Protein AF-0000000066431568 (afdb_homodimer)

pLDDT: mean 95.96, std 5.35, range [52.97, 99.0]

Nearest PDB structures (foldseek):
  4as5-assembly2_D  TM=9.338E-01  e=1.567E-29  Mus musculus
  5zhh-assembly1_A  TM=9.364E-01  e=1.611E-24  Nostoc sp. PCC 7120 = FACHB-418
  8wip-assembly1_B  TM=8.429E-01  e=1.516E-24  Pseudomonas aeruginosa PAO1
  2pcr-assembly1_D  TM=8.673E-01  e=3.814E-22  Aquifex aeolicus VF5
  5eq9-assembly2_D  TM=8.567E-01  e=7.949E-21  Medicago truncatula

InterPro domains:
  IPR000760 Inositol monophosphatase-like [PF00459] (10-273)
  IPR000760 Inositol monophosphatase-like [PR00377] (47-67)
  IPR000760 Inositol monophosphatase-like [PR00377] (69-85)
  IPR000760 Inositol monophosphatase-like [PR00377] (94-110)
  IPR000760 Inositol monophosphatase-like [PR00377] (143-166)
  IPR000760 Inositol monophosphatase-like [PR00377] (191-212)
  IPR000760 Inositol monophosphatase-like [PR00377] (222-246)
  IPR020550 Inositol monophosphatase, conserved site [PS00630] (225-239)
  IPR020552 Inositol monophosphatase, lithium-sensitive [PR00378] (117-127)
  IPR020552 Inositol monophosphatase, lithium-sensitive [PR00378] (145-163)
  IPR020552 Inositol monophosphatase, lithium-sensitive [PR00378] (250-272)
  IPR020583 Inositol monophosphatase, metal-binding site [PS00629] (94-107)
  IPR033942 Inositol monophosphatase [cd01639] (13-260)

Radius of gyration: 23.52 Å; Cα contacts (8 Å, |Δi|>4): 1370; chains: 2; bounding box: 43×78×58 Å

Foldseek 3Di:
DADDDDPVNLVVVFVQLLVLQVVLLVLLVVQQVDPAFDWDAQPDPVRIDGPSQVVSVVSSVVSNCVVPVQEAEAEPVVCSPPPDDDDDAQTWYKQWRQKFQVVCRRVNNQQIWTWIWIDHHQHTFWIWTARSSVGWIWIDGHPPAIDTVNHGAAAAPDQFQQAFEEEEALVCLVPVVCVFLRVLLCVLSCVRHVHYDHRRQQLVVLVCRLRHNGFKYWDFDDALSSHRRSVRNNVRNQKDWDALQRHRDRSRGPGIMIGNDPNVSVVSSVSSVVSVPDDPDGDD/DADDDDPVNLVVLFVQLLVLQVVLLVLLVVQQVDPAFDWDAQPDPVRIDGPSQVVSVCSSVVSNCVVPVQEAEAEPVVCSPPPDDDDDAQTWYKQWRQKFLVVCRRVNNQQIWTWIWIDHHQHTFWIWTARSSVGWIWIDGHPPAIDTVNHGAAAAPDQFQQAFEEEEALVCCVPQVCVFLRVLLCVLSCVGHVHYDHRRQQLVVLVCRLRHNGFKYWDFDDALSSPRRSVRNNVRNQKDWDALQRHRDRSRGPGIMIGNDPNVSVVSSVSSVVSVPDDPDGDD

Structure (mmCIF, N/CA/C/O backbone):
data_AF-0000000066431568-model_v1
#
loop_
_entity.id
_entity.type
_entity.pdbx_description
1 polymer Inositol-1-monophosphatase
#
loop_
_atom_site.group_PDB
_atom_site.id
_atom_site.type_symbol
_atom_site.label_atom_id
_atom_site.label_alt_id
_atom_site.label_comp_id
_atom_site.label_asym_id
_atom_site.label_entity_id
_atom_site.label_seq_id
_atom_site.pdbx_PDB_ins_code
_atom_site.Cartn_x
_atom_site.Cartn_y
_atom_site.Cartn_z
_atom_site.occupancy
_atom_site.B_iso_or_equiv
_atom_site.auth_seq_id
_atom_site.auth_comp_id
_atom_site.auth_asym_id
_atom_site.auth_atom_id
_atom_site.pdbx_PDB_model_num
ATOM 1 N N . MET A 1 1 ? 0.319 38.844 17.531 1 52.97 1 MET A N 1
ATOM 2 C CA . MET A 1 1 ? 1.604 38.844 18.219 1 52.97 1 MET A CA 1
ATOM 3 C C . MET A 1 1 ? 2.262 37.469 18.172 1 52.97 1 MET A C 1
ATOM 5 O O . MET A 1 1 ? 1.589 36.438 18.344 1 52.97 1 MET A O 1
ATOM 9 N N . SER A 1 2 ? 3.496 37.406 17.672 1 66.94 2 SER A N 1
ATOM 10 C CA . SER A 1 2 ? 4.266 36.156 17.609 1 66.94 2 SER A CA 1
ATOM 11 C C . SER A 1 2 ? 4.336 35.5 18.969 1 66.94 2 SER A C 1
ATOM 13 O O . SER A 1 2 ? 4.543 36.156 19.984 1 66.94 2 SER A O 1
ATOM 15 N N . TYR A 1 3 ? 3.711 34.25 19.031 1 74.75 3 TYR A N 1
ATOM 16 C CA . TYR A 1 3 ? 3.795 33.469 20.25 1 74.75 3 TYR A CA 1
ATOM 17 C C . TYR A 1 3 ? 5.234 33.062 20.547 1 74.75 3 TYR A C 1
ATOM 19 O O . TYR A 1 3 ? 5.93 32.562 19.656 1 74.75 3 TYR A O 1
ATOM 27 N N . ARG A 1 4 ? 5.945 33.562 21.547 1 76.5 4 ARG A N 1
ATOM 28 C CA . ARG A 1 4 ? 7.324 33.25 21.891 1 76.5 4 ARG A CA 1
ATOM 29 C C . ARG A 1 4 ? 7.391 31.938 22.688 1 76.5 4 ARG A C 1
ATOM 31 O O . ARG A 1 4 ? 6.785 31.828 23.766 1 76.5 4 ARG A O 1
ATOM 38 N N . ILE A 1 5 ? 7.82 30.906 22.016 1 83.25 5 ILE A N 1
ATOM 39 C CA . ILE A 1 5 ? 7.965 29.641 22.75 1 83.25 5 ILE A CA 1
ATOM 40 C C . ILE A 1 5 ? 9.438 29.234 22.781 1 83.25 5 ILE A C 1
ATOM 42 O O . ILE A 1 5 ? 10.086 29.141 21.734 1 83.25 5 ILE A O 1
ATOM 46 N N . GLY A 1 6 ? 9.992 29.125 23.984 1 86.75 6 GLY A N 1
ATOM 47 C CA . GLY A 1 6 ? 11.359 28.625 24.109 1 86.75 6 GLY A CA 1
ATOM 48 C C . GLY A 1 6 ? 11.477 27.141 23.859 1 86.75 6 GLY A C 1
ATOM 49 O O . GLY A 1 6 ? 10.461 26.438 23.75 1 86.75 6 GLY A O 1
ATOM 50 N N . GLU A 1 7 ? 12.648 26.641 23.688 1 91.25 7 GLU A N 1
ATOM 51 C CA . GLU A 1 7 ? 12.953 25.234 23.406 1 91.25 7 GLU A CA 1
ATOM 52 C C . GLU A 1 7 ? 12.422 24.328 24.516 1 91.25 7 GLU A C 1
ATOM 54 O O . GLU A 1 7 ? 11.93 23.234 24.234 1 91.25 7 GLU A O 1
ATOM 59 N N . GLU A 1 8 ? 12.469 24.75 25.688 1 93.88 8 GLU A N 1
ATOM 60 C CA . GLU A 1 8 ? 12.016 23.953 26.828 1 93.88 8 GLU A CA 1
ATOM 61 C C . GLU A 1 8 ? 10.508 23.703 26.75 1 93.88 8 GLU A C 1
ATOM 63 O O . GLU A 1 8 ? 10.039 22.594 27.016 1 93.88 8 GLU A O 1
ATOM 68 N N . LYS A 1 9 ? 9.82 24.75 26.484 1 95.44 9 LYS A N 1
ATOM 69 C CA . LYS A 1 9 ? 8.375 24.609 26.375 1 95.44 9 LYS A CA 1
ATOM 70 C C . LYS A 1 9 ? 7.992 23.703 25.203 1 95.44 9 LYS A C 1
ATOM 72 O O . LYS A 1 9 ? 7.051 22.922 25.312 1 95.44 9 LYS A O 1
ATOM 77 N N . LEU A 1 10 ? 8.695 23.859 24.109 1 97.25 10 LEU A N 1
ATOM 78 C CA . LEU A 1 10 ? 8.438 23 22.953 1 97.25 10 LEU A CA 1
ATOM 79 C C . LEU A 1 10 ? 8.688 21.531 23.312 1 97.25 10 LEU A C 1
ATOM 81 O O . LEU A 1 10 ? 7.961 20.656 22.844 1 97.25 10 LEU A O 1
ATOM 85 N N . GLU A 1 11 ? 9.68 21.281 24.094 1 97.88 11 GLU A N 1
ATOM 86 C CA . GLU A 1 11 ? 9.961 19.922 24.531 1 97.88 11 GLU A CA 1
ATOM 87 C C . GLU A 1 11 ? 8.812 19.375 25.375 1 97.88 11 GLU A C 1
ATOM 89 O O . GLU A 1 11 ? 8.477 18.188 25.266 1 97.88 11 GLU A O 1
ATOM 94 N N . VAL A 1 12 ? 8.25 20.188 26.219 1 98.12 12 VAL A N 1
ATOM 95 C CA . VAL A 1 12 ? 7.117 19.781 27.031 1 98.12 12 VAL A CA 1
ATOM 96 C C . VAL A 1 12 ? 5.93 19.438 26.141 1 98.12 12 VAL A C 1
ATOM 98 O O . VAL A 1 12 ? 5.254 18.422 26.344 1 98.12 12 VAL A O 1
ATOM 101 N N . TYR A 1 13 ? 5.668 20.328 25.078 1 98.5 13 TYR A N 1
ATOM 102 C CA . TYR A 1 13 ? 4.645 20.016 24.078 1 98.5 13 TYR A CA 1
ATOM 103 C C . TYR A 1 13 ? 4.875 18.625 23.484 1 98.5 13 TYR A C 1
ATOM 105 O O . TYR A 1 13 ? 3.943 17.828 23.375 1 98.5 13 TYR A O 1
ATOM 113 N N . TYR A 1 14 ? 6.117 18.359 23.188 1 98.62 14 TYR A N 1
ATOM 114 C CA . TYR A 1 14 ? 6.516 17.141 22.516 1 98.62 14 TYR A CA 1
ATOM 115 C C . TYR A 1 14 ? 6.293 15.922 23.406 1 98.62 14 TYR A C 1
ATOM 117 O O . TYR A 1 14 ? 5.617 14.969 23.016 1 98.62 14 TYR A O 1
ATOM 125 N N . GLN A 1 15 ? 6.742 15.984 24.609 1 98.62 15 GLN A N 1
ATOM 126 C CA . GLN A 1 15 ? 6.688 14.844 25.516 1 98.62 15 GLN A CA 1
ATOM 127 C C . GLN A 1 15 ? 5.25 14.516 25.891 1 98.62 15 GLN A C 1
ATOM 129 O O . GLN A 1 15 ? 4.852 13.344 25.891 1 98.62 15 GLN A O 1
ATOM 134 N N . VAL A 1 16 ? 4.504 15.5 26.156 1 98.62 16 VAL A N 1
ATOM 135 C CA . VAL A 1 16 ? 3.123 15.297 26.578 1 98.62 16 VAL A CA 1
ATOM 136 C C . VAL A 1 16 ? 2.297 14.734 25.422 1 98.62 16 VAL A C 1
ATOM 138 O O . VAL A 1 16 ? 1.536 13.781 25.609 1 98.62 16 VAL A O 1
ATOM 141 N N . SER A 1 17 ? 2.426 15.359 24.25 1 98.81 17 SER A N 1
ATOM 142 C CA . SER A 1 17 ? 1.652 14.891 23.109 1 98.81 17 SER A CA 1
ATOM 143 C C . SER A 1 17 ? 2.064 13.477 22.703 1 98.81 17 SER A C 1
ATOM 145 O O . SER A 1 17 ? 1.221 12.664 22.312 1 98.81 17 SER A O 1
ATOM 147 N N . LEU A 1 18 ? 3.324 13.188 22.781 1 98.81 18 LEU A N 1
ATOM 148 C CA . LEU A 1 18 ? 3.818 11.852 22.469 1 98.81 18 LEU A CA 1
ATOM 149 C C . LEU A 1 18 ? 3.174 10.805 23.359 1 98.81 18 LEU A C 1
ATOM 151 O O . LEU A 1 18 ? 2.74 9.758 22.891 1 98.81 18 LEU A O 1
ATOM 155 N N . GLU A 1 19 ? 3.119 11.102 24.625 1 98.56 19 GLU A N 1
ATOM 156 C CA . GLU A 1 19 ? 2.506 10.188 25.578 1 98.56 19 GLU A CA 1
ATOM 157 C C . GLU A 1 19 ? 1.01 10.039 25.328 1 98.56 19 GLU A C 1
ATOM 159 O O . GLU A 1 19 ? 0.466 8.938 25.422 1 98.56 19 GLU A O 1
ATOM 164 N N . LEU A 1 20 ? 0.371 11.117 25.047 1 98.75 20 LEU A N 1
ATOM 165 C CA . LEU A 1 20 ? -1.062 11.094 24.781 1 98.75 20 LEU A CA 1
ATOM 166 C C . LEU A 1 20 ? -1.367 10.242 23.547 1 98.75 20 LEU A C 1
ATOM 168 O O . LEU A 1 20 ? -2.322 9.469 23.547 1 98.75 20 LEU A O 1
ATOM 172 N N . VAL A 1 21 ? -0.567 10.398 22.469 1 98.88 21 VAL A N 1
ATOM 173 C CA . VAL A 1 21 ? -0.765 9.641 21.234 1 98.88 21 VAL A CA 1
ATOM 174 C C . VAL A 1 21 ? -0.54 8.156 21.5 1 98.88 21 VAL A C 1
ATOM 176 O O . VAL A 1 21 ? -1.316 7.309 21.062 1 98.88 21 VAL A O 1
ATOM 179 N N . ARG A 1 22 ? 0.49 7.867 22.25 1 98.56 22 ARG A N 1
ATOM 180 C CA . ARG A 1 22 ? 0.785 6.484 22.609 1 98.56 22 ARG A CA 1
ATOM 181 C C . ARG A 1 22 ? -0.38 5.852 23.359 1 98.56 22 ARG A C 1
ATOM 183 O O . ARG A 1 22 ? -0.712 4.688 23.141 1 98.56 22 ARG A O 1
ATOM 190 N N . LYS A 1 23 ? -1.018 6.582 24.203 1 98.06 23 LYS A N 1
ATOM 191 C CA . LYS A 1 23 ? -2.117 6.102 25.031 1 98.06 23 LYS A CA 1
ATOM 192 C C . LYS A 1 23 ? -3.34 5.766 24.188 1 98.06 23 LYS A C 1
ATOM 194 O O . LYS A 1 23 ? -4.203 4.992 24.609 1 98.06 23 LYS A O 1
ATOM 199 N N . CYS A 1 24 ? -3.4 6.375 23.016 1 98.62 24 CYS A N 1
ATOM 200 C CA . CYS A 1 24 ? -4.527 6.109 22.125 1 98.62 24 CYS A CA 1
ATOM 201 C C . CYS A 1 24 ? -4.344 4.793 21.391 1 98.62 24 CYS A C 1
ATOM 203 O O . CYS A 1 24 ? -5.273 4.301 20.734 1 98.62 24 CYS A O 1
ATOM 205 N N . GLY A 1 25 ? -3.172 4.164 21.469 1 98.56 25 GLY A N 1
ATOM 206 C CA . GLY A 1 25 ? -2.828 2.943 20.766 1 98.56 25 GLY A CA 1
ATOM 207 C C . GLY A 1 25 ? -3.809 1.812 21.016 1 98.56 25 GLY A C 1
ATOM 208 O O . GLY A 1 25 ? -4.355 1.239 20.062 1 98.56 25 GLY A O 1
ATOM 209 N N . PRO A 1 26 ? -4.078 1.51 22.281 1 98.12 26 PRO A N 1
ATOM 210 C CA . PRO A 1 26 ? -5.012 0.424 22.594 1 98.12 26 PRO A CA 1
ATOM 211 C C . PRO A 1 26 ? -6.406 0.666 22.016 1 98.12 26 PRO A C 1
ATOM 213 O O . PRO A 1 26 ? -7.047 -0.268 21.531 1 98.12 26 PRO A O 1
ATOM 216 N N . LEU A 1 27 ? -6.844 1.915 22.141 1 97.81 27 LEU A N 1
ATOM 217 C CA . LEU A 1 27 ? -8.148 2.266 21.594 1 97.81 27 LEU A CA 1
ATOM 218 C C . LEU A 1 27 ? -8.18 2.047 20.078 1 97.81 27 LEU A C 1
ATOM 220 O O . LEU A 1 27 ? -9.156 1.516 19.547 1 97.81 27 LEU A O 1
ATOM 224 N N . PHE A 1 28 ? -7.168 2.482 19.391 1 98.56 28 PHE A N 1
ATOM 225 C CA . PHE A 1 28 ? -7.008 2.266 17.953 1 98.56 28 PHE A CA 1
ATOM 226 C C . PHE A 1 28 ? -7.047 0.778 17.625 1 98.56 28 PHE A C 1
ATOM 228 O O . PHE A 1 28 ? -7.762 0.36 16.703 1 98.56 28 PHE A O 1
ATOM 235 N N . LEU A 1 29 ? -6.316 -0.03 18.359 1 98.31 29 LEU A N 1
ATOM 236 C CA . LEU A 1 29 ? -6.188 -1.462 18.109 1 98.31 29 LEU A CA 1
ATOM 237 C C . LEU A 1 29 ? -7.504 -2.182 18.375 1 98.31 29 LEU A C 1
ATOM 239 O O . LEU A 1 29 ? -7.828 -3.168 17.703 1 98.31 29 LEU A O 1
ATOM 243 N N . GLU A 1 30 ? -8.266 -1.71 19.406 1 97.5 30 GLU A N 1
ATOM 244 C CA . GLU A 1 30 ? -9.57 -2.295 19.703 1 97.5 30 GLU A CA 1
ATOM 245 C C . GLU A 1 30 ? -10.453 -2.318 18.453 1 97.5 30 GLU A C 1
ATOM 247 O O . GLU A 1 30 ? -11.047 -3.35 18.125 1 97.5 30 GLU A O 1
ATOM 252 N N . GLY A 1 31 ? -10.516 -1.183 17.781 1 96.75 31 GLY A N 1
ATOM 253 C CA . GLY A 1 31 ? -11.32 -1.104 16.562 1 96.75 31 GLY A CA 1
ATOM 254 C C . GLY A 1 31 ? -10.719 -1.872 15.406 1 96.75 31 GLY A C 1
ATOM 255 O O . GLY A 1 31 ? -11.438 -2.531 14.656 1 96.75 31 GLY A O 1
ATOM 256 N N . PHE A 1 32 ? -9.406 -1.858 15.289 1 97.19 32 PHE A N 1
ATOM 257 C CA . PHE A 1 32 ? -8.703 -2.475 14.172 1 97.19 32 PHE A CA 1
ATOM 258 C C . PHE A 1 32 ? -8.82 -3.994 14.234 1 97.19 32 PHE A C 1
ATOM 260 O O . PHE A 1 32 ? -8.883 -4.656 13.195 1 97.19 32 PHE A O 1
ATOM 267 N N . GLN A 1 33 ? -8.883 -4.539 15.383 1 93.69 33 GLN A N 1
ATOM 268 C CA . GLN A 1 33 ? -8.836 -5.984 15.562 1 93.69 33 GLN A CA 1
ATOM 269 C C . GLN A 1 33 ? -10.242 -6.586 15.562 1 93.69 33 GLN A C 1
ATOM 271 O O . GLN A 1 33 ? -10.406 -7.805 15.508 1 93.69 33 GLN A O 1
ATOM 276 N N . LYS A 1 34 ? -11.234 -5.719 15.586 1 92.88 34 LYS A N 1
ATOM 277 C CA . LYS A 1 34 ? -12.602 -6.219 15.469 1 92.88 34 LYS A CA 1
ATOM 278 C C . LYS A 1 34 ? -12.828 -6.879 14.109 1 92.88 34 LYS A C 1
ATOM 280 O O . LYS A 1 34 ? -12.367 -6.379 13.086 1 92.88 34 LYS A O 1
ATOM 285 N N . PRO A 1 35 ? -13.469 -8.031 14.078 1 85.81 35 PRO A N 1
ATOM 286 C CA . PRO A 1 35 ? -13.742 -8.656 12.789 1 85.81 35 PRO A CA 1
ATOM 287 C C . PRO A 1 35 ? -14.453 -7.715 11.812 1 85.81 35 PRO A C 1
ATOM 289 O O . PRO A 1 35 ? -14.133 -7.691 10.625 1 85.81 35 PRO A O 1
ATOM 292 N N . LYS A 1 36 ? -15.445 -7.078 12.383 1 87.94 36 LYS A N 1
ATOM 293 C CA . LYS A 1 36 ? -16.156 -6.062 11.609 1 87.94 36 LYS A CA 1
ATOM 294 C C . LYS A 1 36 ? -16.219 -4.738 12.367 1 87.94 36 LYS A C 1
ATOM 296 O O . LYS A 1 36 ? -16.844 -4.648 13.414 1 87.94 36 LYS A O 1
ATOM 301 N N . THR A 1 37 ? -15.531 -3.732 11.812 1 87.56 37 THR A N 1
ATOM 302 C CA . THR A 1 37 ? -15.586 -2.396 12.398 1 87.56 37 THR A CA 1
ATOM 303 C C . THR A 1 37 ? -16.688 -1.564 11.742 1 87.56 37 THR A C 1
ATOM 305 O O . THR A 1 37 ? -16.625 -1.299 10.539 1 87.56 37 THR A O 1
ATOM 308 N N . ASP A 1 38 ? -17.578 -1.125 12.531 1 91.69 38 ASP A N 1
ATOM 309 C CA . ASP A 1 38 ? -18.656 -0.307 12 1 91.69 38 ASP A CA 1
ATOM 310 C C . ASP A 1 38 ? -18.156 1.074 11.586 1 91.69 38 ASP A C 1
ATOM 312 O O . ASP A 1 38 ? -17.25 1.625 12.227 1 91.69 38 ASP A O 1
ATOM 316 N N . TYR A 1 39 ? -18.75 1.529 10.531 1 93.44 39 TYR A N 1
ATOM 317 C CA . TYR A 1 39 ? -18.391 2.863 10.062 1 93.44 39 TYR A CA 1
ATOM 318 C C . TYR A 1 39 ? -19.625 3.611 9.555 1 93.44 39 TYR A C 1
ATOM 320 O O . TYR A 1 39 ? -20.688 3.012 9.344 1 93.44 39 TYR A O 1
ATOM 328 N N . GLU A 1 40 ? -19.5 4.895 9.469 1 93.62 40 GLU A N 1
ATOM 329 C CA . GLU A 1 40 ? -20.469 5.789 8.844 1 93.62 40 GLU A CA 1
ATOM 330 C C . GLU A 1 40 ? -19.875 6.504 7.641 1 93.62 40 GLU A C 1
ATOM 332 O O . GLU A 1 40 ? -18.656 6.648 7.543 1 93.62 40 GLU A O 1
ATOM 337 N N . VAL A 1 41 ? -20.734 6.875 6.75 1 91.12 41 VAL A N 1
ATOM 338 C CA . VAL A 1 41 ? -20.328 7.664 5.594 1 91.12 41 VAL A CA 1
ATOM 339 C C . VAL A 1 41 ? -20.516 9.148 5.895 1 91.12 41 VAL A C 1
ATOM 341 O O . VAL A 1 41 ? -21.609 9.578 6.281 1 91.12 41 VAL A O 1
ATOM 344 N N . LYS A 1 42 ? -19.453 10.008 5.781 1 91.44 42 LYS A N 1
ATOM 345 C CA . LYS A 1 42 ? -19.5 11.438 6.082 1 91.44 42 LYS A CA 1
ATOM 346 C C . LYS A 1 42 ? -20.156 12.219 4.941 1 91.44 42 LYS A C 1
ATOM 348 O O . LYS A 1 42 ? -21.25 12.75 5.094 1 91.44 42 LYS A O 1
ATOM 353 N N . SER A 1 43 ? -19.453 12.336 3.799 1 85.31 43 SER A N 1
ATOM 354 C CA . SER A 1 43 ? -19.875 13.219 2.717 1 85.31 43 SER A CA 1
ATOM 355 C C . SER A 1 43 ? -20.125 12.438 1.429 1 85.31 43 SER A C 1
ATOM 357 O O . SER A 1 43 ? -21.031 12.773 0.657 1 85.31 43 SER A O 1
ATOM 359 N N . ALA A 1 44 ? -19.328 11.461 1.167 1 89.06 44 ALA A N 1
ATOM 360 C CA . ALA A 1 44 ? -19.406 10.633 -0.032 1 89.06 44 ALA A CA 1
ATOM 361 C C . ALA A 1 44 ? -19.109 9.172 0.295 1 89.06 44 ALA A C 1
ATOM 363 O O . ALA A 1 44 ? -18.547 8.859 1.342 1 89.06 44 ALA A O 1
ATOM 364 N N . PHE A 1 45 ? -19.453 8.273 -0.589 1 86.88 45 PHE A N 1
ATOM 365 C CA . PHE A 1 45 ? -19.391 6.84 -0.349 1 86.88 45 PHE A CA 1
ATOM 366 C C . PHE A 1 45 ? -17.969 6.41 -0.004 1 86.88 45 PHE A C 1
ATOM 368 O O . PHE A 1 45 ? -17.75 5.359 0.606 1 86.88 45 PHE A O 1
ATOM 375 N N . TYR A 1 46 ? -16.984 7.203 -0.312 1 89.31 46 TYR A N 1
ATOM 376 C CA . TYR A 1 46 ? -15.586 6.863 -0.05 1 89.31 46 TYR A CA 1
ATOM 377 C C . TYR A 1 46 ? -15.094 7.535 1.223 1 89.31 46 TYR A C 1
ATOM 379 O O . TYR A 1 46 ? -13.945 7.324 1.64 1 89.31 46 TYR A O 1
ATOM 387 N N . ASP A 1 47 ? -15.859 8.414 1.885 1 89.75 47 ASP A N 1
ATOM 388 C CA . ASP A 1 47 ? -15.516 9.203 3.064 1 89.75 47 ASP A CA 1
ATOM 389 C C . ASP A 1 47 ? -16.094 8.578 4.332 1 89.75 47 ASP A C 1
ATOM 391 O O . ASP A 1 47 ? -17.219 8.883 4.719 1 89.75 47 ASP A O 1
ATOM 395 N N . LEU A 1 48 ? -15.273 7.777 5.09 1 91.38 48 LEU A N 1
ATOM 396 C CA . LEU A 1 48 ? -15.758 6.965 6.199 1 91.38 48 LEU A CA 1
ATOM 397 C C . LEU A 1 48 ? -15.289 7.527 7.535 1 91.38 48 LEU A C 1
ATOM 399 O O . LEU A 1 48 ? -14.25 8.188 7.602 1 91.38 48 LEU A O 1
ATOM 403 N N . VAL A 1 49 ? -16.062 7.227 8.531 1 95.44 49 VAL A N 1
ATOM 404 C CA . VAL A 1 49 ? -15.703 7.547 9.914 1 95.44 49 VAL A CA 1
ATOM 405 C C . VAL A 1 49 ? -16.203 6.438 10.844 1 95.44 49 VAL A C 1
ATOM 407 O O . VAL A 1 49 ? -17.219 5.809 10.578 1 95.44 49 VAL A O 1
ATOM 410 N N . THR A 1 50 ? -15.391 6.113 11.844 1 96.81 50 THR A N 1
ATOM 411 C CA . THR A 1 50 ? -15.797 5.133 12.844 1 96.81 50 THR A CA 1
ATOM 412 C C . THR A 1 50 ? -15.961 5.793 14.211 1 96.81 50 THR A C 1
ATOM 414 O O . THR A 1 50 ? -15.609 6.961 14.391 1 96.81 50 THR A O 1
ATOM 417 N N . VAL A 1 51 ? -16.484 5.055 15.156 1 96.88 51 VAL A N 1
ATOM 418 C CA . VAL A 1 51 ? -16.625 5.531 16.531 1 96.88 51 VAL A CA 1
ATOM 419 C C . VAL A 1 51 ? -15.234 5.766 17.125 1 96.88 51 VAL A C 1
ATOM 421 O O . VAL A 1 51 ? -15.055 6.668 17.953 1 96.88 51 VAL A O 1
ATOM 424 N N . TYR A 1 52 ? -14.281 5.055 16.641 1 97.94 52 TYR A N 1
ATOM 425 C CA . TYR A 1 52 ? -12.922 5.152 17.172 1 97.94 52 TYR A CA 1
ATOM 426 C C . TYR A 1 52 ? -12.258 6.449 16.734 1 97.94 52 TYR A C 1
ATOM 428 O O . TYR A 1 52 ? -11.453 7.02 17.469 1 97.94 52 TYR A O 1
ATOM 436 N N . ASP A 1 53 ? -12.562 6.898 15.516 1 98.31 53 ASP A N 1
ATOM 437 C CA . ASP A 1 53 ? -12.109 8.227 15.109 1 98.31 53 ASP A CA 1
ATOM 438 C C . ASP A 1 53 ? -12.523 9.281 16.141 1 98.31 53 ASP A C 1
ATOM 440 O O . ASP A 1 53 ? -11.688 10.062 16.609 1 98.31 53 ASP A O 1
ATOM 444 N N . LYS A 1 54 ? -13.727 9.266 16.516 1 97.81 54 LYS A N 1
ATOM 445 C CA . LYS A 1 54 ? -14.297 10.258 17.438 1 97.81 54 LYS A CA 1
ATOM 446 C C . LYS A 1 54 ? -13.711 10.102 18.844 1 97.81 54 LYS A C 1
ATOM 448 O O . LYS A 1 54 ? -13.391 11.094 19.484 1 97.81 54 LYS A O 1
ATOM 453 N N . GLN A 1 55 ? -13.57 8.898 19.266 1 98.25 55 GLN A N 1
ATOM 454 C CA . GLN A 1 55 ? -13.047 8.633 20.609 1 98.25 55 GLN A CA 1
ATOM 455 C C . GLN A 1 55 ? -11.586 9.047 20.719 1 98.25 55 GLN A C 1
ATOM 457 O O . GLN A 1 55 ? -11.172 9.633 21.719 1 98.25 55 GLN A O 1
ATOM 462 N N . ILE A 1 56 ? -10.805 8.734 19.703 1 98.81 56 IL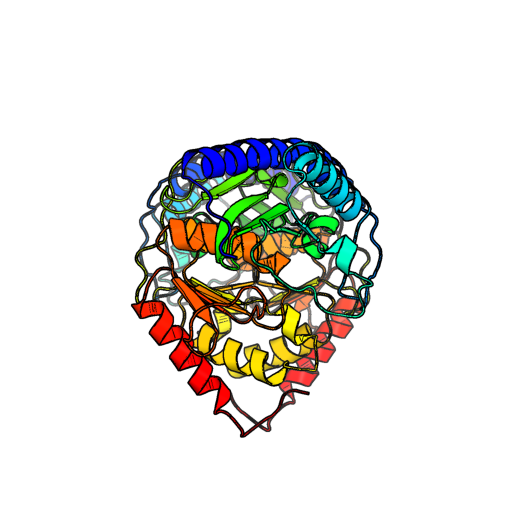E A N 1
ATOM 463 C CA . ILE A 1 56 ? -9.391 9.086 19.703 1 98.81 56 ILE A CA 1
ATOM 464 C C . ILE A 1 56 ? -9.234 10.602 19.672 1 98.81 56 ILE A C 1
ATOM 466 O O . ILE A 1 56 ? -8.438 11.164 20.422 1 98.81 56 ILE A O 1
ATOM 470 N N . GLU A 1 57 ? -9.984 11.273 18.797 1 98.69 57 GLU A N 1
ATOM 471 C CA . GLU A 1 57 ? -9.906 12.727 18.75 1 98.69 57 GLU A CA 1
ATOM 472 C C . GLU A 1 57 ? -10.297 13.359 20.078 1 98.69 57 GLU A C 1
ATOM 474 O O . GLU A 1 57 ? -9.641 14.297 20.547 1 98.69 57 GLU A O 1
ATOM 479 N N . ALA A 1 58 ? -11.328 12.844 20.703 1 98.44 58 ALA A N 1
ATOM 480 C CA . ALA A 1 58 ? -11.773 13.359 22 1 98.44 58 ALA A CA 1
ATOM 481 C C . ALA A 1 58 ? -10.688 13.18 23.062 1 98.44 58 ALA A C 1
ATOM 483 O O . ALA A 1 58 ? -10.414 14.094 23.844 1 98.44 58 ALA A O 1
ATOM 484 N N . THR A 1 59 ? -10.094 12.008 23.094 1 98.69 59 THR A N 1
ATOM 485 C CA . THR A 1 59 ? -9.047 11.711 24.062 1 98.69 59 THR A CA 1
ATOM 486 C C . THR A 1 59 ? -7.863 12.656 23.891 1 98.69 59 THR A C 1
ATOM 488 O O . THR A 1 59 ? -7.359 13.219 24.859 1 98.69 59 THR A O 1
ATOM 491 N N . LEU A 1 60 ? -7.469 12.836 22.672 1 98.88 60 LEU A N 1
ATOM 492 C CA . LEU A 1 60 ? -6.336 13.711 22.375 1 98.88 60 LEU A CA 1
ATOM 493 C C . LEU A 1 60 ? -6.664 15.164 22.703 1 98.88 60 LEU A C 1
ATOM 495 O O . LEU A 1 60 ? -5.871 15.852 23.344 1 98.88 60 LEU A O 1
ATOM 499 N N . THR A 1 61 ? -7.824 15.609 22.234 1 98.62 61 THR A N 1
ATOM 500 C CA . THR A 1 61 ? -8.242 16.984 22.453 1 98.62 61 THR A CA 1
ATOM 501 C C . THR A 1 61 ? -8.344 17.312 23.938 1 98.62 61 THR A C 1
ATOM 503 O O . THR A 1 61 ? -7.805 18.312 24.406 1 98.62 61 THR A O 1
ATOM 506 N N . ASP A 1 62 ? -9.023 16.438 24.656 1 98.62 62 ASP A N 1
ATOM 507 C CA . ASP A 1 62 ? -9.195 16.641 26.094 1 98.62 62 ASP A CA 1
ATOM 508 C C . ASP A 1 62 ? -7.844 16.672 26.812 1 98.62 62 ASP A C 1
ATOM 510 O O . ASP A 1 62 ? -7.602 17.547 27.641 1 98.62 62 ASP A O 1
ATOM 514 N N . GLY A 1 63 ? -6.98 15.734 26.484 1 98.69 63 GLY A N 1
ATOM 515 C CA . GLY A 1 63 ? -5.668 15.68 27.109 1 98.69 63 GLY A CA 1
ATOM 516 C C . GLY A 1 63 ? -4.812 16.891 26.797 1 98.69 63 GLY A C 1
ATOM 517 O O . GLY A 1 63 ? -4.16 17.438 27.688 1 98.69 63 GLY A O 1
ATOM 518 N N . LEU A 1 64 ? -4.809 17.328 25.562 1 98.75 64 LEU A N 1
ATOM 519 C CA . LEU A 1 64 ? -3.988 18.453 25.125 1 98.75 64 LEU A CA 1
ATOM 520 C C . LEU A 1 64 ? -4.492 19.75 25.734 1 98.75 64 LEU A C 1
ATOM 522 O O . LEU A 1 64 ? -3.699 20.562 26.219 1 98.75 64 LEU A O 1
ATOM 526 N N . LEU A 1 65 ? -5.812 19.969 25.75 1 98.38 65 LEU A N 1
ATOM 527 C CA . LEU A 1 65 ? -6.375 21.219 26.25 1 98.38 65 LEU A CA 1
ATOM 528 C C . LEU A 1 65 ? -6.273 21.297 27.766 1 98.38 65 LEU A C 1
ATOM 530 O O . LEU A 1 65 ? -6.133 22.375 28.328 1 98.38 65 LEU A O 1
ATOM 534 N N . LYS A 1 66 ? -6.359 20.156 28.406 1 98.44 66 LYS A N 1
ATOM 535 C CA . LYS A 1 66 ? -6.156 20.125 29.859 1 98.44 66 LYS A CA 1
ATOM 536 C C . LYS A 1 66 ? -4.738 20.562 30.219 1 98.44 66 LYS A C 1
ATOM 538 O O . LYS A 1 66 ? -4.543 21.281 31.203 1 98.44 66 LYS A O 1
ATOM 543 N N . THR A 1 67 ? -3.752 20.125 29.484 1 98.19 67 THR A N 1
ATOM 544 C CA . THR A 1 67 ? -2.352 20.406 29.781 1 98.19 67 THR A CA 1
ATOM 545 C C . THR A 1 67 ? -1.944 21.766 29.219 1 98.19 67 THR A C 1
ATOM 547 O O . THR A 1 67 ? -1.123 22.469 29.828 1 98.19 67 THR A O 1
ATOM 550 N N . PHE A 1 68 ? -2.471 22.094 28.047 1 97.88 68 PHE A N 1
ATOM 551 C CA . PHE A 1 68 ? -2.145 23.328 27.359 1 97.88 68 PHE A CA 1
ATOM 552 C C . PHE A 1 68 ? -3.408 24.125 27.047 1 97.88 68 PHE A C 1
ATOM 554 O O . PHE A 1 68 ? -3.775 24.281 25.875 1 97.88 68 PHE A O 1
ATOM 561 N N . PRO A 1 69 ? -3.957 24.812 27.984 1 97.5 69 PRO A N 1
ATOM 562 C CA . PRO A 1 69 ? -5.246 25.484 27.797 1 97.5 69 PRO A CA 1
ATOM 563 C C . PRO A 1 69 ? -5.168 26.641 26.812 1 97.5 69 PRO A C 1
ATOM 565 O O . PRO A 1 69 ? -6.195 27.078 26.281 1 97.5 69 PRO A O 1
ATOM 568 N N . GLU A 1 70 ? -4.051 27.141 26.5 1 95.38 70 GLU A N 1
ATOM 569 C CA . GLU A 1 70 ? -3.861 28.25 25.562 1 95.38 70 GLU A CA 1
ATOM 570 C C . GLU A 1 70 ? -3.994 27.766 24.125 1 95.38 70 GLU A C 1
ATOM 572 O O . GLU A 1 70 ? -4.102 28.594 23.203 1 95.38 70 GLU A O 1
ATOM 577 N N . SER A 1 71 ? -4.004 26.453 23.938 1 96.69 71 SER A N 1
ATOM 578 C CA . SER A 1 71 ? -3.934 25.891 22.594 1 96.69 71 SER A CA 1
ATOM 579 C C . SER A 1 71 ? -5.301 25.906 21.922 1 96.69 71 SER A C 1
ATOM 581 O O . SER A 1 71 ? -6.332 25.969 22.594 1 96.69 71 SER A O 1
ATOM 583 N N . LYS A 1 72 ? -5.258 25.875 20.625 1 97.44 72 LYS A N 1
ATOM 584 C CA . LYS A 1 72 ? -6.418 25.625 19.766 1 97.44 72 LYS A CA 1
ATOM 585 C C . LYS A 1 72 ? -6.352 24.25 19.109 1 97.44 72 LYS A C 1
ATOM 587 O O . LYS A 1 72 ? -5.301 23.609 19.109 1 97.44 72 LYS A O 1
ATOM 592 N N . ILE A 1 73 ? -7.566 23.797 18.641 1 97.81 73 ILE A N 1
ATOM 593 C CA . ILE A 1 73 ? -7.645 22.484 18.031 1 97.81 73 ILE A CA 1
ATOM 594 C C . ILE A 1 73 ? -8.242 22.594 16.641 1 97.81 73 ILE A C 1
ATOM 596 O O . ILE A 1 73 ? -9.258 23.266 16.438 1 97.81 73 ILE A O 1
ATOM 600 N N . ILE A 1 74 ? -7.578 22.078 15.68 1 97.75 74 ILE A N 1
ATOM 601 C CA . ILE A 1 74 ? -8.156 21.734 14.383 1 97.75 74 ILE A CA 1
ATOM 602 C C . ILE A 1 74 ? -8.211 20.219 14.211 1 97.75 74 ILE A C 1
ATOM 604 O O . ILE A 1 74 ? -7.207 19.594 13.883 1 97.75 74 ILE A O 1
ATOM 608 N N . GLY A 1 75 ? -9.383 19.641 14.43 1 97 75 GLY A N 1
ATOM 609 C CA . GLY A 1 75 ? -9.578 18.203 14.359 1 97 75 GLY A CA 1
ATOM 610 C C . GLY A 1 75 ? -10.461 17.781 13.195 1 97 75 GLY A C 1
ATOM 611 O O . GLY A 1 75 ? -11.445 18.453 12.875 1 97 75 GLY A O 1
ATOM 612 N N . GLU A 1 76 ? -10.078 16.672 12.531 1 95.25 76 GLU A N 1
ATOM 613 C CA . GLU A 1 76 ? -10.828 16.172 11.383 1 95.25 76 GLU A CA 1
ATOM 614 C C . GLU A 1 76 ? -12.312 16.047 11.711 1 95.25 76 GLU A C 1
ATOM 616 O O . GLU A 1 76 ? -13.164 16.578 10.992 1 95.25 76 GLU A O 1
ATOM 621 N N . GLU A 1 77 ? -12.586 15.281 12.828 1 94.38 77 GLU A N 1
ATOM 622 C CA . GLU A 1 77 ? -13.977 14.969 13.141 1 94.38 77 GLU A CA 1
ATOM 623 C C . GLU A 1 77 ? -14.727 16.203 13.609 1 94.38 77 GLU A C 1
ATOM 625 O O . GLU A 1 77 ? -15.914 16.375 13.305 1 94.38 77 GLU A O 1
ATOM 630 N N . ALA A 1 78 ? -14.07 17.062 14.367 1 91.81 78 ALA A N 1
ATOM 631 C CA . ALA A 1 78 ? -14.664 18.328 14.805 1 91.81 78 ALA A CA 1
ATOM 632 C C . ALA A 1 78 ? -15 19.219 13.609 1 91.81 78 ALA A C 1
ATOM 634 O O . ALA A 1 78 ? -15.961 19.984 13.648 1 91.81 78 ALA A O 1
ATOM 635 N N . MET A 1 79 ? -14.258 19.109 12.523 1 91.62 79 MET A N 1
ATOM 636 C CA . MET A 1 79 ? -14.422 19.969 11.367 1 91.62 79 MET A CA 1
ATOM 637 C C . MET A 1 79 ? -15.367 19.359 10.344 1 91.62 79 MET A C 1
ATOM 639 O O . MET A 1 79 ? -15.672 19.969 9.32 1 91.62 79 MET A O 1
ATOM 643 N N . ALA A 1 80 ? -15.797 18.141 10.547 1 86.44 80 ALA A N 1
ATOM 644 C CA . ALA A 1 80 ? -16.578 17.391 9.57 1 86.44 80 ALA A CA 1
ATOM 645 C C . ALA A 1 80 ? -17.797 18.172 9.117 1 86.44 80 ALA A C 1
ATOM 647 O O . ALA A 1 80 ? -18.188 18.109 7.949 1 86.44 80 ALA A O 1
ATOM 648 N N . ASN A 1 81 ? -18.328 18.953 10.047 1 83.38 81 ASN A N 1
ATOM 649 C CA . ASN A 1 81 ? -19.547 19.688 9.711 1 83.38 81 ASN A CA 1
ATOM 650 C C . ASN A 1 81 ? -19.312 21.188 9.664 1 83.38 81 ASN A C 1
ATOM 652 O O . ASN A 1 81 ? -20.266 21.969 9.625 1 83.38 81 ASN A O 1
ATOM 656 N N . ALA A 1 82 ? -18.031 21.453 9.648 1 85.69 82 ALA A N 1
ATOM 657 C CA . ALA A 1 82 ? -17.734 22.875 9.617 1 85.69 82 ALA A CA 1
ATOM 658 C C . ALA A 1 82 ? -18.016 23.469 8.234 1 85.69 82 ALA A C 1
ATOM 660 O O . ALA A 1 82 ? -17.734 22.828 7.219 1 85.69 82 ALA A O 1
ATOM 661 N N . LYS A 1 83 ? -18.641 24.641 8.227 1 81.5 83 LYS A N 1
ATOM 662 C CA . LYS A 1 83 ? -19.016 25.297 6.973 1 81.5 83 LYS A CA 1
ATOM 663 C C . LYS A 1 83 ? -17.844 26.109 6.402 1 81.5 83 LYS A C 1
ATOM 665 O O . LYS A 1 83 ? -17.828 26.422 5.211 1 81.5 83 LYS A O 1
ATOM 670 N N . THR A 1 84 ? -17 26.469 7.281 1 84.5 84 THR A N 1
ATOM 671 C CA . THR A 1 84 ? -15.828 27.25 6.879 1 84.5 84 THR A CA 1
ATOM 672 C C . THR A 1 84 ? -14.539 26.547 7.301 1 84.5 84 THR A C 1
ATOM 674 O O . THR A 1 84 ? -14.5 25.875 8.344 1 84.5 84 THR A O 1
ATOM 677 N N . PRO A 1 85 ? -13.562 26.734 6.406 1 85.69 85 PRO A N 1
ATOM 678 C CA . PRO A 1 85 ? -12.281 26.141 6.793 1 85.69 85 PRO A CA 1
ATOM 679 C C . PRO A 1 85 ? -11.688 26.781 8.047 1 85.69 85 PRO A C 1
ATOM 681 O O . PRO A 1 85 ? -11.922 27.969 8.312 1 85.69 85 PRO A O 1
ATOM 684 N N . PRO A 1 86 ? -11.047 25.953 8.758 1 88.31 86 PRO A N 1
ATOM 685 C CA . PRO A 1 86 ? -10.398 26.531 9.938 1 88.31 86 PRO A CA 1
ATOM 686 C C . PRO A 1 86 ? -9.281 27.516 9.578 1 88.31 86 PRO A C 1
ATOM 688 O O . PRO A 1 86 ? -8.75 27.453 8.469 1 88.31 86 PRO A O 1
ATOM 691 N N . GLU A 1 87 ? -9.062 28.406 10.531 1 89 87 GLU A N 1
ATOM 692 C CA . GLU A 1 87 ? -7.98 29.359 10.344 1 89 87 GLU A CA 1
ATOM 693 C C . GLU A 1 87 ? -6.828 29.094 11.312 1 89 87 GLU A C 1
ATOM 695 O O . GLU A 1 87 ? -7.055 28.797 12.492 1 89 87 GLU A O 1
ATOM 700 N N . LEU A 1 88 ? -5.766 29.078 10.719 1 93.88 88 LEU A N 1
ATOM 701 C CA . LEU A 1 88 ? -4.566 28.969 11.539 1 93.88 88 LEU A CA 1
ATOM 702 C C . LEU A 1 88 ? -4.117 30.328 12.055 1 93.88 88 LEU A C 1
ATOM 704 O O . LEU A 1 88 ? -3.92 31.25 11.273 1 93.88 88 LEU A O 1
ATOM 708 N N . THR A 1 89 ? -3.973 30.547 13.383 1 92.12 89 THR A N 1
ATOM 709 C CA . THR A 1 89 ? -3.512 31.781 14.008 1 92.12 89 THR A CA 1
ATOM 710 C C . THR A 1 89 ? -2.102 31.609 14.57 1 92.12 89 THR A C 1
ATOM 712 O O . THR A 1 89 ? -1.438 30.609 14.297 1 92.12 89 THR A O 1
ATOM 715 N N . ASP A 1 90 ? -1.685 32.594 15.336 1 95.12 90 ASP A N 1
ATOM 716 C CA . ASP A 1 90 ? -0.348 32.531 15.922 1 95.12 90 ASP A CA 1
ATOM 717 C C . ASP A 1 90 ? -0.329 31.625 17.156 1 95.12 90 ASP A C 1
ATOM 719 O O . ASP A 1 90 ? 0.737 31.203 17.594 1 95.12 90 ASP A O 1
ATOM 723 N N . ALA A 1 91 ? -1.472 31.344 17.719 1 95.5 91 ALA A N 1
ATOM 724 C CA . ALA A 1 91 ? -1.573 30.531 18.922 1 95.5 91 ALA A CA 1
ATOM 725 C C . ALA A 1 91 ? -1.174 29.078 18.625 1 95.5 91 ALA A C 1
ATOM 727 O O . ALA A 1 91 ? -1.351 28.594 17.516 1 95.5 91 ALA A O 1
ATOM 728 N N . PRO A 1 92 ? -0.588 28.438 19.656 1 97.62 92 PRO A N 1
ATOM 729 C CA . PRO A 1 92 ? -0.368 27 19.469 1 97.62 92 PRO A CA 1
ATOM 730 C C . PRO A 1 92 ? -1.636 26.266 19.047 1 97.62 92 PRO A C 1
ATOM 732 O O . PRO A 1 92 ? -2.666 26.359 19.719 1 97.62 92 PRO A O 1
ATOM 735 N N . THR A 1 93 ? -1.58 25.625 17.891 1 98.44 93 THR A N 1
ATOM 736 C CA . THR A 1 93 ? -2.742 24.938 17.344 1 98.44 93 THR A CA 1
ATOM 737 C C . THR A 1 93 ? -2.402 23.484 17 1 98.44 93 THR A C 1
ATOM 739 O O . THR A 1 93 ? -1.521 23.219 16.188 1 98.44 93 THR A O 1
ATOM 742 N N . TRP A 1 94 ? -3.104 22.578 17.688 1 98.81 94 TRP A N 1
ATOM 743 C CA . TRP A 1 94 ? -2.967 21.156 17.406 1 98.81 94 TRP A CA 1
ATOM 744 C C . TRP A 1 94 ? -3.854 20.75 16.234 1 98.81 94 TRP A C 1
ATOM 746 O O . TRP A 1 94 ? -5.043 21.062 16.219 1 98.81 94 TRP A O 1
ATOM 756 N N . ILE A 1 95 ? -3.266 20.109 15.289 1 98.81 95 ILE A N 1
ATOM 757 C CA . ILE A 1 95 ? -3.949 19.625 14.094 1 98.81 95 ILE A CA 1
ATOM 758 C C . ILE A 1 95 ? -3.988 18.109 14.102 1 98.81 95 ILE A C 1
ATOM 760 O O . ILE A 1 95 ? -2.945 17.453 14.055 1 98.81 95 ILE A O 1
ATOM 764 N N . ILE A 1 96 ? -5.238 17.5 14.109 1 98.88 96 ILE A N 1
ATOM 765 C CA . ILE A 1 96 ? -5.359 16.109 14.5 1 98.88 96 ILE A CA 1
ATOM 766 C C . ILE A 1 96 ? -6.172 15.344 13.453 1 98.88 96 ILE A C 1
ATOM 768 O O . ILE A 1 96 ? -7.281 15.758 13.102 1 98.88 96 ILE A O 1
ATOM 772 N N . ASP A 1 97 ? -5.609 14.336 12.883 1 98.88 97 ASP A N 1
ATOM 773 C CA . ASP A 1 97 ? -6.312 13.25 12.211 1 98.88 97 ASP A CA 1
ATOM 774 C C . ASP A 1 97 ? -6.336 11.992 13.07 1 98.88 97 ASP A C 1
ATOM 776 O O . ASP A 1 97 ? -5.332 11.289 13.172 1 98.88 97 ASP A O 1
ATOM 780 N N . PRO A 1 98 ? -7.422 11.695 13.703 1 98.81 98 PRO A N 1
ATOM 781 C CA . PRO A 1 98 ? -7.445 10.578 14.648 1 98.81 98 PRO A CA 1
ATOM 782 C C . PRO A 1 98 ? -7.16 9.234 13.977 1 98.81 98 PRO A C 1
ATOM 784 O O . PRO A 1 98 ? -6.52 8.367 14.57 1 98.81 98 PRO A O 1
ATOM 787 N N . ILE A 1 99 ? -7.711 9.031 12.781 1 98.69 99 ILE A N 1
ATOM 788 C CA . ILE A 1 99 ? -7.383 7.871 11.969 1 98.69 99 ILE A CA 1
ATOM 789 C C . ILE A 1 99 ? -7.211 8.297 10.508 1 98.69 99 ILE A C 1
ATOM 791 O O . ILE A 1 99 ? -8.188 8.375 9.758 1 98.69 99 ILE A O 1
ATOM 795 N N . ASP A 1 100 ? -6.016 8.562 10.148 1 98.56 100 ASP A N 1
ATOM 796 C CA . ASP A 1 100 ? -5.719 8.688 8.727 1 98.56 100 ASP A CA 1
ATOM 797 C C . ASP A 1 100 ? -5.723 7.328 8.039 1 98.56 100 ASP A C 1
ATOM 799 O O . ASP A 1 100 ? -5.027 6.406 8.469 1 98.56 100 ASP A O 1
ATOM 803 N N . GLY A 1 101 ? -6.473 7.211 6.977 1 97.94 101 GLY A N 1
ATOM 804 C CA . GLY A 1 101 ? -6.664 5.918 6.34 1 97.94 101 GLY A CA 1
ATOM 805 C C . GLY A 1 101 ? -7.805 5.121 6.941 1 97.94 101 GLY A C 1
ATOM 806 O O . GLY A 1 101 ? -7.648 3.936 7.242 1 97.94 101 GLY A O 1
ATOM 807 N N . THR A 1 102 ? -8.93 5.762 7.152 1 97.62 102 THR A N 1
ATOM 808 C CA . THR A 1 102 ? -10.07 5.121 7.789 1 97.62 102 THR A CA 1
ATOM 809 C C . THR A 1 102 ? -10.555 3.93 6.965 1 97.62 102 THR A C 1
ATOM 811 O O . THR A 1 102 ? -10.953 2.906 7.52 1 97.62 102 THR A O 1
ATOM 814 N N . ASN A 1 103 ? -10.531 4.051 5.648 1 96.5 103 ASN A N 1
ATOM 815 C CA . ASN A 1 103 ? -10.891 2.918 4.797 1 96.5 103 ASN A CA 1
ATOM 816 C C . ASN A 1 103 ? -9.984 1.719 5.043 1 96.5 103 ASN A C 1
ATOM 818 O O . ASN A 1 103 ? -10.461 0.589 5.176 1 96.5 103 ASN A O 1
ATOM 822 N N . ASN A 1 104 ? -8.68 1.952 5.047 1 98.12 104 ASN A N 1
ATOM 823 C CA . ASN A 1 104 ? -7.746 0.895 5.41 1 98.12 104 ASN A CA 1
ATOM 824 C C . ASN A 1 104 ? -8.07 0.305 6.781 1 98.12 104 ASN A C 1
ATOM 826 O O . ASN A 1 104 ? -8.055 -0.915 6.953 1 98.12 104 ASN A O 1
ATOM 830 N N . TYR A 1 105 ? -8.398 1.183 7.707 1 98.31 105 TYR A N 1
ATOM 831 C CA . TYR A 1 105 ? -8.656 0.82 9.094 1 98.31 105 TYR A CA 1
ATOM 832 C C . TYR A 1 105 ? -9.812 -0.163 9.195 1 98.31 105 TYR A C 1
ATOM 834 O O . TYR A 1 105 ? -9.695 -1.211 9.836 1 98.31 105 TYR A O 1
ATOM 842 N N . VAL A 1 106 ? -10.883 0.132 8.578 1 96.81 106 VAL A N 1
ATOM 843 C CA . VAL A 1 106 ? -12.078 -0.693 8.672 1 96.81 106 VAL A CA 1
ATOM 844 C C . VAL A 1 106 ? -11.852 -2.02 7.949 1 96.81 106 VAL A C 1
ATOM 846 O O . VAL A 1 106 ? -12.492 -3.025 8.273 1 96.81 106 VAL A O 1
ATOM 849 N N . ARG A 1 107 ? -10.852 -2.064 7.07 1 96.81 107 ARG A N 1
ATOM 850 C CA . ARG A 1 107 ? -10.594 -3.238 6.242 1 96.81 107 ARG A CA 1
ATOM 851 C C . ARG A 1 107 ? -9.406 -4.027 6.773 1 96.81 107 ARG A C 1
ATOM 853 O O . ARG A 1 107 ? -9.008 -5.039 6.184 1 96.81 107 ARG A O 1
ATOM 860 N N . LYS A 1 108 ? -8.758 -3.568 7.758 1 97 108 LYS A N 1
ATOM 861 C CA . LYS A 1 108 ? -7.656 -4.234 8.445 1 97 108 LYS A CA 1
ATOM 862 C C . LYS A 1 108 ? -6.398 -4.246 7.578 1 97 108 LYS A C 1
ATOM 864 O O . LYS A 1 108 ? -5.629 -5.207 7.605 1 97 108 LYS A O 1
ATOM 869 N N . ILE A 1 109 ? -6.246 -3.275 6.742 1 97.44 109 ILE A N 1
ATOM 870 C CA . ILE A 1 109 ? -4.984 -2.99 6.062 1 97.44 109 ILE A CA 1
ATOM 871 C C . ILE A 1 109 ? -4.098 -2.135 6.965 1 97.44 109 ILE A C 1
ATOM 873 O O . ILE A 1 109 ? -4.496 -1.049 7.391 1 97.44 109 ILE A O 1
ATOM 877 N N . PRO A 1 110 ? -2.926 -2.566 7.262 1 96.56 110 PRO A N 1
ATOM 878 C CA . PRO A 1 110 ? -2.143 -1.907 8.312 1 96.56 110 PRO A CA 1
ATOM 879 C C . PRO A 1 110 ? -1.421 -0.658 7.812 1 96.56 110 PRO A C 1
ATOM 881 O O . PRO A 1 110 ? -0.255 -0.437 8.148 1 96.56 110 PRO A O 1
ATOM 884 N N . HIS A 1 111 ? -1.981 0.092 6.961 1 97.81 111 HIS A N 1
ATOM 885 C CA . HIS A 1 111 ? -1.554 1.419 6.531 1 97.81 111 HIS A CA 1
ATOM 886 C C . HIS A 1 111 ? -2.549 2.488 6.973 1 97.81 111 HIS A C 1
ATOM 888 O O . HIS A 1 111 ? -3.209 3.109 6.137 1 97.81 111 HIS A O 1
ATOM 894 N N . CYS A 1 112 ? -2.643 2.688 8.234 1 98.56 112 CYS A N 1
ATOM 895 C CA . CYS A 1 112 ? -3.465 3.678 8.914 1 98.56 112 CYS A CA 1
ATOM 896 C C . CYS A 1 112 ? -2.801 4.141 10.211 1 98.56 112 CYS A C 1
ATOM 898 O O . CYS A 1 112 ? -1.962 3.432 10.766 1 98.56 112 CYS A O 1
ATOM 900 N N . CYS A 1 113 ? -3.148 5.312 10.602 1 98.88 113 CYS A N 1
ATOM 901 C CA . CYS A 1 113 ? -2.395 5.844 11.727 1 98.88 113 CYS A CA 1
ATOM 902 C C . CYS A 1 113 ? -3.145 6.992 12.391 1 98.88 113 CYS A C 1
ATOM 904 O O . CYS A 1 113 ? -4.145 7.477 11.859 1 98.88 113 CYS A O 1
ATOM 906 N N . ILE A 1 114 ? -2.672 7.305 13.586 1 98.94 114 ILE A N 1
ATOM 907 C CA . ILE A 1 114 ? -2.996 8.555 14.266 1 98.94 114 ILE A CA 1
ATOM 908 C C . ILE A 1 114 ? -1.982 9.625 13.875 1 98.94 114 ILE A C 1
ATOM 910 O O . ILE A 1 114 ? -0.772 9.391 13.914 1 98.94 114 ILE A O 1
ATOM 914 N N . SER A 1 115 ? -2.465 10.805 13.461 1 98.94 115 SER A N 1
ATOM 915 C CA . SER A 1 115 ? -1.572 11.883 13.055 1 98.94 115 SER A CA 1
ATOM 916 C C . SER A 1 115 ? -1.848 13.156 13.844 1 98.94 115 SER A C 1
ATOM 918 O O . SER A 1 115 ? -2.99 13.617 13.914 1 98.94 115 SER A O 1
ATOM 920 N N . VAL A 1 116 ? -0.799 13.719 14.453 1 98.94 116 VAL A N 1
ATOM 921 C CA . VAL A 1 116 ? -0.898 14.938 15.25 1 98.94 116 VAL A CA 1
ATOM 922 C C . VAL A 1 116 ? 0.227 15.898 14.867 1 98.94 116 VAL A C 1
ATOM 924 O O . VAL A 1 116 ? 1.401 15.516 14.867 1 98.94 116 VAL A O 1
ATOM 927 N N . GLY A 1 117 ? -0.151 17.078 14.477 1 98.88 117 GLY A N 1
ATOM 928 C CA . GLY A 1 117 ? 0.792 18.156 14.266 1 98.88 117 GLY A CA 1
ATOM 929 C C . GLY A 1 117 ? 0.539 19.359 15.172 1 98.88 117 GLY A C 1
ATOM 930 O O . GLY A 1 117 ? -0.591 19.578 15.609 1 98.88 117 GLY A O 1
ATOM 931 N N . LEU A 1 118 ? 1.594 20.141 15.5 1 98.88 118 LEU A N 1
ATOM 932 C CA . LEU A 1 118 ? 1.482 21.406 16.219 1 98.88 118 LEU A CA 1
ATOM 933 C C . LEU A 1 118 ? 2.016 22.562 15.375 1 98.88 118 LEU A C 1
ATOM 935 O O . LEU A 1 118 ? 3.131 22.484 14.852 1 98.88 118 LEU A O 1
ATOM 939 N N . ALA A 1 119 ? 1.188 23.516 15.188 1 98.44 119 ALA A N 1
ATOM 940 C CA . ALA A 1 119 ? 1.623 24.766 14.57 1 98.44 119 ALA A CA 1
ATOM 941 C C . ALA A 1 119 ? 1.71 25.891 15.602 1 98.44 119 ALA A C 1
ATOM 943 O O . ALA A 1 119 ? 0.825 26.031 16.438 1 98.44 119 ALA A O 1
ATOM 944 N N . ILE A 1 120 ? 2.754 26.625 15.609 1 97.44 120 ILE A N 1
ATOM 945 C CA . ILE A 1 120 ? 2.941 27.859 16.375 1 97.44 120 ILE A CA 1
ATOM 946 C C . ILE A 1 120 ? 3.371 28.984 15.445 1 97.44 120 ILE A C 1
ATOM 948 O O . ILE A 1 120 ? 4.285 28.812 14.633 1 97.44 120 ILE A O 1
ATOM 952 N N . ASN A 1 121 ? 2.68 30.141 15.555 1 96.25 121 ASN A N 1
ATOM 953 C CA . ASN A 1 121 ? 2.912 31.25 14.633 1 96.25 121 ASN A CA 1
ATOM 954 C C . ASN A 1 121 ? 2.746 30.812 13.18 1 96.25 121 ASN A C 1
ATOM 956 O O . ASN A 1 121 ? 3.562 31.172 12.328 1 96.25 121 ASN A O 1
ATOM 960 N N . LYS A 1 122 ? 1.835 29.859 12.977 1 95.75 122 LYS A N 1
ATOM 961 C CA . LYS A 1 122 ? 1.412 29.391 11.664 1 95.75 122 LYS A CA 1
ATOM 962 C C . LYS A 1 122 ? 2.484 28.5 11.023 1 95.75 122 LYS A C 1
ATOM 964 O O . LYS A 1 122 ? 2.455 28.25 9.82 1 95.75 122 LYS A O 1
ATOM 969 N N . GLU A 1 123 ? 3.396 28.094 11.883 1 96.5 123 GLU A N 1
ATOM 970 C CA . GLU A 1 123 ? 4.449 27.203 11.422 1 96.5 123 GLU A CA 1
ATOM 971 C C . GLU A 1 123 ? 4.371 25.844 12.117 1 96.5 123 GLU A C 1
ATOM 973 O O . GLU A 1 123 ? 4.191 25.781 13.336 1 96.5 123 GLU A O 1
ATOM 978 N N . LEU A 1 124 ? 4.488 24.828 11.344 1 98.31 124 LEU A N 1
ATOM 979 C CA . LEU A 1 124 ? 4.512 23.484 11.93 1 98.31 124 LEU A CA 1
ATOM 980 C C . LEU A 1 124 ? 5.809 23.25 12.695 1 98.31 124 LEU A C 1
ATOM 982 O O . LEU A 1 124 ? 6.898 23.391 12.141 1 98.31 124 LEU A O 1
ATOM 986 N N . VAL A 1 125 ? 5.703 22.781 13.969 1 98.44 125 VAL A N 1
ATOM 987 C CA . VAL A 1 125 ? 6.914 22.719 14.789 1 98.44 125 VAL A CA 1
ATOM 988 C C . VAL A 1 125 ? 7.062 21.312 15.383 1 98.44 125 VAL A C 1
ATOM 990 O O . VAL A 1 125 ? 8.141 20.953 15.852 1 98.44 125 VAL A O 1
ATOM 993 N N . LEU A 1 126 ? 6.016 20.594 15.391 1 98.62 126 LEU A N 1
ATOM 994 C CA . LEU A 1 126 ? 6.008 19.281 16 1 98.62 126 LEU A CA 1
ATOM 995 C C . LEU A 1 126 ? 5.074 18.328 15.25 1 98.62 126 LEU A C 1
ATOM 997 O O . LEU A 1 126 ? 4.012 18.75 14.781 1 98.62 126 LEU A O 1
ATOM 1001 N N . GLY A 1 127 ? 5.539 17.047 15.07 1 98.94 127 GLY A N 1
ATOM 1002 C CA . GLY A 1 127 ? 4.719 16.031 14.43 1 98.94 127 GLY A CA 1
ATOM 1003 C C . GLY A 1 127 ? 4.855 14.664 15.062 1 98.94 127 GLY A C 1
ATOM 1004 O O . GLY A 1 127 ? 5.953 14.266 15.453 1 98.94 127 GLY A O 1
ATOM 1005 N N . ILE A 1 128 ? 3.707 13.984 15.219 1 99 128 ILE A N 1
ATOM 1006 C CA . ILE A 1 128 ? 3.627 12.609 15.695 1 99 128 ILE A CA 1
ATOM 1007 C C . ILE A 1 128 ? 2.676 11.812 14.812 1 99 128 ILE A C 1
ATOM 1009 O O . ILE A 1 128 ? 1.554 12.242 14.539 1 99 128 ILE A O 1
ATOM 1013 N N . VAL A 1 129 ? 3.135 10.727 14.297 1 99 129 VAL A N 1
ATOM 1014 C CA . VAL A 1 129 ? 2.344 9.781 13.523 1 99 129 VAL A CA 1
ATOM 1015 C C . VAL A 1 129 ? 2.525 8.367 14.086 1 99 129 VAL A C 1
ATOM 1017 O O . VAL A 1 129 ? 3.646 7.863 14.156 1 99 129 VAL A O 1
ATOM 1020 N N . TYR A 1 130 ? 1.401 7.777 14.484 1 98.94 130 TYR A N 1
ATOM 1021 C CA . TYR A 1 130 ? 1.48 6.492 15.164 1 98.94 130 TYR A CA 1
ATOM 1022 C C . TYR A 1 130 ? 0.603 5.453 14.477 1 98.94 130 TYR A C 1
ATOM 1024 O O . TYR A 1 130 ? -0.608 5.645 14.344 1 98.94 130 TYR A O 1
ATOM 1032 N N . ASN A 1 131 ? 1.216 4.461 13.938 1 98.81 131 ASN A N 1
ATOM 1033 C CA . ASN A 1 131 ? 0.538 3.271 13.438 1 98.81 131 ASN A CA 1
ATOM 1034 C C . ASN A 1 131 ? 0.582 2.133 14.453 1 98.81 131 ASN A C 1
ATOM 1036 O O . ASN A 1 131 ? 1.498 1.31 14.43 1 98.81 131 ASN A O 1
ATOM 1040 N N . PRO A 1 132 ? -0.447 2.004 15.281 1 98.56 132 PRO A N 1
ATOM 1041 C CA . PRO A 1 132 ? -0.432 0.982 16.328 1 98.56 132 PRO A CA 1
ATOM 1042 C C . PRO A 1 132 ? -0.404 -0.438 15.773 1 98.56 132 PRO A C 1
ATOM 1044 O O . PRO A 1 132 ? 0.201 -1.331 16.375 1 98.56 132 PRO A O 1
ATOM 1047 N N . SER A 1 133 ? -1.057 -0.65 14.656 1 96.81 133 SER A N 1
ATOM 1048 C CA . SER A 1 133 ? -1.141 -1.993 14.086 1 96.81 133 SER A CA 1
ATOM 1049 C C . SER A 1 133 ? 0.241 -2.527 13.727 1 96.81 133 SER A C 1
ATOM 1051 O O . SER A 1 133 ? 0.486 -3.734 13.805 1 96.81 133 SER A O 1
ATOM 1053 N N . ALA A 1 134 ? 1.151 -1.65 13.352 1 95.94 134 ALA A N 1
ATOM 1054 C CA . ALA A 1 134 ? 2.52 -2.031 13.016 1 95.94 134 ALA A CA 1
ATOM 1055 C C . ALA A 1 134 ? 3.479 -1.703 14.156 1 95.94 134 ALA A C 1
ATOM 1057 O O . ALA A 1 134 ? 4.672 -2.004 14.078 1 95.94 134 ALA A O 1
ATOM 1058 N N . ASN A 1 135 ? 2.98 -1.075 15.172 1 96.88 135 ASN A N 1
ATOM 1059 C CA . ASN A 1 135 ? 3.783 -0.59 16.297 1 96.88 135 ASN A CA 1
ATOM 1060 C C . ASN A 1 135 ? 4.906 0.329 15.812 1 96.88 135 ASN A C 1
ATOM 1062 O O . ASN A 1 135 ? 6.074 0.114 16.156 1 96.88 135 ASN A O 1
ATOM 1066 N N . GLU A 1 136 ? 4.582 1.248 15.039 1 98.44 136 GLU A N 1
ATOM 1067 C CA . GLU A 1 136 ? 5.512 2.256 14.539 1 98.44 136 GLU A CA 1
ATOM 1068 C C . GLU A 1 136 ? 5.094 3.658 14.969 1 98.44 136 GLU A C 1
ATOM 1070 O O . GLU A 1 136 ? 4.035 4.148 14.57 1 98.44 136 GLU A O 1
ATOM 1075 N N . LEU A 1 137 ? 5.871 4.199 15.828 1 98.88 137 LEU A N 1
ATOM 1076 C CA . LEU A 1 137 ? 5.652 5.562 16.312 1 98.88 137 LEU A CA 1
ATOM 1077 C C . LEU A 1 137 ? 6.711 6.508 15.758 1 98.88 137 LEU A C 1
ATOM 1079 O O . LEU A 1 137 ? 7.875 6.453 16.156 1 98.88 137 LEU A O 1
ATOM 1083 N N . TYR A 1 138 ? 6.277 7.359 14.836 1 98.94 138 TYR A N 1
ATOM 1084 C CA . TYR A 1 138 ? 7.129 8.406 14.273 1 98.94 138 TYR A CA 1
ATOM 1085 C C . TYR A 1 138 ? 6.945 9.719 15.023 1 98.94 138 TYR A C 1
ATOM 1087 O O . TYR A 1 138 ? 5.824 10.086 15.383 1 98.94 138 TYR A O 1
ATOM 1095 N N . SER A 1 139 ? 8.016 10.414 15.227 1 98.94 139 SER A N 1
ATOM 1096 C CA . SER A 1 139 ? 7.895 11.688 15.93 1 98.94 139 SER A CA 1
ATOM 1097 C C . SER A 1 139 ? 9.055 12.617 15.594 1 98.94 139 SER A C 1
ATOM 1099 O O . SER A 1 139 ? 10.141 12.164 15.227 1 98.94 139 SER A O 1
ATOM 1101 N N . ALA A 1 140 ? 8.758 13.859 15.641 1 98.94 140 ALA A N 1
ATOM 1102 C CA . ALA A 1 140 ? 9.758 14.898 15.438 1 98.94 140 ALA A CA 1
ATOM 1103 C C . ALA A 1 140 ? 9.289 16.234 16 1 98.94 140 ALA A C 1
ATOM 1105 O O . ALA A 1 140 ? 8.094 16.5 16.062 1 98.94 140 ALA A O 1
ATOM 1106 N N . TRP A 1 141 ? 10.234 17.078 16.406 1 98.5 141 TRP A N 1
ATOM 1107 C CA . TRP A 1 141 ? 9.984 18.484 16.703 1 98.5 141 TRP A CA 1
ATOM 1108 C C . TRP A 1 141 ? 11.148 19.344 16.234 1 98.5 141 TRP A C 1
ATOM 1110 O O . TRP A 1 141 ? 12.266 18.844 16.047 1 98.5 141 TRP A O 1
ATOM 1120 N N . GLN A 1 142 ? 10.914 20.516 16 1 97.31 142 GLN A N 1
ATOM 1121 C CA . GLN A 1 142 ? 11.781 21.438 15.266 1 97.31 142 GLN A CA 1
ATOM 1122 C C . GLN A 1 142 ? 13.195 21.422 15.828 1 97.31 142 GLN A C 1
ATOM 1124 O O . GLN A 1 142 ? 13.398 21.734 17.016 1 97.31 142 GLN A O 1
ATOM 1129 N N . GLY A 1 143 ? 14.109 21.047 14.992 1 97.31 143 GLY A N 1
ATOM 1130 C CA . GLY A 1 143 ? 15.531 21.172 15.297 1 97.31 143 GLY A CA 1
ATOM 1131 C C . GLY A 1 143 ? 16.094 19.953 16 1 97.31 143 GLY A C 1
ATOM 1132 O O . GLY A 1 143 ? 17.266 19.953 16.406 1 97.31 143 GLY A O 1
ATOM 1133 N N . HIS A 1 144 ? 15.344 18.844 16.094 1 98.38 144 HIS A N 1
ATOM 1134 C CA . HIS A 1 144 ? 15.836 17.75 16.938 1 98.38 144 HIS A CA 1
ATOM 1135 C C . HIS A 1 144 ? 15.82 16.422 16.172 1 98.38 144 HIS A C 1
ATOM 1137 O O . HIS A 1 144 ? 15.992 15.359 16.766 1 98.38 144 HIS A O 1
ATOM 1143 N N . GLY A 1 145 ? 15.602 16.422 14.898 1 98.75 145 GLY A N 1
ATOM 1144 C CA . GLY A 1 145 ? 15.617 15.211 14.102 1 98.75 145 GLY A CA 1
ATOM 1145 C C . GLY A 1 145 ? 14.312 14.438 14.172 1 98.75 145 GLY A C 1
ATOM 1146 O O . GLY A 1 145 ? 13.367 14.859 14.852 1 98.75 145 GLY A O 1
ATOM 1147 N N . ALA A 1 146 ? 14.164 13.438 13.477 1 98.94 146 ALA A N 1
ATOM 1148 C CA . ALA A 1 146 ? 12.992 12.562 13.422 1 98.94 146 ALA A CA 1
ATOM 1149 C C . ALA A 1 146 ? 13.32 11.172 13.961 1 98.94 146 ALA A C 1
ATOM 1151 O O . ALA A 1 146 ? 14.453 10.695 13.812 1 98.94 146 ALA A O 1
ATOM 1152 N N . TYR A 1 147 ? 12.328 10.539 14.539 1 98.94 147 TYR A N 1
ATOM 1153 C CA . TYR A 1 147 ? 12.547 9.258 15.203 1 98.94 147 TYR A CA 1
ATOM 1154 C C . TYR A 1 147 ? 11.438 8.266 14.859 1 98.94 147 TYR A C 1
ATOM 1156 O O . TYR A 1 147 ? 10.281 8.656 14.664 1 98.94 147 TYR A O 1
ATOM 1164 N N . LEU A 1 148 ? 11.805 7.039 14.75 1 98.81 148 LEU A N 1
ATOM 1165 C CA . LEU A 1 148 ? 10.906 5.891 14.727 1 98.81 148 LEU A CA 1
ATOM 1166 C C . LEU A 1 148 ? 11.133 4.996 15.945 1 98.81 148 LEU A C 1
ATOM 1168 O O . LEU A 1 148 ? 12.203 4.406 16.094 1 98.81 148 LEU A O 1
ATOM 1172 N N . ASN A 1 149 ? 10.125 4.996 16.766 1 98.44 149 ASN A N 1
ATOM 1173 C CA . ASN A 1 149 ? 10.234 4.238 18 1 98.44 149 ASN A CA 1
ATOM 1174 C C . ASN A 1 149 ? 11.492 4.617 18.781 1 98.44 149 ASN A C 1
ATOM 1176 O O . ASN A 1 149 ? 12.203 3.742 19.281 1 98.44 149 ASN A O 1
ATOM 1180 N N . GLY A 1 150 ? 11.766 5.844 18.781 1 98.12 150 GLY A N 1
ATOM 1181 C CA . GLY A 1 150 ? 12.859 6.367 19.578 1 98.12 150 GLY A CA 1
ATOM 1182 C C . GLY A 1 150 ? 14.195 6.305 18.875 1 98.12 150 GLY A C 1
ATOM 1183 O O . GLY A 1 150 ? 15.188 6.859 19.359 1 98.12 150 GLY A O 1
ATOM 1184 N N . GLN A 1 151 ? 14.32 5.691 17.734 1 98.25 151 GLN A N 1
ATOM 1185 C CA . GLN A 1 151 ? 15.555 5.617 16.969 1 98.25 151 GLN A CA 1
ATOM 1186 C C . GLN A 1 151 ? 15.57 6.656 15.844 1 98.25 151 GLN A C 1
ATOM 1188 O O . GLN A 1 151 ? 14.562 6.852 15.164 1 98.25 151 GLN A O 1
ATOM 1193 N N . PRO A 1 152 ? 16.672 7.375 15.641 1 98.69 152 PRO A N 1
ATOM 1194 C CA . PRO A 1 152 ? 16.719 8.391 14.586 1 98.69 152 PRO A CA 1
ATOM 1195 C C . PRO A 1 152 ? 16.516 7.801 13.195 1 98.69 152 PRO A C 1
ATOM 1197 O O . PRO A 1 152 ? 16.953 6.684 12.914 1 98.69 152 PRO A O 1
ATOM 1200 N N . ILE A 1 153 ? 15.883 8.516 12.406 1 98.69 153 ILE A N 1
ATOM 1201 C CA . ILE A 1 153 ? 15.656 8.109 11.023 1 98.69 153 ILE A CA 1
ATOM 1202 C C . ILE A 1 153 ? 16.094 9.227 10.078 1 98.69 153 ILE A C 1
ATOM 1204 O O . ILE A 1 153 ? 16.219 10.383 10.492 1 98.69 153 ILE A O 1
ATOM 1208 N N . GLU A 1 154 ? 16.297 8.875 8.828 1 98.69 154 GLU A N 1
ATOM 1209 C CA . GLU A 1 154 ? 16.656 9.82 7.773 1 98.69 154 GLU A CA 1
ATOM 1210 C C . GLU A 1 154 ? 16.125 9.359 6.414 1 98.69 154 GLU A C 1
ATOM 1212 O O . GLU A 1 154 ? 15.875 8.164 6.211 1 98.69 154 GLU A O 1
ATOM 1217 N N . VAL A 1 155 ? 15.93 10.258 5.582 1 98.75 155 VAL A N 1
ATOM 1218 C CA . VAL A 1 155 ? 15.445 9.977 4.234 1 98.75 155 VAL A CA 1
ATOM 1219 C C . VAL A 1 155 ? 16.5 9.211 3.445 1 98.75 155 VAL A C 1
ATOM 1221 O O . VAL A 1 155 ? 17.656 9.125 3.873 1 98.75 155 VAL A O 1
ATOM 1224 N N . SER A 1 156 ? 16.078 8.625 2.32 1 98.12 156 SER A N 1
ATOM 1225 C CA . SER A 1 156 ? 17 7.945 1.421 1 98.12 156 SER A CA 1
ATOM 1226 C C . SER A 1 156 ? 17.922 8.938 0.718 1 98.12 156 SER A C 1
ATOM 1228 O O . SER A 1 156 ? 17.766 10.148 0.873 1 98.12 156 SER A O 1
ATOM 1230 N N . ASN A 1 157 ? 18.828 8.422 -0.103 1 96.75 157 ASN A N 1
ATOM 1231 C CA . ASN A 1 157 ? 19.75 9.258 -0.856 1 96.75 157 ASN A CA 1
ATOM 1232 C C . ASN A 1 157 ? 19.312 9.422 -2.307 1 96.75 157 ASN A C 1
ATOM 1234 O O . ASN A 1 157 ? 20.094 9.867 -3.152 1 96.75 157 ASN A O 1
ATOM 1238 N N . ALA A 1 158 ? 18.062 9.102 -2.557 1 97 158 ALA A N 1
ATOM 1239 C CA . ALA A 1 158 ? 17.578 9.172 -3.938 1 97 158 ALA A CA 1
ATOM 1240 C C . ALA A 1 158 ? 17.562 10.617 -4.434 1 97 158 ALA A C 1
ATOM 1242 O O . ALA A 1 158 ? 17 11.5 -3.771 1 97 158 ALA A O 1
ATOM 1243 N N . LYS A 1 159 ? 18.094 10.844 -5.637 1 97.5 159 LYS A N 1
ATOM 1244 C CA . LYS A 1 159 ? 18.156 12.18 -6.219 1 97.5 159 LYS A CA 1
ATOM 1245 C C . LYS A 1 159 ? 17.547 12.211 -7.613 1 97.5 159 LYS A C 1
ATOM 1247 O O . LYS A 1 159 ? 17.234 13.281 -8.141 1 97.5 159 LYS A O 1
ATOM 1252 N N . LYS A 1 160 ? 17.391 11.008 -8.164 1 97.38 160 LYS A N 1
ATOM 1253 C CA . LYS A 1 160 ? 16.859 10.875 -9.516 1 97.38 160 LYS A CA 1
ATOM 1254 C C . LYS A 1 160 ? 15.531 10.109 -9.5 1 97.38 160 LYS A C 1
ATOM 1256 O O . LYS A 1 160 ? 15.375 9.148 -8.742 1 97.38 160 LYS A O 1
ATOM 1261 N N . ILE A 1 161 ? 14.664 10.492 -10.398 1 97.25 161 ILE A N 1
ATOM 1262 C CA . ILE A 1 161 ? 13.32 9.922 -10.414 1 97.25 161 ILE A CA 1
ATOM 1263 C C . ILE A 1 161 ? 13.383 8.445 -10.805 1 97.25 161 ILE A C 1
ATOM 1265 O O . ILE A 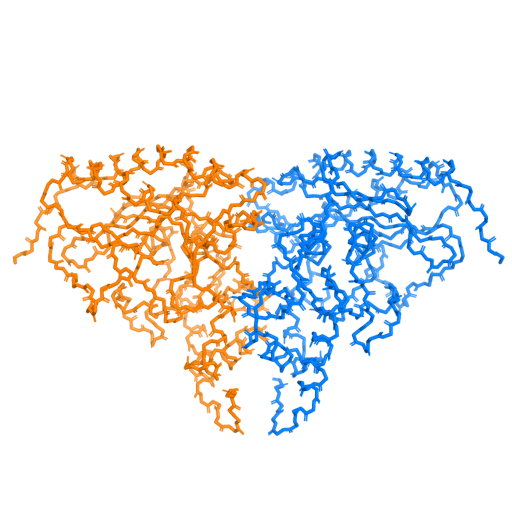1 161 ? 12.578 7.637 -10.336 1 97.25 161 ILE A O 1
ATOM 1269 N N . ASN A 1 162 ? 14.32 8.031 -11.695 1 95.56 162 ASN A N 1
ATOM 1270 C CA . ASN A 1 162 ? 14.406 6.648 -12.148 1 95.56 162 ASN A CA 1
ATOM 1271 C C . ASN A 1 162 ? 15.078 5.762 -11.102 1 95.56 162 ASN A C 1
ATOM 1273 O O . ASN A 1 162 ? 15.367 4.594 -11.367 1 95.56 162 ASN A O 1
ATOM 1277 N N . GLN A 1 163 ? 15.312 6.309 -9.898 1 95.25 163 GLN A N 1
ATOM 1278 C CA . GLN A 1 163 ? 15.797 5.555 -8.742 1 95.25 163 GLN A CA 1
ATOM 1279 C C . GLN A 1 163 ? 14.852 5.695 -7.559 1 95.25 163 GLN A C 1
ATOM 1281 O O . GLN A 1 163 ? 15.172 5.281 -6.445 1 95.25 163 GLN A O 1
ATOM 1286 N N . ALA A 1 164 ? 13.734 6.324 -7.82 1 98.19 164 ALA A N 1
ATOM 1287 C CA . ALA A 1 164 ? 12.836 6.711 -6.738 1 98.19 164 ALA A CA 1
ATOM 1288 C C . ALA A 1 164 ? 11.594 5.824 -6.711 1 98.19 164 ALA A C 1
ATOM 1290 O O . ALA A 1 164 ? 11.109 5.387 -7.762 1 98.19 164 ALA A O 1
ATOM 1291 N N . LEU A 1 165 ? 11.219 5.477 -5.59 1 98.56 165 LEU A N 1
ATOM 1292 C CA . LEU A 1 165 ? 9.867 4.984 -5.371 1 98.56 165 LEU A CA 1
ATOM 1293 C C . LEU A 1 165 ? 8.906 6.137 -5.09 1 98.56 165 LEU A C 1
ATOM 1295 O O . LEU A 1 165 ? 9.031 6.816 -4.07 1 98.56 165 LEU A O 1
ATOM 1299 N N . VAL A 1 166 ? 7.906 6.34 -5.977 1 98.81 166 VAL A N 1
ATOM 1300 C CA . VAL A 1 166 ? 7.016 7.496 -5.926 1 98.81 166 VAL A CA 1
ATOM 1301 C C . VAL A 1 166 ? 5.637 7.066 -5.438 1 98.81 166 VAL A C 1
ATOM 1303 O O . VAL A 1 166 ? 5.047 6.125 -5.977 1 98.81 166 VAL A O 1
ATOM 1306 N N . CYS A 1 167 ? 5.152 7.738 -4.414 1 98.75 167 CYS A N 1
ATOM 1307 C CA . CYS A 1 167 ? 3.811 7.488 -3.896 1 98.75 167 CYS A CA 1
ATOM 1308 C C . CYS A 1 167 ? 2.816 8.5 -4.449 1 98.75 167 CYS A C 1
ATOM 1310 O O . CYS A 1 167 ? 3.168 9.656 -4.691 1 98.75 167 CYS A O 1
ATOM 1312 N N . TYR A 1 168 ? 1.637 8.047 -4.703 1 98.06 168 TYR A N 1
ATOM 1313 C CA . TYR A 1 168 ? 0.528 8.828 -5.242 1 98.06 168 TYR A CA 1
ATOM 1314 C C . TYR A 1 168 ? -0.808 8.305 -4.73 1 98.06 168 TYR A C 1
ATOM 1316 O O . TYR A 1 168 ? -1.02 7.09 -4.664 1 98.06 168 TYR A O 1
ATOM 1324 N N . GLU A 1 169 ? -1.701 9.188 -4.293 1 96.12 169 GLU A N 1
ATOM 1325 C CA . GLU A 1 169 ? -3.029 8.734 -3.889 1 96.12 169 GLU A CA 1
ATOM 1326 C C . GLU A 1 169 ? -3.951 8.586 -5.094 1 96.12 169 GLU A C 1
ATOM 1328 O O . GLU A 1 169 ? -4.746 9.477 -5.391 1 96.12 169 GLU A O 1
ATOM 1333 N N . ILE A 1 170 ? -4.031 7.477 -5.648 1 96.44 170 ILE A N 1
ATOM 1334 C CA . ILE A 1 170 ? -4.77 7.215 -6.879 1 96.44 170 ILE A CA 1
ATOM 1335 C C . ILE A 1 170 ? -6.27 7.266 -6.602 1 96.44 170 ILE A C 1
ATOM 1337 O O . ILE A 1 170 ? -7.074 7.461 -7.516 1 96.44 170 ILE A O 1
ATOM 1341 N N . SER A 1 171 ? -6.668 7.078 -5.352 1 96.19 171 SER A N 1
ATOM 1342 C CA . SER A 1 171 ? -8.078 7.082 -4.973 1 96.19 171 SER A CA 1
ATOM 1343 C C . SER A 1 171 ? -8.711 8.438 -5.238 1 96.19 171 SER A C 1
ATOM 1345 O O . SER A 1 171 ? -9.938 8.547 -5.371 1 96.19 171 SER A O 1
ATOM 1347 N N . LEU A 1 172 ? -7.949 9.516 -5.359 1 95.56 172 LEU A N 1
ATOM 1348 C CA . LEU A 1 172 ? -8.469 10.859 -5.586 1 95.56 172 LEU A CA 1
ATOM 1349 C C . LEU A 1 172 ? -9.055 10.984 -6.988 1 95.56 172 LEU A C 1
ATOM 1351 O O . LEU A 1 172 ? -9.781 11.938 -7.281 1 95.56 172 LEU A O 1
ATOM 1355 N N . ILE A 1 173 ? -8.758 10.031 -7.848 1 96.5 173 ILE A N 1
ATOM 1356 C CA . ILE A 1 173 ? -9.281 10.031 -9.211 1 96.5 173 ILE A CA 1
ATOM 1357 C C . ILE A 1 173 ? -10.797 9.875 -9.18 1 96.5 173 ILE A C 1
ATOM 1359 O O . ILE A 1 173 ? -11.484 10.242 -10.133 1 96.5 173 ILE A O 1
ATOM 1363 N N . VAL A 1 174 ? -11.328 9.398 -8.094 1 95.19 174 VAL A N 1
ATOM 1364 C CA . VAL A 1 174 ? -12.766 9.203 -7.961 1 95.19 174 VAL A CA 1
ATOM 1365 C C . VAL A 1 174 ? -13.477 10.562 -7.98 1 95.19 174 VAL A C 1
ATOM 1367 O O . VAL A 1 174 ? -14.641 10.656 -8.367 1 95.19 174 VAL A O 1
ATOM 1370 N N . VAL A 1 175 ? -12.773 11.625 -7.527 1 93.94 175 VAL A N 1
ATOM 1371 C CA . VAL A 1 175 ? -13.336 12.969 -7.492 1 93.94 175 VAL A CA 1
ATOM 1372 C C . VAL A 1 175 ? -13.242 13.602 -8.883 1 93.94 175 VAL A C 1
ATOM 1374 O O . VAL A 1 175 ? -12.141 13.836 -9.391 1 93.94 175 VAL A O 1
ATOM 1377 N N . SER A 1 176 ? -14.336 13.914 -9.391 1 92.31 176 SER A N 1
ATOM 1378 C CA . SER A 1 176 ? -14.383 14.383 -10.773 1 92.31 176 SER A CA 1
ATOM 1379 C C . SER A 1 176 ? -13.547 15.641 -10.961 1 92.31 176 SER A C 1
ATOM 1381 O O . SER A 1 176 ? -12.836 15.773 -11.961 1 92.31 176 SER A O 1
ATOM 1383 N N . LYS A 1 177 ? -13.758 16.484 -9.766 1 87.56 177 LYS A N 1
ATOM 1384 C CA . LYS A 1 177 ? -12.953 17.703 -9.82 1 87.56 177 LYS A CA 1
ATOM 1385 C C . LYS A 1 177 ? -11.469 17.391 -9.688 1 87.56 177 LYS A C 1
ATOM 1387 O O . LYS A 1 177 ? -11.031 16.828 -8.68 1 87.56 177 LYS A O 1
ATOM 1392 N N . GLY A 1 178 ? -10.641 17.328 -10.602 1 91.94 178 GLY A N 1
ATOM 1393 C CA . GLY A 1 178 ? -9.203 17.094 -10.562 1 91.94 178 GLY A CA 1
ATOM 1394 C C . GLY A 1 178 ? -8.789 15.781 -11.188 1 91.94 178 GLY A C 1
ATOM 1395 O O . GLY A 1 178 ? -7.594 15.508 -11.328 1 91.94 178 GLY A O 1
ATOM 1396 N N . ARG A 1 179 ? -9.82 14.914 -11.492 1 94.94 179 ARG A N 1
ATOM 1397 C CA . ARG A 1 179 ? -9.547 13.586 -12.031 1 94.94 179 ARG A CA 1
ATOM 1398 C C . ARG A 1 179 ? -8.555 13.656 -13.188 1 94.94 179 ARG A C 1
ATOM 1400 O O . ARG A 1 179 ? -7.555 12.93 -13.195 1 94.94 179 ARG A O 1
ATOM 1407 N N . ASP A 1 180 ? -8.828 14.578 -14.07 1 94.38 180 ASP A N 1
ATOM 1408 C CA . ASP A 1 180 ? -8 14.719 -15.258 1 94.38 180 ASP A CA 1
ATOM 1409 C C . ASP A 1 180 ? -6.551 15.016 -14.891 1 94.38 180 ASP A C 1
ATOM 1411 O O . ASP A 1 180 ? -5.629 14.375 -15.391 1 94.38 180 ASP A O 1
ATOM 1415 N N . LYS A 1 181 ? -6.367 15.93 -14 1 95.06 181 LYS A N 1
ATOM 1416 C CA . LYS A 1 181 ? -5.039 16.297 -13.523 1 95.06 181 LYS A CA 1
ATOM 1417 C C . LYS A 1 181 ? -4.344 15.125 -12.844 1 95.06 181 LYS A C 1
ATOM 1419 O O . LYS A 1 181 ? -3.164 14.867 -13.086 1 95.06 181 LYS A O 1
ATOM 1424 N N . ASN A 1 182 ? -5.07 14.445 -12.047 1 96.62 182 ASN A N 1
ATOM 1425 C CA . ASN A 1 182 ? -4.496 13.336 -11.297 1 96.62 182 ASN A CA 1
ATOM 1426 C C . ASN A 1 182 ? -4.059 12.203 -12.219 1 96.62 182 ASN A C 1
ATOM 1428 O O . ASN A 1 182 ? -2.988 11.625 -12.031 1 96.62 182 ASN A O 1
ATOM 1432 N N . VAL A 1 183 ? -4.852 11.891 -13.266 1 96.56 183 VAL A N 1
ATOM 1433 C CA . VAL A 1 183 ? -4.516 10.812 -14.195 1 96.56 183 VAL A CA 1
ATOM 1434 C C . VAL A 1 183 ? -3.26 11.18 -14.977 1 96.56 183 VAL A C 1
ATOM 1436 O O . VAL A 1 183 ? -2.352 10.359 -15.125 1 96.56 183 VAL A O 1
ATOM 1439 N N . LYS A 1 184 ? -3.156 12.391 -15.422 1 96.5 184 LYS A N 1
ATOM 1440 C CA . LYS A 1 184 ? -2.027 12.836 -16.234 1 96.5 184 LYS A CA 1
ATOM 1441 C C . LYS A 1 184 ? -0.744 12.891 -15.414 1 96.5 184 LYS A C 1
ATOM 1443 O O . LYS A 1 184 ? 0.322 12.492 -15.883 1 96.5 184 LYS A O 1
ATOM 1448 N N . ARG A 1 185 ? -0.876 13.383 -14.219 1 97.5 185 ARG A N 1
ATOM 1449 C CA . ARG A 1 185 ? 0.296 13.469 -13.352 1 97.5 185 ARG A CA 1
ATOM 1450 C C . ARG A 1 185 ? 0.778 12.086 -12.938 1 97.5 185 ARG A C 1
ATOM 1452 O O . ARG A 1 185 ? 1.983 11.828 -12.898 1 97.5 185 ARG A O 1
ATOM 1459 N N . LEU A 1 186 ? -0.189 11.25 -12.633 1 97.38 186 LEU A N 1
ATOM 1460 C CA . LEU A 1 186 ? 0.17 9.867 -12.336 1 97.38 186 LEU A CA 1
ATOM 1461 C C . LEU A 1 186 ? 0.907 9.234 -13.508 1 97.38 186 LEU A C 1
ATOM 1463 O O . LEU A 1 186 ? 1.918 8.555 -13.32 1 97.38 186 LEU A O 1
ATOM 1467 N N . TYR A 1 187 ? 0.402 9.422 -14.703 1 96.5 187 TYR A N 1
ATOM 1468 C CA . TYR A 1 187 ? 1.033 8.922 -15.914 1 96.5 187 TYR A CA 1
ATOM 1469 C C . TYR A 1 187 ? 2.484 9.375 -16 1 96.5 187 TYR A C 1
ATOM 1471 O O . TYR A 1 187 ? 3.393 8.555 -16.156 1 96.5 187 TYR A O 1
ATOM 1479 N N . LYS A 1 188 ? 2.766 10.609 -15.836 1 97.19 188 LYS A N 1
ATOM 1480 C CA . LYS A 1 188 ? 4.113 11.148 -16 1 97.19 188 LYS A CA 1
ATOM 1481 C C . LYS A 1 188 ? 5.043 10.641 -14.906 1 97.19 188 LYS A C 1
ATOM 1483 O O . LYS A 1 188 ? 6.184 10.258 -15.188 1 97.19 188 LYS A O 1
ATOM 1488 N N . LEU A 1 189 ? 4.547 10.641 -13.719 1 98.25 189 LEU A N 1
ATOM 1489 C CA . LEU A 1 189 ? 5.387 10.227 -12.602 1 98.25 189 LEU A CA 1
ATOM 1490 C C . LEU A 1 189 ? 5.688 8.734 -12.672 1 98.25 189 LEU A C 1
ATOM 1492 O O . LEU A 1 189 ? 6.844 8.32 -12.547 1 98.25 189 LEU A O 1
ATOM 1496 N N . ALA A 1 190 ? 4.68 7.938 -12.938 1 97.56 190 ALA A N 1
ATOM 1497 C CA . ALA A 1 190 ? 4.824 6.484 -12.914 1 97.56 190 ALA A CA 1
ATOM 1498 C C . ALA A 1 190 ? 5.656 6 -14.094 1 97.56 190 ALA A C 1
ATOM 1500 O O . ALA A 1 190 ? 6.355 4.988 -14 1 97.56 190 ALA A O 1
ATOM 1501 N N . SER A 1 191 ? 5.625 6.68 -15.164 1 96.94 191 SER A N 1
ATOM 1502 C CA . SER A 1 191 ? 6.391 6.277 -16.344 1 96.94 191 SER A CA 1
ATOM 1503 C C . SER A 1 191 ? 7.875 6.574 -16.156 1 96.94 191 SER A C 1
ATOM 1505 O O . SER A 1 191 ? 8.703 6.09 -16.922 1 96.94 191 SER A O 1
ATOM 1507 N N . SER A 1 192 ? 8.211 7.273 -15.094 1 96.81 192 SER A N 1
ATOM 1508 C CA . SER A 1 192 ? 9.586 7.73 -14.945 1 96.81 192 SER A CA 1
ATOM 1509 C C . SER A 1 192 ? 10.25 7.105 -13.727 1 96.81 192 SER A C 1
ATOM 1511 O O . SER A 1 192 ? 11.477 7.129 -13.594 1 96.81 192 SER A O 1
ATOM 1513 N N . ALA A 1 193 ? 9.492 6.535 -12.852 1 97.44 193 ALA A N 1
ATOM 1514 C CA . ALA A 1 193 ? 9.984 6.105 -11.539 1 97.44 193 ALA A CA 1
ATOM 1515 C C . ALA A 1 193 ? 10.328 4.617 -11.547 1 97.44 193 ALA A C 1
ATOM 1517 O O . ALA A 1 193 ? 9.805 3.857 -12.359 1 97.44 193 ALA A O 1
ATOM 1518 N N . THR A 1 194 ? 11.164 4.168 -10.578 1 95.12 194 THR A N 1
ATOM 1519 C CA . THR A 1 194 ? 11.477 2.76 -10.367 1 95.12 194 THR A CA 1
ATOM 1520 C C . THR A 1 194 ? 10.242 1.992 -9.898 1 95.12 194 THR A C 1
ATOM 1522 O O . THR A 1 194 ? 10.078 0.817 -10.234 1 95.12 194 THR A O 1
ATOM 1525 N N . GLY A 1 195 ? 9.453 2.631 -9.164 1 97.19 195 GLY A N 1
ATOM 1526 C CA . GLY A 1 195 ? 8.211 2.088 -8.648 1 97.19 195 GLY A CA 1
ATOM 1527 C C . GLY A 1 195 ? 7.219 3.158 -8.227 1 97.19 195 GLY A C 1
ATOM 1528 O O . GLY A 1 195 ? 7.586 4.328 -8.078 1 97.19 195 GLY A O 1
ATOM 1529 N N . THR A 1 196 ? 6 2.807 -8.18 1 98.38 196 THR A N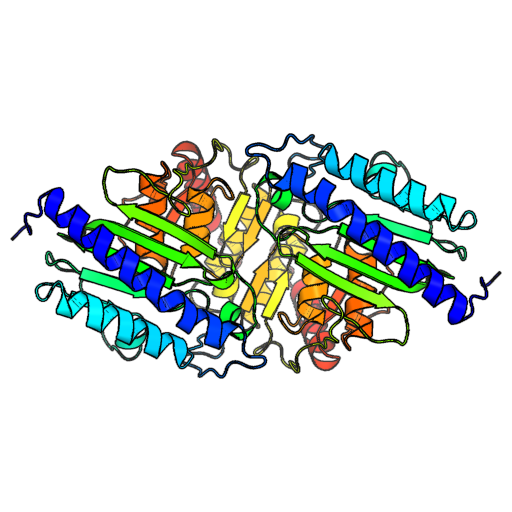 1
ATOM 1530 C CA . THR A 1 196 ? 4.934 3.689 -7.719 1 98.38 196 THR A CA 1
ATOM 1531 C C . THR A 1 196 ? 3.998 2.955 -6.762 1 98.38 196 THR A C 1
ATOM 1533 O O . THR A 1 196 ? 3.66 1.792 -6.988 1 98.38 196 THR A O 1
ATOM 1536 N N . ARG A 1 197 ? 3.629 3.609 -5.68 1 98.75 197 ARG A N 1
ATOM 1537 C CA . ARG A 1 197 ? 2.754 3.021 -4.668 1 98.75 197 ARG A CA 1
ATOM 1538 C C . ARG A 1 197 ? 1.615 3.969 -4.312 1 98.75 197 ARG A C 1
ATOM 1540 O O . ARG A 1 197 ? 1.755 5.188 -4.434 1 98.75 197 ARG A O 1
ATOM 1547 N N . SER A 1 198 ? 0.557 3.436 -3.93 1 98.69 198 SER A N 1
ATOM 1548 C CA . SER A 1 198 ? -0.601 4.094 -3.334 1 98.69 198 SER A CA 1
ATOM 1549 C C . SER A 1 198 ? -1.097 3.342 -2.105 1 98.69 198 SER A C 1
ATOM 1551 O O . SER A 1 198 ? -1.798 2.336 -2.229 1 98.69 198 SER A O 1
ATOM 1553 N N . PHE A 1 199 ? -0.804 3.902 -0.932 1 98.25 199 PHE A N 1
ATOM 1554 C CA . PHE A 1 199 ? -1.033 3.16 0.302 1 98.25 199 PHE A CA 1
ATOM 1555 C C . PHE A 1 199 ? -2.365 3.553 0.929 1 98.25 199 PHE A C 1
ATOM 1557 O O . PHE A 1 199 ? -2.898 2.826 1.771 1 98.25 199 PHE A O 1
ATOM 1564 N N . GLY A 1 200 ? -2.9 4.727 0.625 1 97.88 200 GLY A N 1
ATOM 1565 C CA . GLY A 1 200 ? -4.195 5.141 1.137 1 97.88 200 GLY A CA 1
ATOM 1566 C C . GLY A 1 200 ? -4.117 5.797 2.504 1 97.88 200 GLY A C 1
ATOM 1567 O O . GLY A 1 200 ? -5.098 5.805 3.25 1 97.88 200 GLY A O 1
ATOM 1568 N N . CYS A 1 201 ? -2.939 6.301 2.828 1 98.38 201 CYS A N 1
ATOM 1569 C CA . CYS A 1 201 ? -2.682 6.961 4.102 1 98.38 201 CYS A CA 1
ATOM 1570 C C . CYS A 1 201 ? -1.585 8.008 3.959 1 98.38 201 CYS A C 1
ATOM 1572 O O . CYS A 1 201 ? -0.398 7.68 3.975 1 98.38 201 CYS A O 1
ATOM 1574 N N . ALA A 1 202 ? -1.977 9.25 3.891 1 98.5 202 ALA A N 1
ATOM 1575 C CA . ALA A 1 202 ? -1.052 10.312 3.525 1 98.5 202 ALA A CA 1
ATOM 1576 C C . ALA A 1 202 ? -0.005 10.531 4.613 1 98.5 202 ALA A C 1
ATOM 1578 O O . ALA A 1 202 ? 1.193 10.602 4.328 1 98.5 202 ALA A O 1
ATOM 1579 N N . ALA A 1 203 ? -0.461 10.648 5.871 1 98.81 203 ALA A N 1
ATOM 1580 C CA . ALA A 1 203 ? 0.458 10.93 6.973 1 98.81 203 ALA A CA 1
ATOM 1581 C C . ALA A 1 203 ? 1.545 9.859 7.062 1 98.81 203 ALA A C 1
ATOM 1583 O O . ALA A 1 203 ? 2.729 10.188 7.191 1 98.81 203 ALA A O 1
ATOM 1584 N N . LEU A 1 204 ? 1.118 8.664 6.949 1 98.75 204 LEU A N 1
ATOM 1585 C CA . LEU A 1 204 ? 2.068 7.559 7.047 1 98.75 204 LEU A CA 1
ATOM 1586 C C . LEU A 1 204 ? 2.984 7.523 5.828 1 98.75 204 LEU A C 1
ATOM 1588 O O . LEU A 1 204 ? 4.156 7.16 5.938 1 98.75 204 LEU A O 1
ATOM 1592 N N . THR A 1 205 ? 2.49 7.852 4.668 1 98.81 205 THR A N 1
ATOM 1593 C CA . THR A 1 205 ? 3.312 7.902 3.463 1 98.81 205 THR A CA 1
ATOM 1594 C C . THR A 1 205 ? 4.457 8.898 3.633 1 98.81 205 THR A C 1
ATOM 1596 O O . THR A 1 205 ? 5.59 8.625 3.236 1 98.81 205 THR A O 1
ATOM 1599 N N . LEU A 1 206 ? 4.156 10.055 4.234 1 98.94 206 LEU A N 1
ATOM 1600 C CA . LEU A 1 206 ? 5.219 11.016 4.52 1 98.94 206 LEU A CA 1
ATOM 1601 C C . LEU A 1 206 ? 6.262 10.406 5.453 1 98.94 206 LEU A C 1
ATOM 1603 O O . LEU A 1 206 ? 7.465 10.617 5.273 1 98.94 206 LEU A O 1
ATOM 1607 N N . CYS A 1 207 ? 5.805 9.633 6.426 1 98.94 207 CYS A N 1
ATOM 1608 C CA . CYS A 1 207 ? 6.719 8.984 7.363 1 98.94 207 CYS A CA 1
ATOM 1609 C C . CYS A 1 207 ? 7.57 7.934 6.66 1 98.94 207 CYS A C 1
ATOM 1611 O O . CYS A 1 207 ? 8.727 7.723 7.023 1 98.94 207 CYS A O 1
ATOM 1613 N N . TYR A 1 208 ? 7.012 7.27 5.652 1 98.88 208 TYR A N 1
ATOM 1614 C CA . TYR A 1 208 ? 7.773 6.285 4.891 1 98.88 208 TYR A CA 1
ATOM 1615 C C . TYR A 1 208 ? 8.906 6.953 4.117 1 98.88 208 TYR A C 1
ATOM 1617 O O . TYR A 1 208 ? 9.984 6.375 3.965 1 98.88 208 TYR A O 1
ATOM 1625 N N . ILE A 1 209 ? 8.68 8.148 3.645 1 98.94 209 ILE A N 1
ATOM 1626 C CA . ILE A 1 209 ? 9.766 8.898 3.027 1 98.94 209 ILE A CA 1
ATOM 1627 C C . ILE A 1 209 ? 10.789 9.289 4.09 1 98.94 209 ILE A C 1
ATOM 1629 O O . ILE A 1 209 ? 12 9.148 3.879 1 98.94 209 ILE A O 1
ATOM 1633 N N . ALA A 1 210 ? 10.281 9.75 5.215 1 98.94 210 ALA A N 1
ATOM 1634 C CA . ALA A 1 210 ? 11.148 10.188 6.305 1 98.94 210 ALA A CA 1
ATOM 1635 C C . ALA A 1 210 ? 12.062 9.055 6.766 1 98.94 210 ALA A C 1
ATOM 1637 O O . ALA A 1 210 ? 13.188 9.297 7.199 1 98.94 210 ALA A O 1
ATOM 1638 N N . ALA A 1 211 ? 11.594 7.836 6.637 1 98.75 211 ALA A N 1
ATOM 1639 C CA . ALA A 1 211 ? 12.328 6.668 7.113 1 98.75 211 ALA A CA 1
ATOM 1640 C C . ALA A 1 211 ? 13.156 6.043 5.992 1 98.75 211 ALA A C 1
ATOM 1642 O O . ALA A 1 211 ? 13.75 4.98 6.172 1 98.75 211 ALA A O 1
ATOM 1643 N N . GLY A 1 212 ? 13.125 6.617 4.844 1 98.5 212 GLY A N 1
ATOM 1644 C CA . GLY A 1 212 ? 13.922 6.125 3.729 1 98.5 212 GLY A CA 1
ATOM 1645 C C . GLY A 1 212 ? 13.281 4.949 3.014 1 98.5 212 GLY A C 1
ATOM 1646 O O . GLY A 1 212 ? 13.938 4.254 2.24 1 98.5 212 GLY A O 1
ATOM 1647 N N . ARG A 1 213 ? 11.984 4.691 3.238 1 98.31 213 ARG A N 1
ATOM 1648 C CA . ARG A 1 213 ? 11.281 3.568 2.623 1 98.31 213 ARG A CA 1
ATOM 1649 C C . ARG A 1 213 ? 10.727 3.955 1.256 1 98.31 213 ARG A C 1
ATOM 1651 O O . ARG A 1 213 ? 10.594 3.107 0.37 1 98.31 213 ARG A O 1
ATOM 1658 N N . CYS A 1 214 ? 10.297 5.148 1.07 1 98.75 214 CYS A N 1
ATOM 1659 C CA . CYS A 1 214 ? 9.883 5.777 -0.177 1 98.75 214 CYS A CA 1
ATOM 1660 C C . CYS A 1 214 ? 10.688 7.047 -0.441 1 98.75 214 CYS A C 1
ATOM 1662 O O . CYS A 1 214 ? 11.445 7.492 0.419 1 98.75 214 CYS A O 1
ATOM 1664 N N . ASP A 1 215 ? 10.477 7.68 -1.645 1 98.88 215 ASP A N 1
ATOM 1665 C CA . ASP A 1 215 ? 11.383 8.781 -1.983 1 98.88 215 ASP A CA 1
ATOM 1666 C C . ASP A 1 215 ? 10.602 10.047 -2.311 1 98.88 215 ASP A C 1
ATOM 1668 O O . ASP A 1 215 ? 11.133 11.156 -2.203 1 98.88 215 ASP A O 1
ATOM 1672 N N . ALA A 1 216 ? 9.391 9.852 -2.744 1 98.94 216 ALA A N 1
ATOM 1673 C CA . ALA A 1 216 ? 8.609 11.008 -3.16 1 98.94 216 ALA A CA 1
ATOM 1674 C C . ALA A 1 216 ? 7.113 10.75 -2.986 1 98.94 216 ALA A C 1
ATOM 1676 O O . ALA A 1 216 ? 6.668 9.602 -3.029 1 98.94 216 ALA A O 1
ATOM 1677 N N . TYR A 1 217 ? 6.422 11.805 -2.799 1 98.88 217 TYR A N 1
ATOM 1678 C CA . TYR A 1 217 ? 4.969 11.805 -2.701 1 98.88 217 TYR A CA 1
ATOM 1679 C C . TYR A 1 217 ? 4.379 13.086 -3.273 1 98.88 217 TYR A C 1
ATOM 1681 O O . TYR A 1 217 ? 4.84 14.188 -2.953 1 98.88 217 TYR A O 1
ATOM 1689 N N . HIS A 1 218 ? 3.404 12.953 -4.148 1 98.69 218 HIS A N 1
ATOM 1690 C CA . HIS A 1 218 ? 2.605 14.086 -4.602 1 98.69 218 HIS A CA 1
ATOM 1691 C C . HIS A 1 218 ? 1.121 13.852 -4.344 1 98.69 218 HIS A C 1
ATOM 1693 O O . HIS A 1 218 ? 0.592 12.781 -4.652 1 98.69 218 HIS A O 1
ATOM 1699 N N . VAL A 1 219 ? 0.53 14.859 -3.793 1 97.69 219 VAL A N 1
ATOM 1700 C CA . VAL A 1 219 ? -0.904 14.75 -3.547 1 97.69 219 VAL A CA 1
ATOM 1701 C C . VAL A 1 219 ? -1.511 16.141 -3.406 1 97.69 219 VAL A C 1
ATOM 1703 O O . VAL A 1 219 ? -0.832 17.094 -2.984 1 97.69 219 VAL A O 1
ATOM 1706 N N . GLU A 1 220 ? -2.697 16.312 -3.875 1 96.81 220 GLU A N 1
ATOM 1707 C CA . GLU A 1 220 ? -3.484 17.531 -3.707 1 96.81 220 GLU A CA 1
ATOM 1708 C C . GLU A 1 220 ? -4.871 17.219 -3.152 1 96.81 220 GLU A C 1
ATOM 1710 O O . GLU A 1 220 ? -5.262 16.062 -3.057 1 96.81 220 GLU A O 1
ATOM 1715 N N . ASN A 1 221 ? -5.555 18.312 -2.709 1 93.81 221 ASN A N 1
ATOM 1716 C CA . ASN A 1 221 ? -6.953 18.266 -2.299 1 93.81 221 ASN A CA 1
ATOM 1717 C C . ASN A 1 221 ? -7.133 17.422 -1.033 1 93.81 221 ASN A C 1
ATOM 1719 O O . ASN A 1 221 ? -8.094 16.656 -0.922 1 93.81 221 ASN A O 1
ATOM 1723 N N . LEU A 1 222 ? -6.152 17.438 -0.198 1 95.31 222 LEU A N 1
ATOM 1724 C CA . LEU A 1 222 ? -6.266 16.859 1.133 1 95.31 222 LEU A CA 1
ATOM 1725 C C . LEU A 1 222 ? -6.625 17.922 2.166 1 95.31 222 LEU A C 1
ATOM 1727 O O . LEU A 1 222 ? -6.98 19.047 1.81 1 95.31 222 LEU A O 1
ATOM 1731 N N . LYS A 1 223 ? -6.754 17.562 3.342 1 96 223 LYS A N 1
ATOM 1732 C CA . LYS A 1 223 ? -7.004 18.453 4.465 1 96 223 LYS A CA 1
ATOM 1733 C C . LYS A 1 223 ? -5.746 18.656 5.301 1 96 223 LYS A C 1
ATOM 1735 O O . LYS A 1 223 ? -4.816 17.844 5.238 1 96 223 LYS A O 1
ATOM 1740 N N . PRO A 1 224 ? -5.645 19.75 6.035 1 97.44 224 PRO A N 1
ATOM 1741 C CA . PRO A 1 224 ? -4.445 20.047 6.82 1 97.44 224 PRO A CA 1
ATOM 1742 C C . PRO A 1 224 ? -4.043 18.891 7.742 1 97.44 224 PRO A C 1
ATOM 1744 O O . PRO A 1 224 ? -2.854 18.594 7.875 1 97.44 224 PRO A O 1
ATOM 1747 N N . TRP A 1 225 ? -5 18.188 8.32 1 98.19 225 TRP A N 1
ATOM 1748 C CA . TRP A 1 225 ? -4.715 17.156 9.312 1 98.19 225 TRP A CA 1
ATOM 1749 C C . TRP A 1 225 ? -4.125 15.914 8.656 1 98.19 225 TRP A C 1
ATOM 1751 O O . TRP A 1 225 ? -3.514 15.078 9.328 1 98.19 225 TRP A O 1
ATOM 1761 N N . ASP A 1 226 ? -4.215 15.781 7.352 1 98 226 ASP A N 1
ATOM 1762 C CA . ASP A 1 226 ? -3.639 14.656 6.625 1 98 226 ASP A CA 1
ATOM 1763 C C . ASP A 1 226 ? -2.123 14.789 6.508 1 98 226 ASP A C 1
ATOM 1765 O O . ASP A 1 226 ? -1.42 13.797 6.297 1 98 226 ASP A O 1
ATOM 1769 N N . LEU A 1 227 ? -1.62 16.016 6.664 1 98.62 227 LEU A N 1
ATOM 1770 C CA . LEU A 1 227 ? -0.227 16.25 6.297 1 98.62 227 LEU A CA 1
ATOM 1771 C C . LEU A 1 227 ? 0.554 16.844 7.469 1 98.62 227 LEU A C 1
ATOM 1773 O O . LEU A 1 227 ? 1.782 16.734 7.52 1 98.62 227 LEU A O 1
ATOM 1777 N N . ALA A 1 228 ? -0.111 17.469 8.445 1 98.75 228 ALA A N 1
ATOM 1778 C CA . ALA A 1 228 ? 0.535 18.297 9.469 1 98.75 228 ALA A CA 1
ATOM 1779 C C . ALA A 1 228 ? 1.6 17.5 10.219 1 98.75 228 ALA A C 1
ATOM 1781 O O . ALA A 1 228 ? 2.756 17.922 10.297 1 98.75 228 ALA A O 1
ATOM 1782 N N . GLY A 1 229 ? 1.238 16.359 10.758 1 98.75 229 GLY A N 1
ATOM 1783 C CA . GLY A 1 229 ? 2.182 15.539 11.508 1 98.75 229 GLY A CA 1
ATOM 1784 C C . GLY A 1 229 ? 3.328 15.023 10.656 1 98.75 229 GLY A C 1
ATOM 1785 O O . GLY A 1 229 ? 4.496 15.219 10.992 1 98.75 229 GLY A O 1
ATOM 1786 N N . GLY A 1 230 ? 2.994 14.43 9.508 1 98.94 230 GLY A N 1
ATOM 1787 C CA . GLY A 1 230 ? 3.986 13.836 8.633 1 98.94 230 GLY A CA 1
ATOM 1788 C C . GLY A 1 230 ? 4.957 14.852 8.055 1 98.94 230 GLY A C 1
ATOM 1789 O O . GLY A 1 230 ? 6.133 14.547 7.844 1 98.94 230 GLY A O 1
ATOM 1790 N N . ALA A 1 231 ? 4.496 16.094 7.797 1 98.88 231 ALA A N 1
ATOM 1791 C CA . ALA A 1 231 ? 5.332 17.125 7.18 1 98.88 231 ALA A CA 1
ATOM 1792 C C . ALA A 1 231 ? 6.512 17.484 8.078 1 98.88 231 ALA A C 1
ATOM 1794 O O . ALA A 1 231 ? 7.641 17.625 7.602 1 98.88 231 ALA A O 1
ATOM 1795 N N . VAL A 1 232 ? 6.277 17.625 9.375 1 98.88 232 VAL A N 1
ATOM 1796 C CA . VAL A 1 232 ? 7.344 17.953 10.312 1 98.88 232 VAL A CA 1
ATOM 1797 C C . VAL A 1 232 ? 8.352 16.797 10.383 1 98.88 232 VAL A C 1
ATOM 1799 O O . VAL A 1 232 ? 9.562 17.031 10.344 1 98.88 232 VAL A O 1
ATOM 1802 N N . ILE A 1 233 ? 7.797 15.609 10.469 1 98.94 233 ILE A N 1
ATOM 1803 C CA . ILE A 1 233 ? 8.641 14.422 10.586 1 98.94 233 ILE A CA 1
ATOM 1804 C C . ILE A 1 233 ? 9.547 14.312 9.359 1 98.94 233 ILE A C 1
ATOM 1806 O O . ILE A 1 233 ? 10.75 14.086 9.492 1 98.94 233 ILE A O 1
ATOM 1810 N N . LEU A 1 234 ? 9.008 14.508 8.172 1 98.94 234 LEU A N 1
ATOM 1811 C CA . LEU A 1 234 ? 9.781 14.422 6.938 1 98.94 234 LEU A CA 1
ATOM 1812 C C . LEU A 1 234 ? 10.867 15.492 6.906 1 98.94 234 LEU A C 1
ATOM 1814 O O . LEU A 1 234 ? 12.023 15.203 6.598 1 98.94 234 LEU A O 1
ATOM 1818 N N . ARG A 1 235 ? 10.492 16.734 7.223 1 98.81 235 ARG A N 1
ATOM 1819 C CA . ARG A 1 235 ? 11.469 17.812 7.223 1 98.81 235 ARG A CA 1
ATOM 1820 C C . ARG A 1 235 ? 12.617 17.531 8.18 1 98.81 235 ARG A C 1
ATOM 1822 O O . ARG A 1 235 ? 13.789 17.672 7.812 1 98.81 235 ARG A O 1
ATOM 1829 N N . GLU A 1 236 ? 12.312 17.094 9.406 1 98.88 236 GLU A N 1
ATOM 1830 C CA . GLU A 1 236 ? 13.312 16.844 10.438 1 98.88 236 GLU A CA 1
ATOM 1831 C C . GLU A 1 236 ? 14.172 15.633 10.094 1 98.88 236 GLU A C 1
ATOM 1833 O O . GLU A 1 236 ? 15.281 15.484 10.602 1 98.88 236 GLU A O 1
ATOM 1838 N N . ALA A 1 237 ? 13.664 14.734 9.242 1 98.94 237 ALA A N 1
ATOM 1839 C CA . ALA A 1 237 ? 14.422 13.578 8.781 1 98.94 237 ALA A CA 1
ATOM 1840 C C . ALA A 1 237 ? 15.352 13.953 7.633 1 98.94 237 ALA A C 1
ATOM 1842 O O . ALA A 1 237 ? 16.141 13.125 7.168 1 98.94 237 ALA A O 1
ATOM 1843 N N . GLY A 1 238 ? 15.227 15.164 7.125 1 98.81 238 GLY A N 1
ATOM 1844 C CA . GLY A 1 238 ? 16.094 15.641 6.062 1 98.81 238 GLY A CA 1
ATOM 1845 C C . GLY A 1 238 ? 15.398 15.727 4.715 1 98.81 238 GLY A C 1
ATOM 1846 O O . GLY A 1 238 ? 16.031 16.016 3.699 1 98.81 238 GLY A O 1
ATOM 1847 N N . GLY A 1 239 ? 14.109 15.492 4.691 1 98.88 239 GLY A N 1
ATOM 1848 C CA . GLY A 1 239 ? 13.359 15.57 3.447 1 98.88 239 GLY A CA 1
ATOM 1849 C C . GLY A 1 239 ? 12.906 16.969 3.105 1 98.88 239 GLY A C 1
ATOM 1850 O O . GLY A 1 239 ? 13.25 17.922 3.807 1 98.88 239 GLY A O 1
ATOM 1851 N N . ARG A 1 240 ? 12.18 17.078 1.977 1 98.81 240 ARG A N 1
ATOM 1852 C CA . ARG A 1 240 ? 11.664 18.344 1.467 1 98.81 240 ARG A CA 1
ATOM 1853 C C . ARG A 1 240 ? 10.148 18.297 1.325 1 98.81 240 ARG A C 1
ATOM 1855 O O . ARG A 1 240 ? 9.586 17.297 0.888 1 98.81 240 ARG A O 1
ATOM 1862 N N . VAL A 1 241 ? 9.562 19.344 1.726 1 98.75 241 VAL A N 1
ATOM 1863 C CA . VAL A 1 241 ? 8.125 19.531 1.552 1 98.75 241 VAL A CA 1
ATOM 1864 C C . VAL A 1 241 ? 7.855 20.859 0.835 1 98.75 241 VAL A C 1
ATOM 1866 O O . VAL A 1 241 ? 8.164 21.922 1.361 1 98.75 241 VAL A O 1
ATOM 1869 N N . TYR A 1 242 ? 7.293 20.781 -0.342 1 98.69 242 TYR A N 1
ATOM 1870 C CA . TYR A 1 242 ? 6.961 21.953 -1.145 1 98.69 242 TYR A CA 1
ATOM 1871 C C . TYR A 1 242 ? 5.48 21.953 -1.515 1 98.69 242 TYR A C 1
ATOM 1873 O O . TYR A 1 242 ? 4.82 20.922 -1.471 1 98.69 242 TYR A O 1
ATOM 1881 N N . HIS A 1 243 ? 5.016 23.172 -1.773 1 98.19 243 HIS A N 1
ATOM 1882 C CA . HIS A 1 243 ? 3.77 23.25 -2.531 1 98.19 243 HIS A CA 1
ATOM 1883 C C . HIS A 1 243 ? 3.939 22.641 -3.922 1 98.19 243 HIS A C 1
ATOM 1885 O O . HIS A 1 243 ? 5.047 22.625 -4.465 1 98.19 243 HIS A O 1
ATOM 1891 N N . THR A 1 244 ? 2.889 22.188 -4.5 1 98 244 THR A N 1
ATOM 1892 C CA . THR A 1 244 ? 2.91 21.562 -5.816 1 98 244 THR A CA 1
ATOM 1893 C C . THR A 1 244 ? 3.574 22.469 -6.84 1 98 244 THR A C 1
ATOM 1895 O O . THR A 1 244 ? 4.242 22 -7.762 1 98 244 THR A O 1
ATOM 1898 N N . SER A 1 245 ? 3.432 23.781 -6.68 1 96.25 245 SER A N 1
ATOM 1899 C CA . SER A 1 245 ? 3.975 24.781 -7.605 1 96.25 245 SER A CA 1
ATOM 1900 C C . SER A 1 245 ? 5.477 24.953 -7.414 1 96.25 245 SER A C 1
ATOM 1902 O O . SER A 1 245 ? 6.145 25.578 -8.234 1 96.25 245 SER A O 1
ATOM 1904 N N . GLY A 1 246 ? 6.035 24.391 -6.359 1 97.25 246 GLY A N 1
ATOM 1905 C CA . GLY A 1 246 ? 7.43 24.609 -6.004 1 97.25 246 GLY A CA 1
ATOM 1906 C C . GLY A 1 246 ? 7.617 25.672 -4.945 1 97.25 246 GLY A C 1
ATOM 1907 O O . GLY A 1 246 ? 8.711 25.844 -4.41 1 97.25 246 GLY A O 1
ATOM 1908 N N . ALA A 1 247 ? 6.5 26.328 -4.605 1 97.44 247 ALA A N 1
ATOM 1909 C CA . ALA A 1 247 ? 6.543 27.344 -3.559 1 97.44 247 ALA A CA 1
ATOM 1910 C C . ALA A 1 247 ? 6.633 26.703 -2.176 1 97.44 247 ALA A C 1
ATOM 1912 O O . ALA A 1 247 ? 6.629 25.484 -2.053 1 97.44 247 ALA A O 1
ATOM 1913 N N . ARG A 1 248 ? 6.785 27.578 -1.188 1 97.25 248 ARG A N 1
ATOM 1914 C CA . ARG A 1 248 ? 6.828 27.109 0.196 1 97.25 248 ARG A CA 1
ATOM 1915 C C . ARG A 1 248 ? 5.531 26.406 0.575 1 97.25 248 ARG A C 1
ATOM 1917 O O . ARG A 1 248 ? 4.445 26.828 0.187 1 97.25 248 ARG A O 1
ATOM 1924 N N . PHE A 1 249 ? 5.676 25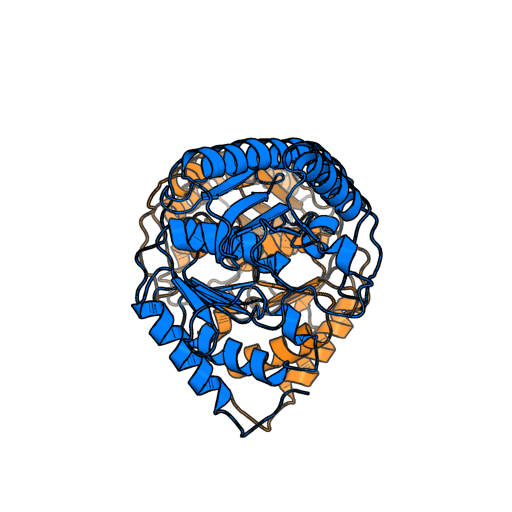.375 1.336 1 97.44 249 PHE A N 1
ATOM 1925 C CA . PHE A 1 249 ? 4.527 24.578 1.764 1 97.44 249 PHE A CA 1
ATOM 1926 C C . PHE A 1 249 ? 3.697 25.344 2.793 1 97.44 249 PHE A C 1
ATOM 1928 O O . PHE A 1 249 ? 4.246 25.969 3.691 1 97.44 249 PHE A O 1
ATOM 1935 N N . ASP A 1 250 ? 2.418 25.328 2.57 1 96.31 250 ASP A N 1
ATOM 1936 C CA . ASP A 1 250 ? 1.398 25.828 3.488 1 96.31 250 ASP A CA 1
ATOM 1937 C C . ASP A 1 250 ? 0.428 24.719 3.889 1 96.31 250 ASP A C 1
ATOM 1939 O O . ASP A 1 250 ? -0.333 24.234 3.055 1 96.31 250 ASP A O 1
ATOM 1943 N N . VAL A 1 251 ? 0.413 24.391 5.191 1 97 251 VAL A N 1
ATOM 1944 C CA . VAL A 1 251 ? -0.374 23.234 5.645 1 97 251 VAL A CA 1
ATOM 1945 C C . VAL A 1 251 ? -1.86 23.531 5.449 1 97 251 VAL A C 1
ATOM 1947 O O . VAL A 1 251 ? -2.666 22.594 5.328 1 97 251 VAL A O 1
ATOM 1950 N N . MET A 1 252 ? -2.248 24.781 5.348 1 96.5 252 MET A N 1
ATOM 1951 C CA . MET A 1 252 ? -3.65 25.156 5.16 1 96.5 252 MET A CA 1
ATOM 1952 C C . MET A 1 252 ? -4.027 25.109 3.682 1 96.5 252 MET A C 1
ATOM 1954 O O . MET A 1 252 ? -5.199 25.25 3.334 1 96.5 252 MET A O 1
ATOM 1958 N N . LYS A 1 253 ? -3.104 24.953 2.834 1 94.62 253 LYS A N 1
ATOM 1959 C CA . LYS A 1 253 ? -3.252 24.625 1.417 1 94.62 253 LYS A CA 1
ATOM 1960 C C . LYS A 1 253 ? -2.545 23.312 1.073 1 94.62 253 LYS A C 1
ATOM 1962 O O . LYS A 1 253 ? -1.521 23.328 0.386 1 94.62 253 LYS A O 1
ATOM 1967 N N . PRO A 1 254 ? -3.148 22.266 1.394 1 94.88 254 PRO A N 1
ATOM 1968 C CA . PRO A 1 254 ? -2.445 20.984 1.518 1 94.88 254 PRO A CA 1
ATOM 1969 C C . PRO A 1 254 ? -2.189 20.312 0.167 1 94.88 254 PRO A C 1
ATOM 1971 O O . PRO A 1 254 ? -2.43 19.125 0.011 1 94.88 254 PRO A O 1
ATOM 1974 N N . ASP A 1 255 ? -1.74 21.062 -0.872 1 97 255 ASP A N 1
ATOM 1975 C CA . ASP A 1 255 ? -1.149 20.578 -2.117 1 97 255 ASP A CA 1
ATOM 1976 C C . ASP A 1 255 ? 0.371 20.5 -2.008 1 97 255 ASP A C 1
ATOM 1978 O O . ASP A 1 255 ? 1.038 21.5 -1.745 1 97 255 ASP A O 1
ATOM 1982 N N . CYS A 1 256 ? 0.879 19.297 -2.254 1 98.12 256 CYS A N 1
ATOM 1983 C CA . CYS A 1 256 ? 2.291 19.266 -1.889 1 98.12 256 CYS A CA 1
ATOM 1984 C C . CYS A 1 256 ? 3.059 18.297 -2.787 1 98.12 256 CYS A C 1
ATOM 1986 O O . CYS A 1 256 ? 2.459 17.469 -3.471 1 98.12 256 CYS A O 1
ATOM 1988 N N . VAL A 1 257 ? 4.324 18.5 -2.879 1 98.81 257 VAL A N 1
ATOM 1989 C CA . VAL A 1 257 ? 5.379 17.594 -3.342 1 98.81 257 VAL A CA 1
ATOM 1990 C C . VAL A 1 257 ? 6.379 17.344 -2.213 1 98.81 257 VAL A C 1
ATOM 1992 O O . VAL A 1 257 ? 7 18.281 -1.709 1 98.81 257 VAL A O 1
ATOM 1995 N N . CYS A 1 258 ? 6.445 16.141 -1.764 1 98.88 258 CYS A N 1
ATOM 1996 C CA . CYS A 1 258 ? 7.348 15.711 -0.698 1 98.88 258 CYS A CA 1
ATOM 1997 C C . CYS A 1 258 ? 8.406 14.758 -1.229 1 98.88 258 CYS A C 1
ATOM 1999 O O . CYS A 1 258 ? 8.086 13.812 -1.959 1 98.88 258 CYS A O 1
ATOM 2001 N N . THR A 1 259 ? 9.711 15.016 -0.889 1 98.94 259 THR A N 1
ATOM 2002 C CA . THR A 1 259 ? 10.766 14.188 -1.463 1 98.94 259 THR A CA 1
ATOM 2003 C C . THR A 1 259 ? 11.906 14 -0.469 1 98.94 259 THR A C 1
ATOM 2005 O O . THR A 1 259 ? 11.992 14.711 0.532 1 98.94 259 THR A O 1
ATOM 2008 N N . SER A 1 260 ? 12.781 13.039 -0.789 1 98.81 260 SER A N 1
ATOM 2009 C CA . SER A 1 260 ? 13.961 12.742 0.018 1 98.81 260 SER A CA 1
ATOM 2010 C C . SER A 1 260 ? 15.086 13.742 -0.251 1 98.81 260 SER A C 1
ATOM 2012 O O . SER A 1 260 ? 16.031 13.836 0.525 1 98.81 260 SER A O 1
ATOM 2014 N N . SER A 1 261 ? 15 14.539 -1.372 1 98.75 261 SER A N 1
ATOM 2015 C CA . SER A 1 261 ? 16.062 15.469 -1.718 1 98.75 261 SER A CA 1
ATOM 2016 C C . SER A 1 261 ? 15.539 16.641 -2.533 1 98.75 261 SER A C 1
ATOM 2018 O O . SER A 1 261 ? 14.43 16.578 -3.08 1 98.75 261 SER A O 1
ATOM 2020 N N . GLU A 1 262 ? 16.375 17.656 -2.545 1 98.56 262 GLU A N 1
ATOM 2021 C CA . GLU A 1 262 ? 16.062 18.844 -3.336 1 98.56 262 GLU A CA 1
ATOM 2022 C C . GLU A 1 262 ? 16.047 18.531 -4.828 1 98.56 262 GLU A C 1
ATOM 2024 O O . GLU A 1 262 ? 15.172 19 -5.559 1 98.56 262 GLU A O 1
ATOM 2029 N N . GLU A 1 263 ? 16.969 17.75 -5.27 1 98.69 263 GLU A N 1
ATOM 2030 C CA . GLU A 1 263 ? 17.078 17.375 -6.68 1 98.69 263 GLU A CA 1
ATOM 2031 C C . GLU A 1 263 ? 15.836 16.609 -7.141 1 98.69 263 GLU A C 1
ATOM 2033 O O . GLU A 1 263 ? 15.297 16.875 -8.211 1 98.69 263 GLU A O 1
ATOM 2038 N N . LEU A 1 264 ? 15.43 15.695 -6.305 1 98.75 264 LEU A N 1
ATOM 2039 C CA . LEU A 1 264 ? 14.25 14.906 -6.641 1 98.75 264 LEU A CA 1
ATOM 2040 C C . LEU A 1 264 ? 13.008 15.789 -6.684 1 98.75 264 LEU A C 1
ATOM 2042 O O . LEU A 1 264 ? 12.125 15.586 -7.531 1 98.75 264 LEU A O 1
ATOM 2046 N N . ALA A 1 265 ? 12.891 16.766 -5.824 1 98.75 265 ALA A N 1
ATOM 2047 C CA . ALA A 1 265 ? 11.758 17.688 -5.82 1 98.75 265 ALA A CA 1
ATOM 2048 C C . ALA A 1 265 ? 11.664 18.438 -7.141 1 98.75 265 ALA A C 1
ATOM 2050 O O . ALA A 1 265 ? 10.578 18.562 -7.715 1 98.75 265 ALA A O 1
ATOM 2051 N N . LYS A 1 266 ? 12.773 18.922 -7.586 1 98.31 266 LYS A N 1
ATOM 2052 C CA . LYS A 1 266 ? 12.797 19.641 -8.852 1 98.31 266 LYS A CA 1
ATOM 2053 C C . LYS A 1 266 ? 12.312 18.75 -10 1 98.31 266 LYS A C 1
ATOM 2055 O O . LYS A 1 266 ? 11.516 19.188 -10.836 1 98.31 266 LYS A O 1
ATOM 2060 N N . SER A 1 267 ? 12.797 17.531 -10 1 98.19 267 SER A N 1
ATOM 2061 C CA . SER A 1 267 ? 12.406 16.578 -11.031 1 98.19 267 SER A CA 1
ATOM 2062 C C . SER A 1 267 ? 10.906 16.297 -10.984 1 98.19 267 SER A C 1
ATOM 2064 O O . SER A 1 267 ? 10.242 16.281 -12.023 1 98.19 267 SER A O 1
ATOM 2066 N N . VAL A 1 268 ? 10.375 16.047 -9.812 1 98.69 268 VAL A N 1
ATOM 2067 C CA . VAL A 1 268 ? 8.969 15.711 -9.633 1 98.69 268 VAL A CA 1
ATOM 2068 C C . VAL A 1 268 ? 8.102 16.891 -10.062 1 98.69 268 VAL A C 1
ATOM 2070 O O . VAL A 1 268 ? 7.117 16.719 -10.781 1 98.69 268 VAL A O 1
ATOM 2073 N N . ILE A 1 269 ? 8.461 18.094 -9.641 1 98.62 269 ILE A N 1
ATOM 2074 C CA . ILE A 1 269 ? 7.695 19.297 -9.969 1 98.62 269 ILE A CA 1
ATOM 2075 C C . ILE A 1 269 ? 7.707 19.516 -11.477 1 98.62 269 ILE A C 1
ATOM 2077 O O . ILE A 1 269 ? 6.684 19.875 -12.062 1 98.62 269 ILE A O 1
ATOM 2081 N N . GLN A 1 270 ? 8.844 19.281 -12.094 1 98.38 270 GLN A N 1
ATOM 2082 C CA . GLN A 1 270 ? 8.938 19.438 -13.547 1 98.38 270 GLN A CA 1
ATOM 2083 C C . GLN A 1 270 ? 8.016 18.453 -14.258 1 98.38 270 GLN A C 1
ATOM 2085 O O . GLN A 1 270 ? 7.379 18.797 -15.25 1 98.38 270 GLN A O 1
ATOM 2090 N N . LEU A 1 271 ? 8.016 17.25 -13.805 1 98.31 271 LEU A N 1
ATOM 2091 C CA . LEU A 1 271 ? 7.141 16.234 -14.398 1 98.31 271 LEU A CA 1
ATOM 2092 C C . LEU A 1 271 ? 5.672 16.625 -14.234 1 98.31 271 LEU A C 1
ATOM 2094 O O . LEU A 1 271 ? 4.867 16.422 -15.148 1 98.31 271 LEU A O 1
ATOM 2098 N N . ILE A 1 272 ? 5.32 17.141 -13.062 1 98.12 272 ILE A N 1
ATOM 2099 C CA . ILE A 1 272 ? 3.955 17.578 -12.797 1 98.12 272 ILE A CA 1
ATOM 2100 C C . ILE A 1 272 ? 3.588 18.719 -13.75 1 98.12 272 ILE A C 1
ATOM 2102 O O . ILE A 1 272 ? 2.5 18.719 -14.336 1 98.12 272 ILE A O 1
ATOM 2106 N N . GLU A 1 273 ? 4.484 19.656 -13.906 1 97.62 273 GLU A N 1
ATOM 2107 C CA . GLU A 1 273 ? 4.258 20.75 -14.844 1 97.62 273 GLU A CA 1
ATOM 2108 C C . GLU A 1 273 ? 4.055 20.219 -16.266 1 97.62 273 GLU A C 1
ATOM 2110 O O . GLU A 1 273 ? 3.193 20.719 -17 1 97.62 273 GLU A O 1
ATOM 2115 N N . GLY A 1 274 ? 4.887 19.281 -16.656 1 96.62 274 GLY A N 1
ATOM 2116 C CA . GLY A 1 274 ? 4.727 18.656 -17.953 1 96.62 274 GLY A CA 1
ATOM 2117 C C . GLY A 1 274 ? 3.377 17.984 -18.141 1 96.62 274 GLY A C 1
ATOM 2118 O O . GLY A 1 274 ? 2.773 18.062 -19.203 1 96.62 274 GLY A O 1
ATOM 2119 N N . ALA A 1 275 ? 2.965 17.312 -17.125 1 96.44 275 ALA A N 1
ATOM 2120 C CA . ALA A 1 275 ? 1.654 16.672 -17.156 1 96.44 275 ALA A CA 1
ATOM 2121 C C . ALA A 1 275 ? 0.541 17.703 -17.328 1 96.44 275 ALA A C 1
ATOM 2123 O O . ALA A 1 275 ? -0.408 17.484 -18.078 1 96.44 275 ALA A O 1
ATOM 2124 N N . ASP A 1 276 ? 0.645 18.781 -16.609 1 95.5 276 ASP A N 1
ATOM 2125 C CA . ASP A 1 276 ? -0.386 19.812 -16.609 1 95.5 276 ASP A CA 1
ATOM 2126 C C . ASP A 1 276 ? -0.481 20.5 -17.969 1 95.5 276 ASP A C 1
ATOM 2128 O O . ASP A 1 276 ? -1.477 21.156 -18.266 1 95.5 276 ASP A O 1
ATOM 2132 N N . GLN A 1 277 ? 0.478 20.344 -18.812 1 94.75 277 GLN A N 1
ATOM 2133 C CA . GLN A 1 277 ? 0.496 20.938 -20.141 1 94.75 277 GLN A CA 1
ATOM 2134 C C . GLN A 1 277 ? -0.153 20.031 -21.172 1 94.75 277 GLN A C 1
ATOM 2136 O O . GLN A 1 277 ? -0.442 20.453 -22.297 1 94.75 277 GLN A O 1
ATOM 2141 N N . ILE A 1 278 ? -0.382 18.828 -20.781 1 90.56 278 ILE A N 1
ATOM 2142 C CA . ILE A 1 278 ? -1.044 17.906 -21.703 1 90.56 278 ILE A CA 1
ATOM 2143 C C . ILE A 1 278 ? -2.492 18.344 -21.922 1 90.56 278 ILE A C 1
ATOM 2145 O O . ILE A 1 278 ? -3.279 18.391 -20.969 1 90.56 278 ILE A O 1
ATOM 2149 N N . SER A 1 279 ? -3.02 18.75 -23.047 1 84.31 279 SER A N 1
ATOM 2150 C CA . SER A 1 279 ? -4.355 19.297 -23.281 1 84.31 279 SER A CA 1
ATOM 2151 C C . SER A 1 279 ? -5.098 18.5 -24.359 1 84.31 279 SER A C 1
ATOM 2153 O O . SER A 1 279 ? -6.277 18.75 -24.609 1 84.31 279 SER A O 1
ATOM 2155 N N . GLY A 1 280 ? -4.598 17.484 -24.984 1 78.75 280 GLY A N 1
ATOM 2156 C CA . GLY A 1 280 ? -5.203 16.797 -26.109 1 78.75 280 GLY A CA 1
ATOM 2157 C C . GLY A 1 280 ? -6.328 15.859 -25.703 1 78.75 280 GLY A C 1
ATOM 2158 O O . GLY A 1 280 ? -7.055 15.344 -26.562 1 78.75 280 GLY A O 1
ATOM 2159 N N . TYR A 1 281 ? -6.48 15.688 -24.406 1 80.44 281 TYR A N 1
ATOM 2160 C CA . TYR A 1 281 ? -7.559 14.836 -23.922 1 80.44 281 TYR A CA 1
ATOM 2161 C C . TYR A 1 281 ? -7.902 15.164 -22.469 1 80.44 281 TYR A C 1
ATOM 2163 O O . TYR A 1 281 ? -7.094 15.766 -21.75 1 80.44 281 TYR A O 1
ATOM 2171 N N . THR A 1 282 ? -9.219 14.859 -22.156 1 81.56 282 THR A N 1
ATOM 2172 C CA . THR A 1 282 ? -9.695 15.07 -20.781 1 81.56 282 THR A CA 1
ATOM 2173 C C . THR A 1 282 ? -10.352 13.805 -20.234 1 81.56 282 THR A C 1
ATOM 2175 O O . THR A 1 282 ? -11.008 13.07 -20.984 1 81.56 282 THR A O 1
ATOM 2178 N N . PHE A 1 283 ? -10.086 13.602 -18.922 1 81 283 PHE A N 1
ATOM 2179 C CA . PHE A 1 283 ? -10.742 12.531 -18.172 1 81 283 PHE A CA 1
ATOM 2180 C C . PHE A 1 283 ? -11.891 13.094 -17.328 1 81 283 PHE A C 1
ATOM 2182 O O . PHE A 1 283 ? -11.695 14.023 -16.547 1 81 283 PHE A O 1
ATOM 2189 N N . LYS A 1 284 ? -13.117 12.766 -17.719 1 76.19 284 LYS A N 1
ATOM 2190 C CA . LYS A 1 284 ? -14.266 13.289 -16.984 1 76.19 284 LYS A CA 1
ATOM 2191 C C . LYS A 1 284 ? -14.93 12.195 -16.141 1 76.19 284 LYS A C 1
ATOM 2193 O O . LYS A 1 284 ? -14.875 11.016 -16.5 1 76.19 284 LYS A O 1
ATOM 2198 N N . MET B 1 1 ? -0.49 -37.969 -19.891 1 53.31 1 MET B N 1
ATOM 2199 C CA . MET B 1 1 ? -1.351 -38.75 -19.016 1 53.31 1 MET B CA 1
ATOM 2200 C C . MET B 1 1 ? -1.662 -38 -17.734 1 53.31 1 MET B C 1
ATOM 2202 O O . MET B 1 1 ? -0.783 -37.344 -17.156 1 53.31 1 MET B O 1
ATOM 2206 N N . SER B 1 2 ? -2.943 -37.812 -17.438 1 66.88 2 SER B N 1
ATOM 2207 C CA . SER B 1 2 ? -3.398 -37.125 -16.234 1 66.88 2 SER B CA 1
ATOM 2208 C C . SER B 1 2 ? -2.766 -37.75 -14.984 1 66.88 2 SER B C 1
ATOM 2210 O O . SER B 1 2 ? -2.67 -38.969 -14.867 1 66.88 2 SER B O 1
ATOM 2212 N N . TYR B 1 3 ? -1.939 -36.906 -14.289 1 75.88 3 TYR B N 1
ATOM 2213 C CA . TYR B 1 3 ? -1.362 -37.344 -13.016 1 75.88 3 TYR B CA 1
ATOM 2214 C C . TYR B 1 3 ? -2.449 -37.594 -11.977 1 75.88 3 TYR B C 1
ATOM 2216 O O . TYR B 1 3 ? -3.33 -36.75 -11.789 1 75.88 3 TYR B O 1
ATOM 2224 N N . ARG B 1 4 ? -2.773 -38.812 -11.539 1 76.44 4 ARG B N 1
ATOM 2225 C CA . ARG B 1 4 ? -3.797 -39.125 -10.547 1 76.44 4 ARG B CA 1
ATOM 2226 C C . ARG B 1 4 ? -3.273 -38.906 -9.133 1 76.44 4 ARG B C 1
ATOM 2228 O O . ARG B 1 4 ? -2.281 -39.5 -8.734 1 76.44 4 ARG B O 1
ATOM 2235 N N . ILE B 1 5 ? -3.723 -37.812 -8.539 1 83.62 5 ILE B N 1
ATOM 2236 C CA . ILE B 1 5 ? -3.309 -37.594 -7.16 1 83.62 5 ILE B CA 1
ATOM 2237 C C . ILE B 1 5 ? -4.527 -37.625 -6.238 1 83.62 5 ILE B C 1
ATOM 2239 O O . ILE B 1 5 ? -5.516 -36.938 -6.469 1 83.62 5 ILE B O 1
ATOM 2243 N N . GLY B 1 6 ? -4.516 -38.562 -5.285 1 87.06 6 GLY B N 1
ATOM 2244 C CA . GLY B 1 6 ? -5.582 -38.625 -4.301 1 87.06 6 GLY B CA 1
ATOM 2245 C C . GLY B 1 6 ? -5.5 -37.531 -3.27 1 87.06 6 GLY B C 1
ATOM 2246 O O . GLY B 1 6 ? -4.5 -36.812 -3.205 1 87.06 6 GLY B O 1
ATOM 2247 N N . GLU B 1 7 ? -6.531 -37.312 -2.521 1 91.44 7 GLU B N 1
ATOM 2248 C CA . GLU B 1 7 ? -6.641 -36.281 -1.498 1 91.44 7 GLU B CA 1
ATOM 2249 C C . GLU B 1 7 ? -5.539 -36.438 -0.449 1 91.44 7 GLU B C 1
ATOM 2251 O O . GLU B 1 7 ? -4.996 -35.438 0.029 1 91.44 7 GLU B O 1
ATOM 2256 N N . GLU B 1 8 ? -5.184 -37.562 -0.124 1 93.94 8 GLU B N 1
ATOM 2257 C CA . GLU B 1 8 ? -4.156 -37.812 0.882 1 93.94 8 GLU B CA 1
ATOM 2258 C C . GLU B 1 8 ? -2.793 -37.312 0.42 1 93.94 8 GLU B C 1
ATOM 2260 O O . GLU B 1 8 ? -2.051 -36.719 1.199 1 93.94 8 GLU B O 1
ATOM 2265 N N . LYS B 1 9 ? -2.494 -37.625 -0.776 1 95.5 9 LYS B N 1
ATOM 2266 C CA . LYS B 1 9 ? -1.217 -37.188 -1.314 1 95.5 9 LYS B CA 1
ATOM 2267 C C . LYS B 1 9 ? -1.176 -35.656 -1.404 1 95.5 9 LYS B C 1
ATOM 2269 O O . LYS B 1 9 ? -0.14 -35.031 -1.144 1 95.5 9 LYS B O 1
ATOM 2274 N N . LEU B 1 10 ? -2.285 -35.062 -1.818 1 97.31 10 LEU B N 1
ATOM 2275 C CA . LEU B 1 10 ? -2.361 -33.625 -1.884 1 97.31 10 LEU B CA 1
ATOM 2276 C C . LEU B 1 10 ? -2.152 -33 -0.505 1 97.31 10 LEU B C 1
ATOM 2278 O O . LEU B 1 10 ? -1.52 -31.938 -0.381 1 97.31 10 LEU B O 1
ATOM 2282 N N . GLU B 1 11 ? -2.662 -33.625 0.499 1 97.94 11 GLU B N 1
ATOM 2283 C CA . GLU B 1 11 ? -2.463 -33.156 1.866 1 97.94 11 GLU B CA 1
ATOM 2284 C C . GLU B 1 11 ? -0.987 -33.188 2.254 1 97.94 11 GLU B C 1
ATOM 2286 O O . GLU B 1 11 ? -0.498 -32.312 2.951 1 97.94 11 GLU B O 1
ATOM 2291 N N . VAL B 1 12 ? -0.3 -34.219 1.859 1 98.12 12 VAL B N 1
ATOM 2292 C CA . VAL B 1 12 ? 1.127 -34.344 2.143 1 98.12 12 VAL B CA 1
ATOM 2293 C C . VAL B 1 12 ? 1.888 -33.219 1.444 1 98.12 12 VAL B C 1
ATOM 2295 O O . VAL B 1 12 ? 2.773 -32.594 2.037 1 98.12 12 VAL B O 1
ATOM 2298 N N . TYR B 1 13 ? 1.51 -32.938 0.109 1 98.56 13 TYR B N 1
ATOM 2299 C CA . TYR B 1 13 ? 2.088 -31.812 -0.59 1 98.56 13 TYR B CA 1
ATOM 2300 C C . TYR B 1 13 ? 1.91 -30.531 0.219 1 98.56 13 TYR B C 1
ATOM 2302 O O . TYR B 1 13 ? 2.854 -29.75 0.376 1 98.56 13 TYR B O 1
ATOM 2310 N N . TYR B 1 14 ? 0.731 -30.375 0.762 1 98.62 14 TYR B N 1
ATOM 2311 C CA . TYR B 1 14 ? 0.345 -29.172 1.485 1 98.62 14 TYR B CA 1
ATOM 2312 C C . TYR B 1 14 ? 1.146 -29.031 2.773 1 98.62 14 TYR B C 1
ATOM 2314 O O . TYR B 1 14 ? 1.78 -28 3.008 1 98.62 14 TYR B O 1
ATOM 2322 N N . GLN B 1 15 ? 1.222 -30.047 3.547 1 98.62 15 GLN B N 1
ATOM 2323 C CA . GLN B 1 15 ? 1.865 -30 4.855 1 98.62 15 GLN B CA 1
ATOM 2324 C C . GLN B 1 15 ? 3.371 -29.781 4.719 1 98.62 15 GLN B C 1
ATOM 2326 O O . GLN B 1 15 ? 3.953 -28.969 5.43 1 98.62 15 GLN B O 1
ATOM 2331 N N . VAL B 1 16 ? 3.947 -30.453 3.816 1 98.69 16 VAL B N 1
ATOM 2332 C CA . VAL B 1 16 ? 5.391 -30.375 3.629 1 98.69 16 VAL B CA 1
ATOM 2333 C C . VAL B 1 16 ? 5.773 -29 3.105 1 98.69 16 VAL B C 1
ATOM 2335 O O . VAL B 1 16 ? 6.715 -28.375 3.604 1 98.69 16 VAL B O 1
ATOM 2338 N N . SER B 1 17 ? 5.051 -28.531 2.068 1 98.81 17 SER B N 1
ATOM 2339 C CA . SER B 1 17 ? 5.371 -27.234 1.503 1 98.81 17 SER B CA 1
ATOM 2340 C C . SER B 1 17 ? 5.117 -26.109 2.512 1 98.81 17 SER B C 1
ATOM 2342 O O . SER B 1 17 ? 5.871 -25.141 2.57 1 98.81 17 SER B O 1
ATOM 2344 N N . LEU B 1 18 ? 4.086 -26.234 3.285 1 98.81 18 LEU B N 1
ATOM 2345 C CA . LEU B 1 18 ? 3.775 -25.25 4.312 1 98.81 18 LEU B CA 1
ATOM 2346 C C . LEU B 1 18 ? 4.922 -25.125 5.309 1 98.81 18 LEU B C 1
ATOM 2348 O O . LEU B 1 18 ? 5.324 -24.016 5.664 1 98.81 18 LEU B O 1
ATOM 2352 N N . GLU B 1 19 ? 5.422 -26.25 5.723 1 98.56 19 GLU B N 1
ATOM 2353 C CA . GLU B 1 19 ? 6.539 -26.266 6.664 1 98.56 19 GLU B CA 1
ATOM 2354 C C . GLU B 1 19 ? 7.801 -25.688 6.035 1 98.56 19 GLU B C 1
ATOM 2356 O O . GLU B 1 19 ? 8.547 -24.953 6.691 1 98.56 19 GLU B O 1
ATOM 2361 N N . LEU B 1 20 ? 8.047 -26.031 4.824 1 98.75 20 LEU B N 1
ATOM 2362 C CA . LEU B 1 20 ? 9.219 -25.531 4.125 1 98.75 20 LEU B CA 1
ATOM 2363 C C . LEU B 1 20 ? 9.164 -24.016 3.982 1 98.75 20 LEU B C 1
ATOM 2365 O O . LEU B 1 20 ? 10.172 -23.328 4.18 1 98.75 20 LEU B O 1
ATOM 2369 N N . VAL B 1 21 ? 7.98 -23.469 3.617 1 98.88 21 VAL B N 1
ATOM 2370 C CA . VAL B 1 21 ? 7.812 -22.031 3.455 1 98.88 21 VAL B CA 1
ATOM 2371 C C . VAL B 1 21 ? 8.008 -21.328 4.801 1 98.88 21 VAL B C 1
ATOM 2373 O O . VAL B 1 21 ? 8.688 -20.312 4.879 1 98.88 21 VAL B O 1
ATOM 2376 N N . ARG B 1 22 ? 7.453 -21.906 5.828 1 98.62 22 ARG B N 1
ATOM 2377 C CA . ARG B 1 22 ? 7.605 -21.344 7.168 1 98.62 22 ARG B CA 1
ATOM 2378 C C . ARG B 1 22 ? 9.078 -21.281 7.57 1 98.62 22 ARG B C 1
ATOM 2380 O O . ARG B 1 22 ? 9.516 -20.312 8.188 1 98.62 22 ARG B O 1
ATOM 2387 N N . LYS B 1 23 ? 9.852 -22.25 7.203 1 98.12 23 LYS B N 1
ATOM 2388 C CA . LYS B 1 23 ? 11.266 -22.344 7.555 1 98.12 23 LYS B CA 1
ATOM 2389 C C . LYS B 1 23 ? 12.078 -21.25 6.867 1 98.12 23 LYS B C 1
ATOM 2391 O O . LYS B 1 23 ? 13.172 -20.906 7.32 1 98.12 23 LYS B O 1
ATOM 2396 N N . CYS B 1 24 ? 11.531 -20.734 5.77 1 98.62 24 CYS B N 1
ATOM 2397 C CA . CYS B 1 24 ? 12.234 -19.688 5.043 1 98.62 24 CYS B CA 1
ATOM 2398 C C . CYS B 1 24 ? 12.031 -18.328 5.711 1 98.62 24 CYS B C 1
ATOM 2400 O O . CYS B 1 24 ? 12.695 -17.359 5.363 1 98.62 24 CYS B O 1
ATOM 2402 N N . GLY B 1 25 ? 11.148 -18.234 6.703 1 98.56 25 GLY B N 1
ATOM 2403 C CA . GLY B 1 25 ? 10.797 -17 7.383 1 98.56 25 GLY B CA 1
ATOM 2404 C C . GLY B 1 25 ? 11.992 -16.266 7.961 1 98.56 25 GLY B C 1
ATOM 2405 O O . GLY B 1 25 ? 12.211 -15.094 7.668 1 98.56 25 GLY B O 1
ATOM 2406 N N . PRO B 1 26 ? 12.805 -16.969 8.734 1 98.19 26 PRO B N 1
ATOM 2407 C CA . PRO B 1 26 ? 13.977 -16.328 9.336 1 98.19 26 PRO B CA 1
ATOM 2408 C C . PRO B 1 26 ? 14.945 -15.773 8.289 1 98.19 26 PRO B C 1
ATOM 2410 O O . PRO B 1 26 ? 15.508 -14.688 8.469 1 98.19 26 PRO B O 1
ATOM 2413 N N . LEU B 1 27 ? 15.141 -16.578 7.242 1 97.88 27 LEU B N 1
ATOM 2414 C CA . LEU B 1 27 ? 16.016 -16.125 6.16 1 97.88 27 LEU B CA 1
ATOM 2415 C C . LEU B 1 27 ? 15.469 -14.852 5.52 1 97.88 27 LEU B C 1
ATOM 2417 O O . LEU B 1 27 ? 16.219 -13.922 5.238 1 97.88 27 LEU B O 1
ATOM 2421 N N . PHE B 1 28 ? 14.195 -14.812 5.238 1 98.62 28 PHE B N 1
ATOM 2422 C CA . PHE B 1 28 ? 13.508 -13.641 4.715 1 98.62 28 PHE B CA 1
ATOM 2423 C C . PHE B 1 28 ? 13.703 -12.438 5.633 1 98.62 28 PHE B C 1
ATOM 2425 O O . PHE B 1 28 ? 14.062 -11.352 5.176 1 98.62 28 PHE B O 1
ATOM 2432 N N . LEU B 1 29 ? 13.516 -12.617 6.918 1 98.38 29 LEU B N 1
ATOM 2433 C CA . LEU B 1 29 ? 13.586 -11.547 7.906 1 98.38 29 LEU B CA 1
ATOM 2434 C C . LEU B 1 29 ? 15.008 -11.031 8.055 1 98.38 29 LEU B C 1
ATOM 2436 O O . LEU B 1 29 ? 15.219 -9.844 8.312 1 98.38 29 LEU B O 1
ATOM 2440 N N . GLU B 1 30 ? 16.016 -11.945 7.941 1 97.62 30 GLU B N 1
ATOM 2441 C CA . GLU B 1 30 ? 17.406 -11.531 8 1 97.62 30 GLU B CA 1
ATOM 2442 C C . GLU B 1 30 ? 17.703 -10.414 7.004 1 97.62 30 GLU B C 1
ATOM 2444 O O . GLU B 1 30 ? 18.297 -9.398 7.359 1 97.62 30 GLU B O 1
ATOM 2449 N N . GLY B 1 31 ? 17.25 -10.617 5.766 1 96.94 31 GLY B N 1
ATOM 2450 C CA . GLY B 1 31 ? 17.469 -9.609 4.746 1 96.94 31 GLY B CA 1
ATOM 2451 C C . GLY B 1 31 ? 16.609 -8.367 4.953 1 96.94 31 GLY B C 1
ATOM 2452 O O . GLY B 1 31 ? 17.078 -7.246 4.766 1 96.94 31 GLY B O 1
ATOM 2453 N N . PHE B 1 32 ? 15.391 -8.547 5.406 1 97.31 32 PHE B N 1
ATOM 2454 C CA . PHE B 1 32 ? 14.43 -7.465 5.562 1 97.31 32 PHE B CA 1
ATOM 2455 C C . PHE B 1 32 ? 14.859 -6.52 6.68 1 97.31 32 PHE B C 1
ATOM 2457 O O . PHE B 1 32 ? 14.633 -5.312 6.602 1 97.31 32 PHE B O 1
ATOM 2464 N N . GLN B 1 33 ? 15.492 -7.016 7.676 1 93.81 33 GLN B N 1
ATOM 2465 C CA . GLN B 1 33 ? 15.812 -6.242 8.867 1 93.81 33 GLN B CA 1
ATOM 2466 C C . GLN B 1 33 ? 17.172 -5.578 8.742 1 93.81 33 GLN B C 1
ATOM 2468 O O . GLN B 1 33 ? 17.547 -4.734 9.562 1 93.81 33 GLN B O 1
ATOM 2473 N N . LYS B 1 34 ? 17.891 -5.934 7.703 1 93.12 34 LYS B N 1
ATOM 2474 C CA . LYS B 1 34 ? 19.156 -5.258 7.461 1 93.12 34 LYS B CA 1
ATOM 2475 C C . LYS B 1 34 ? 18.938 -3.779 7.148 1 93.12 34 LYS B C 1
ATOM 2477 O O . LYS B 1 34 ? 18.016 -3.422 6.426 1 93.12 34 LYS B O 1
ATOM 2482 N N . PRO B 1 35 ? 19.734 -2.928 7.75 1 86.12 35 PRO B N 1
ATOM 2483 C CA . PRO B 1 35 ? 19.578 -1.508 7.422 1 86.12 35 PRO B CA 1
ATOM 2484 C C . PRO B 1 35 ? 19.625 -1.24 5.918 1 86.12 35 PRO B C 1
ATOM 2486 O O . PRO B 1 35 ? 18.859 -0.428 5.406 1 86.12 35 PRO B O 1
ATOM 2489 N N . LYS B 1 36 ? 20.609 -1.854 5.328 1 88.31 36 LYS B N 1
ATOM 2490 C CA . LYS B 1 36 ? 20.734 -1.777 3.875 1 88.31 36 LYS B CA 1
ATOM 2491 C C . LYS B 1 36 ? 20.828 -3.17 3.258 1 88.31 36 LYS B C 1
ATOM 2493 O O . LYS B 1 36 ? 21.812 -3.885 3.492 1 88.31 36 LYS B O 1
ATOM 2498 N N . THR B 1 37 ? 19.797 -3.539 2.484 1 88.06 37 THR B N 1
ATOM 2499 C CA . THR B 1 37 ? 19.828 -4.812 1.775 1 88.06 37 THR B CA 1
ATOM 2500 C C . THR B 1 37 ? 20.375 -4.633 0.361 1 88.06 37 THR B C 1
ATOM 2502 O O . THR B 1 37 ? 19.781 -3.918 -0.449 1 88.06 37 THR B O 1
ATOM 2505 N N . ASP B 1 38 ? 21.406 -5.32 0.089 1 92.06 38 ASP B N 1
ATOM 2506 C CA . ASP B 1 38 ? 22 -5.223 -1.244 1 92.06 38 ASP B CA 1
ATOM 2507 C C . ASP B 1 38 ? 21.109 -5.898 -2.287 1 92.06 38 ASP B C 1
ATOM 2509 O O . ASP B 1 38 ? 20.453 -6.898 -1.994 1 92.06 38 ASP B O 1
ATOM 2513 N N . TYR B 1 39 ? 21.125 -5.277 -3.426 1 93.75 39 TYR B N 1
ATOM 2514 C CA . TYR B 1 39 ? 20.344 -5.848 -4.523 1 93.75 39 TYR B CA 1
ATOM 2515 C C . TYR B 1 39 ? 21.094 -5.707 -5.848 1 93.75 39 TYR B C 1
ATOM 2517 O O . TYR B 1 39 ? 22.062 -4.957 -5.938 1 93.75 39 TYR B O 1
ATOM 2525 N N . GLU B 1 40 ? 20.688 -6.477 -6.797 1 94 40 GLU B N 1
ATOM 2526 C CA . GLU B 1 40 ? 21.125 -6.391 -8.188 1 94 40 GLU B CA 1
ATOM 2527 C C . GLU B 1 40 ? 19.953 -6.066 -9.117 1 94 40 GLU B C 1
ATOM 2529 O O . GLU B 1 40 ? 18.797 -6.32 -8.781 1 94 40 GLU B O 1
ATOM 2534 N N . VAL B 1 41 ? 20.297 -5.465 -10.219 1 91.75 41 VAL B N 1
ATOM 2535 C CA . VAL B 1 41 ? 19.312 -5.184 -11.258 1 91.75 41 VAL B CA 1
ATOM 2536 C C . VAL B 1 41 ? 19.312 -6.316 -12.281 1 91.75 41 VAL B C 1
ATOM 2538 O O . VAL B 1 41 ? 20.344 -6.676 -12.828 1 91.75 41 VAL B O 1
ATOM 2541 N N . LYS B 1 42 ? 18.125 -6.973 -12.547 1 91.88 42 LYS B N 1
ATOM 2542 C CA . LYS B 1 42 ? 18 -8.094 -13.477 1 91.88 42 LYS B CA 1
ATOM 2543 C C . LYS B 1 42 ? 17.969 -7.613 -14.922 1 91.88 42 LYS B C 1
ATOM 2545 O O . LYS B 1 42 ? 18.891 -7.867 -15.695 1 91.88 42 LYS B O 1
ATOM 2550 N N . SER B 1 43 ? 16.859 -6.957 -15.32 1 85.69 43 SER B N 1
ATOM 2551 C CA . SER B 1 43 ? 16.625 -6.625 -16.719 1 85.69 43 SER B CA 1
ATOM 2552 C C . SER B 1 43 ? 16.469 -5.121 -16.922 1 85.69 43 SER B C 1
ATOM 2554 O O . SER B 1 43 ? 16.875 -4.578 -17.938 1 85.69 43 SER B O 1
ATOM 2556 N N . ALA B 1 44 ? 15.883 -4.453 -16 1 89.94 44 ALA B N 1
ATOM 2557 C CA . ALA B 1 44 ? 15.633 -3.016 -16.031 1 89.94 44 ALA B CA 1
ATOM 2558 C C . ALA B 1 44 ? 15.789 -2.395 -14.648 1 89.94 44 ALA B C 1
ATOM 2560 O O . ALA B 1 44 ? 15.766 -3.1 -13.641 1 89.94 44 ALA B O 1
ATOM 2561 N N . PHE B 1 45 ? 15.891 -1.099 -14.562 1 87.56 45 PHE B N 1
ATOM 2562 C CA . PHE B 1 45 ? 16.203 -0.383 -13.336 1 87.56 45 PHE B CA 1
ATOM 2563 C C . PHE B 1 45 ? 15.164 -0.662 -12.258 1 87.56 45 PHE B C 1
ATOM 2565 O O . PHE B 1 45 ? 15.43 -0.505 -11.07 1 87.56 45 PHE B O 1
ATOM 2572 N N . TYR B 1 46 ? 14 -1.123 -12.625 1 89.88 46 TYR B N 1
ATOM 2573 C CA . TYR B 1 46 ? 12.93 -1.388 -11.672 1 89.88 46 TYR B CA 1
ATOM 2574 C C . TYR B 1 46 ? 12.875 -2.867 -11.312 1 89.88 46 TYR B C 1
ATOM 2576 O O . TYR B 1 46 ? 12.078 -3.275 -10.469 1 89.88 46 TYR B O 1
ATOM 2584 N N . ASP B 1 47 ? 13.656 -3.771 -11.93 1 90.44 47 ASP B N 1
ATOM 2585 C CA . ASP B 1 47 ? 13.672 -5.223 -11.766 1 90.44 47 ASP B CA 1
ATOM 2586 C C . ASP B 1 47 ? 14.828 -5.66 -10.875 1 90.44 47 ASP B C 1
ATOM 2588 O O . ASP B 1 47 ? 15.93 -5.926 -11.359 1 90.44 47 ASP B O 1
ATOM 2592 N N . LEU B 1 48 ? 14.562 -5.887 -9.531 1 91.94 48 LEU B N 1
ATOM 2593 C CA . LEU B 1 48 ? 15.609 -6.098 -8.539 1 91.94 48 LEU B CA 1
ATOM 2594 C C . LEU B 1 48 ? 15.625 -7.547 -8.062 1 91.94 48 LEU B C 1
ATOM 2596 O O . LEU B 1 48 ? 14.594 -8.227 -8.094 1 91.94 48 LEU B O 1
ATOM 2600 N N . VAL B 1 49 ? 16.781 -7.949 -7.637 1 95.75 49 VAL B N 1
ATOM 2601 C CA . VAL B 1 49 ? 16.953 -9.25 -7.004 1 95.75 49 VAL B CA 1
ATOM 2602 C C . VAL B 1 49 ? 17.984 -9.141 -5.887 1 95.75 49 VAL B C 1
ATOM 2604 O O . VAL B 1 49 ? 18.922 -8.336 -5.973 1 95.75 49 VAL B O 1
ATOM 2607 N N . THR B 1 50 ? 17.75 -9.844 -4.793 1 97.12 50 THR B N 1
ATOM 2608 C CA . THR B 1 50 ? 18.703 -9.891 -3.697 1 97.12 50 THR B CA 1
ATOM 2609 C C . THR B 1 50 ? 19.281 -11.289 -3.539 1 97.12 50 THR B C 1
ATOM 2611 O O . THR B 1 50 ? 18.812 -12.234 -4.176 1 97.12 50 THR B O 1
ATOM 2614 N N . VAL B 1 51 ? 20.281 -11.43 -2.693 1 97.12 51 VAL B N 1
ATOM 2615 C CA . VAL B 1 51 ? 20.859 -12.734 -2.385 1 97.12 51 VAL B CA 1
ATOM 2616 C C . VAL B 1 51 ? 19.828 -13.609 -1.68 1 97.12 51 VAL B C 1
ATOM 2618 O O . VAL B 1 51 ? 19.828 -14.828 -1.844 1 97.12 51 VAL B O 1
ATOM 2621 N N . TYR B 1 52 ? 18.922 -12.977 -1.012 1 98.06 52 TYR B N 1
ATOM 2622 C CA . TYR B 1 52 ? 17.906 -13.703 -0.255 1 98.06 52 TYR B CA 1
ATOM 2623 C C . TYR B 1 52 ? 16.875 -14.336 -1.187 1 98.06 52 TYR B C 1
ATOM 2625 O O . TYR B 1 52 ? 16.344 -15.406 -0.894 1 98.06 52 TYR B O 1
ATOM 2633 N N . ASP B 1 53 ? 16.562 -13.648 -2.293 1 98.44 53 ASP B N 1
ATOM 2634 C CA . ASP B 1 53 ? 15.734 -14.281 -3.316 1 98.44 53 ASP B CA 1
ATOM 2635 C C . ASP B 1 53 ? 16.312 -15.633 -3.727 1 98.44 53 ASP B C 1
ATOM 2637 O O . ASP B 1 53 ? 15.602 -16.641 -3.73 1 98.44 53 ASP B O 1
ATOM 2641 N N . LYS B 1 54 ? 17.547 -15.672 -4.008 1 97.94 54 LYS B N 1
ATOM 2642 C CA . LYS B 1 54 ? 18.234 -16.859 -4.492 1 97.94 54 LYS B CA 1
ATOM 2643 C C . LYS B 1 54 ? 18.312 -17.938 -3.406 1 97.94 54 LYS B C 1
ATOM 2645 O O . LYS B 1 54 ? 18.078 -19.109 -3.672 1 97.94 54 LYS B O 1
ATOM 2650 N N . GLN B 1 55 ? 18.594 -17.516 -2.215 1 98.38 55 GLN B N 1
ATOM 2651 C CA . GLN B 1 55 ? 18.734 -18.453 -1.1 1 98.38 55 GLN B CA 1
ATOM 2652 C C . GLN B 1 55 ? 17.391 -19.094 -0.753 1 98.38 55 GLN B C 1
ATOM 2654 O O . GLN B 1 55 ? 17.312 -20.297 -0.503 1 98.38 55 GLN B O 1
ATOM 2659 N N . ILE B 1 56 ? 16.328 -18.312 -0.749 1 98.81 56 ILE B N 1
ATOM 2660 C CA . ILE B 1 56 ? 15 -18.812 -0.431 1 98.81 56 ILE B CA 1
ATOM 2661 C C . ILE B 1 56 ? 14.547 -19.781 -1.518 1 98.81 56 ILE B C 1
ATOM 2663 O O . ILE B 1 56 ? 14.031 -20.859 -1.216 1 98.81 56 ILE B O 1
ATOM 2667 N N . GLU B 1 57 ? 14.734 -19.406 -2.773 1 98.69 57 GLU B N 1
ATOM 2668 C CA . GLU B 1 57 ? 14.344 -20.297 -3.859 1 98.69 57 GLU B CA 1
ATOM 2669 C C . GLU B 1 57 ? 15.109 -21.625 -3.783 1 98.69 57 GLU B C 1
ATOM 2671 O O . GLU B 1 57 ? 14.531 -22.688 -3.975 1 98.69 57 GLU B O 1
ATOM 2676 N N . ALA B 1 58 ? 16.406 -21.547 -3.492 1 98.56 58 ALA B N 1
ATOM 2677 C CA . ALA B 1 58 ? 17.219 -22.75 -3.379 1 98.56 58 ALA B CA 1
ATOM 2678 C C . ALA B 1 58 ? 16.719 -23.641 -2.244 1 98.56 58 ALA B C 1
ATOM 2680 O O . ALA B 1 58 ? 16.609 -24.859 -2.404 1 98.56 58 ALA B O 1
ATOM 2681 N N . THR B 1 59 ? 16.422 -23.047 -1.112 1 98.69 59 THR B N 1
ATOM 2682 C CA . THR B 1 59 ? 15.945 -23.797 0.046 1 98.69 59 THR B CA 1
ATOM 2683 C C . THR B 1 59 ? 14.625 -24.5 -0.274 1 98.69 59 THR B C 1
ATOM 2685 O O . THR B 1 59 ? 14.461 -25.688 0.032 1 98.69 59 THR B O 1
ATOM 2688 N N . LEU B 1 60 ? 13.742 -23.781 -0.899 1 98.88 60 LEU B N 1
ATOM 2689 C CA . LEU B 1 60 ? 12.438 -24.344 -1.242 1 98.88 60 LEU B CA 1
ATOM 2690 C C . LEU B 1 60 ? 12.578 -25.453 -2.289 1 98.88 60 LEU B C 1
ATOM 2692 O O . LEU B 1 60 ? 12 -26.531 -2.143 1 98.88 60 LEU B O 1
ATOM 2696 N N . THR B 1 61 ? 13.344 -25.156 -3.342 1 98.62 61 THR B N 1
ATOM 2697 C CA . THR B 1 61 ? 13.523 -26.094 -4.434 1 98.62 61 THR B CA 1
ATOM 2698 C C . THR B 1 61 ? 14.164 -27.391 -3.926 1 98.62 61 THR B C 1
ATOM 2700 O O . THR B 1 61 ? 13.672 -28.484 -4.211 1 98.62 61 THR B O 1
ATOM 2703 N N . ASP B 1 62 ? 15.234 -27.25 -3.16 1 98.62 62 ASP B N 1
ATOM 2704 C CA . ASP B 1 62 ? 15.93 -28.406 -2.621 1 98.62 62 ASP B CA 1
ATOM 2705 C C . ASP B 1 62 ? 15.008 -29.234 -1.73 1 98.62 62 ASP B C 1
ATOM 2707 O O . ASP B 1 62 ? 14.961 -30.469 -1.845 1 98.62 62 ASP B O 1
ATOM 2711 N N . GLY B 1 63 ? 14.289 -28.578 -0.851 1 98.69 63 GLY B N 1
ATOM 2712 C CA . GLY B 1 63 ? 13.375 -29.266 0.048 1 98.69 63 GLY B CA 1
ATOM 2713 C C . GLY B 1 63 ? 12.25 -29.969 -0.674 1 98.69 63 GLY B C 1
ATOM 2714 O O . GLY B 1 63 ? 11.922 -31.125 -0.353 1 98.69 63 GLY B O 1
ATOM 2715 N N . LEU B 1 64 ? 11.656 -29.328 -1.64 1 98.75 64 LEU B N 1
ATOM 2716 C CA . LEU B 1 64 ? 10.523 -29.875 -2.375 1 98.75 64 LEU B CA 1
ATOM 2717 C C . LEU B 1 64 ? 10.961 -31.062 -3.232 1 98.75 64 LEU B C 1
ATOM 2719 O O . LEU B 1 64 ? 10.297 -32.094 -3.258 1 98.75 64 LEU B O 1
ATOM 2723 N N . LEU B 1 65 ? 12.102 -30.938 -3.932 1 98.44 65 LEU B N 1
ATOM 2724 C CA . LEU B 1 65 ? 12.555 -32 -4.828 1 98.44 65 LEU B CA 1
ATOM 2725 C C . LEU B 1 65 ? 13.07 -33.188 -4.039 1 98.44 65 LEU B C 1
ATOM 2727 O O . LEU B 1 65 ? 12.953 -34.344 -4.496 1 98.44 65 LEU B O 1
ATOM 2731 N N . LYS B 1 66 ? 13.633 -32.938 -2.879 1 98.44 66 LYS B N 1
ATOM 2732 C CA . LYS B 1 66 ? 14.047 -34.031 -2.01 1 98.44 66 LYS B CA 1
ATOM 2733 C C . LYS B 1 66 ? 12.844 -34.875 -1.566 1 98.44 66 LYS B C 1
ATOM 2735 O O . LYS B 1 66 ? 12.914 -36.094 -1.516 1 98.44 66 LYS B O 1
ATOM 2740 N N . THR B 1 67 ? 11.75 -34.25 -1.241 1 98.25 67 THR B N 1
ATOM 2741 C CA . THR B 1 67 ? 10.562 -34.938 -0.727 1 98.25 67 THR B CA 1
ATOM 2742 C C . THR B 1 67 ? 9.703 -35.469 -1.871 1 98.25 67 THR B C 1
ATOM 2744 O O . THR B 1 67 ? 9.07 -36.5 -1.746 1 98.25 67 THR B O 1
ATOM 2747 N N . PHE B 1 68 ? 9.633 -34.688 -2.943 1 97.88 68 PHE B N 1
ATOM 2748 C CA . PHE B 1 68 ? 8.82 -35.031 -4.102 1 97.88 68 PHE B CA 1
ATOM 2749 C C . PHE B 1 68 ? 9.664 -35.031 -5.371 1 97.88 68 PHE B C 1
ATOM 2751 O O . PHE B 1 68 ? 9.484 -34.188 -6.25 1 97.88 68 PHE B O 1
ATOM 2758 N N . PRO B 1 69 ? 10.398 -36.062 -5.609 1 97.5 69 PRO B N 1
ATOM 2759 C CA . PRO B 1 69 ? 11.336 -36.094 -6.73 1 97.5 69 PRO B CA 1
ATOM 2760 C C . PRO B 1 69 ? 10.641 -36.094 -8.094 1 97.5 69 PRO B C 1
ATOM 2762 O O . PRO B 1 69 ? 11.258 -35.781 -9.109 1 97.5 69 PRO B O 1
ATOM 2765 N N . GLU B 1 70 ? 9.414 -36.406 -8.164 1 95.38 70 GLU B N 1
ATOM 2766 C CA . GLU B 1 70 ? 8.656 -36.469 -9.406 1 95.38 70 GLU B CA 1
ATOM 2767 C C . GLU B 1 70 ? 8.281 -35.062 -9.875 1 95.38 70 GLU B C 1
ATOM 2769 O O . GLU B 1 70 ? 7.836 -34.875 -11.008 1 95.38 70 GLU B O 1
ATOM 2774 N N . SER B 1 71 ? 8.484 -34.094 -8.984 1 96.75 71 SER B N 1
ATOM 2775 C CA . SER B 1 71 ? 7.98 -32.75 -9.25 1 96.75 71 SER B CA 1
ATOM 2776 C C . SER B 1 71 ? 8.922 -31.969 -10.172 1 96.75 71 SER B C 1
ATOM 2778 O O . SER B 1 71 ? 10.102 -32.312 -10.281 1 96.75 71 SER B O 1
ATOM 2780 N N . LYS B 1 72 ? 8.367 -30.969 -10.805 1 97.5 72 LYS B N 1
ATOM 2781 C CA . LYS B 1 72 ? 9.102 -29.953 -11.555 1 97.5 72 LYS B CA 1
ATOM 2782 C C . LYS B 1 72 ? 9.055 -28.609 -10.836 1 97.5 72 LYS B C 1
ATOM 2784 O O . LYS B 1 72 ? 8.242 -28.406 -9.93 1 97.5 72 LYS B O 1
ATOM 2789 N N . ILE B 1 73 ? 10.031 -27.734 -11.242 1 97.88 73 ILE B N 1
ATOM 2790 C CA . ILE B 1 73 ? 10.117 -26.422 -10.617 1 97.88 73 ILE B CA 1
ATOM 2791 C C . ILE B 1 73 ? 10.055 -25.328 -11.68 1 97.88 73 ILE B C 1
ATOM 2793 O O . ILE B 1 73 ? 10.75 -25.406 -12.695 1 97.88 73 ILE B O 1
ATOM 2797 N N . ILE B 1 74 ? 9.172 -24.422 -11.531 1 97.81 74 ILE B N 1
ATOM 2798 C CA . ILE B 1 74 ? 9.227 -23.125 -12.195 1 97.81 74 ILE B CA 1
ATOM 2799 C C . ILE B 1 74 ? 9.516 -22.031 -11.18 1 97.81 74 ILE B C 1
ATOM 2801 O O . ILE B 1 74 ? 8.609 -21.578 -10.461 1 97.81 74 ILE B O 1
ATOM 2805 N N . GLY B 1 75 ? 10.758 -21.578 -11.094 1 97.12 75 GLY B N 1
ATOM 2806 C CA . GLY B 1 75 ? 11.195 -20.562 -10.141 1 97.12 75 GLY B CA 1
ATOM 2807 C C . GLY B 1 75 ? 11.594 -19.266 -10.789 1 97.12 75 GLY B C 1
ATOM 2808 O O . GLY B 1 75 ? 12.203 -19.25 -11.859 1 97.12 75 GLY B O 1
ATOM 2809 N N . GLU B 1 76 ? 11.195 -18.125 -10.164 1 95.44 76 GLU B N 1
ATOM 2810 C CA . GLU B 1 76 ? 11.492 -16.812 -10.695 1 95.44 76 GLU B CA 1
ATOM 2811 C C . GLU B 1 76 ? 12.977 -16.672 -11.023 1 95.44 76 GLU B C 1
ATOM 2813 O O . GLU B 1 76 ? 13.336 -16.281 -12.141 1 95.44 76 GLU B O 1
ATOM 2818 N N . GLU B 1 77 ? 13.836 -16.953 -9.977 1 94.62 77 GLU B N 1
ATOM 2819 C CA . GLU B 1 77 ? 15.266 -16.703 -10.141 1 94.62 77 GLU B CA 1
ATOM 2820 C C . GLU B 1 77 ? 15.883 -17.703 -11.125 1 94.62 77 GLU B C 1
ATOM 2822 O O . GLU B 1 77 ? 16.781 -17.328 -11.891 1 94.62 77 GLU B O 1
ATOM 2827 N N . ALA B 1 78 ? 15.43 -18.938 -11.094 1 92.25 78 ALA B N 1
ATOM 2828 C CA . ALA B 1 78 ? 15.898 -19.938 -12.055 1 92.25 78 ALA B CA 1
ATOM 2829 C C . ALA B 1 78 ? 15.531 -19.547 -13.484 1 92.25 78 ALA B C 1
ATOM 2831 O O . ALA B 1 78 ? 16.266 -19.859 -14.422 1 92.25 78 ALA B O 1
ATOM 2832 N N . MET B 1 79 ? 14.453 -18.812 -13.672 1 91.88 79 MET B N 1
ATOM 2833 C CA . MET B 1 79 ? 13.953 -18.469 -15 1 91.88 79 MET B CA 1
ATOM 2834 C C . MET B 1 79 ? 14.5 -17.109 -15.453 1 91.88 79 MET B C 1
ATOM 2836 O O . MET B 1 79 ? 14.234 -16.672 -16.562 1 91.88 79 MET B O 1
ATOM 2840 N N . ALA B 1 80 ? 15.219 -16.422 -14.609 1 86.88 80 ALA B N 1
ATOM 2841 C CA . ALA B 1 80 ? 15.656 -15.047 -14.867 1 86.88 80 ALA B CA 1
ATOM 2842 C C . ALA B 1 80 ? 16.406 -14.953 -16.188 1 86.88 80 ALA B C 1
ATOM 2844 O O . ALA B 1 80 ? 16.281 -13.961 -16.922 1 86.88 80 ALA B O 1
ATOM 2845 N N . ASN B 1 81 ? 17.094 -16.031 -16.516 1 83.44 81 ASN B N 1
ATOM 2846 C CA . ASN B 1 81 ? 17.906 -15.992 -17.734 1 83.44 81 ASN B CA 1
ATOM 2847 C C . ASN B 1 81 ? 17.391 -16.969 -18.781 1 83.44 81 ASN B C 1
ATOM 2849 O O . ASN B 1 81 ? 18.062 -17.234 -19.781 1 83.44 81 ASN B O 1
ATOM 2853 N N . ALA B 1 82 ? 16.203 -17.375 -18.469 1 85.94 82 ALA B N 1
ATOM 2854 C CA . ALA B 1 82 ? 15.641 -18.328 -19.438 1 85.94 82 ALA B CA 1
ATOM 2855 C C . ALA B 1 82 ? 15.211 -17.609 -20.719 1 85.94 82 ALA B C 1
ATOM 2857 O O . ALA B 1 82 ? 14.672 -16.5 -20.656 1 85.94 82 ALA B O 1
ATOM 2858 N N . LYS B 1 83 ? 15.508 -18.234 -21.844 1 82.06 83 LYS B N 1
ATOM 2859 C CA . LYS B 1 83 ? 15.211 -17.641 -23.141 1 82.06 83 LYS B CA 1
ATOM 2860 C C . LYS B 1 83 ? 13.781 -17.969 -23.578 1 82.06 83 LYS B C 1
ATOM 2862 O O . LYS B 1 83 ? 13.219 -17.281 -24.438 1 82.06 83 LYS B O 1
ATOM 2867 N N . THR B 1 84 ? 13.305 -19.031 -23.047 1 84.81 84 THR B N 1
ATOM 2868 C CA . THR B 1 84 ? 11.953 -19.469 -23.359 1 84.81 84 THR B CA 1
ATOM 2869 C C . THR B 1 84 ? 11.109 -19.594 -22.094 1 84.81 84 THR B C 1
ATOM 2871 O O . THR B 1 84 ? 11.633 -19.953 -21.031 1 84.81 84 THR B O 1
ATOM 2874 N N . PRO B 1 85 ? 9.836 -19.266 -22.312 1 85.94 85 PRO B N 1
ATOM 2875 C CA . PRO B 1 85 ? 8.969 -19.438 -21.141 1 85.94 85 PRO B CA 1
ATOM 2876 C C . PRO B 1 85 ? 8.836 -20.891 -20.719 1 85.94 85 PRO B C 1
ATOM 2878 O O . PRO B 1 85 ? 8.922 -21.797 -21.547 1 85.94 85 PRO B O 1
ATOM 2881 N N . PRO B 1 86 ? 8.719 -21.031 -19.453 1 88.44 86 PRO B N 1
ATOM 2882 C CA . PRO B 1 86 ? 8.508 -22.406 -19 1 88.44 86 PRO B CA 1
ATOM 2883 C C . PRO B 1 86 ? 7.176 -22.984 -19.469 1 88.44 86 PRO B C 1
ATOM 2885 O O . PRO B 1 86 ? 6.254 -22.234 -19.797 1 88.44 86 PRO B O 1
ATOM 2888 N N . GLU B 1 87 ? 7.184 -24.312 -19.547 1 89.12 87 GLU B N 1
ATOM 2889 C CA . GLU B 1 87 ? 5.957 -25 -19.938 1 89.12 87 GLU B CA 1
ATOM 2890 C C . GLU B 1 87 ? 5.367 -25.766 -18.75 1 89.12 87 GLU B C 1
ATOM 2892 O O . GLU B 1 87 ? 6.098 -26.406 -17.984 1 89.12 87 GLU B O 1
ATOM 2897 N N . LEU B 1 88 ? 4.188 -25.516 -18.641 1 93.94 88 LEU B N 1
ATOM 2898 C CA . LEU B 1 88 ? 3.463 -26.281 -17.625 1 93.94 88 LEU B CA 1
ATOM 2899 C C . LEU B 1 88 ? 2.994 -27.625 -18.188 1 93.94 88 LEU B C 1
ATOM 2901 O O . LEU B 1 88 ? 2.309 -27.656 -19.203 1 93.94 88 LEU B O 1
ATOM 2905 N N . THR B 1 89 ? 3.352 -28.781 -17.594 1 92.19 89 THR B N 1
ATOM 2906 C CA . THR B 1 89 ? 2.945 -30.125 -18 1 92.19 89 THR B CA 1
ATOM 2907 C C . THR B 1 89 ? 1.949 -30.719 -17 1 92.19 89 THR B C 1
ATOM 2909 O O . THR B 1 89 ? 1.442 -30 -16.125 1 92.19 89 THR B O 1
ATOM 2912 N N . ASP B 1 90 ? 1.695 -32 -17.172 1 95.12 90 ASP B N 1
ATOM 2913 C CA . ASP B 1 90 ? 0.751 -32.656 -16.281 1 95.12 90 ASP B CA 1
ATOM 2914 C C . ASP B 1 90 ? 1.412 -33.031 -14.945 1 95.12 90 ASP B C 1
ATOM 2916 O O . ASP B 1 90 ? 0.726 -33.281 -13.961 1 95.12 90 ASP B O 1
ATOM 2920 N N . ALA B 1 91 ? 2.729 -33.031 -14.898 1 95.56 91 ALA B N 1
ATOM 2921 C CA . ALA B 1 91 ? 3.471 -33.375 -13.688 1 95.56 91 ALA B CA 1
ATOM 2922 C C . ALA B 1 91 ? 3.279 -32.344 -12.602 1 95.56 91 ALA B C 1
ATOM 2924 O O . ALA B 1 91 ? 3.074 -31.156 -12.898 1 95.56 91 ALA B O 1
ATOM 2925 N N . PRO B 1 92 ? 3.295 -32.812 -11.336 1 97.69 92 PRO B N 1
ATOM 2926 C CA . PRO B 1 92 ? 3.307 -31.797 -10.273 1 97.69 92 PRO B CA 1
ATOM 2927 C C . PRO B 1 92 ? 4.41 -30.766 -10.461 1 97.69 92 PRO B C 1
ATOM 2929 O O . PRO B 1 92 ? 5.582 -31.125 -10.602 1 97.69 92 PRO B O 1
ATOM 2932 N N . THR B 1 93 ? 4.02 -29.516 -10.578 1 98.44 93 THR B N 1
ATOM 2933 C CA . THR B 1 93 ? 4.969 -28.438 -10.828 1 98.44 93 THR B CA 1
ATOM 2934 C C . THR B 1 93 ? 4.82 -27.328 -9.781 1 98.44 93 THR B C 1
ATOM 2936 O O . THR B 1 93 ? 3.752 -26.734 -9.656 1 98.44 93 THR B O 1
ATOM 2939 N N . TRP B 1 94 ? 5.906 -27.125 -9.023 1 98.81 94 TRP B N 1
ATOM 2940 C CA . TRP B 1 94 ? 5.953 -26.047 -8.047 1 98.81 94 TRP B CA 1
ATOM 2941 C C . TRP B 1 94 ? 6.352 -24.734 -8.711 1 98.81 94 TRP B C 1
ATOM 2943 O O . TRP B 1 94 ? 7.34 -24.672 -9.445 1 98.81 94 TRP B O 1
ATOM 2953 N N . ILE B 1 95 ? 5.566 -23.734 -8.516 1 98.81 95 ILE B N 1
ATOM 2954 C CA . ILE B 1 95 ? 5.785 -22.391 -9.062 1 98.81 95 ILE B CA 1
ATOM 2955 C C . ILE B 1 95 ? 6.129 -21.422 -7.93 1 98.81 95 ILE B C 1
ATOM 2957 O O . ILE B 1 95 ? 5.309 -21.172 -7.043 1 98.81 95 ILE B O 1
ATOM 2961 N N . ILE B 1 96 ? 7.363 -20.797 -7.984 1 98.88 96 ILE B N 1
ATOM 2962 C CA . ILE B 1 96 ? 7.91 -20.188 -6.781 1 98.88 96 ILE B CA 1
ATOM 2963 C C . ILE B 1 96 ? 8.352 -18.75 -7.09 1 98.88 96 ILE B C 1
ATOM 2965 O O . ILE B 1 96 ? 9.117 -18.531 -8.031 1 98.88 96 ILE B O 1
ATOM 2969 N N . ASP B 1 97 ? 7.82 -17.812 -6.406 1 98.88 97 ASP B N 1
ATOM 2970 C CA . ASP B 1 97 ? 8.383 -16.484 -6.238 1 98.88 97 ASP B CA 1
ATOM 2971 C C . ASP B 1 97 ? 9 -16.312 -4.852 1 98.88 97 ASP B C 1
ATOM 2973 O O . ASP B 1 97 ? 8.289 -16.141 -3.863 1 98.88 97 ASP B O 1
ATOM 2977 N N . PRO B 1 98 ? 10.297 -16.375 -4.734 1 98.88 98 PRO B N 1
ATOM 2978 C CA . PRO B 1 98 ? 10.922 -16.359 -3.41 1 98.88 98 PRO B CA 1
ATOM 2979 C C . PRO B 1 98 ? 10.656 -15.07 -2.646 1 98.88 98 PRO B C 1
ATOM 2981 O O . PRO B 1 98 ? 10.5 -15.094 -1.423 1 98.88 98 PRO B O 1
ATOM 2984 N N . ILE B 1 99 ? 10.703 -13.938 -3.35 1 98.75 99 ILE B N 1
ATOM 2985 C CA . ILE B 1 99 ? 10.305 -12.656 -2.777 1 98.75 99 ILE B CA 1
ATOM 2986 C C . ILE B 1 99 ? 9.477 -11.867 -3.795 1 98.75 99 ILE B C 1
ATOM 2988 O O . ILE B 1 99 ? 10.031 -11.164 -4.645 1 98.75 99 ILE B O 1
ATOM 2992 N N . ASP B 1 100 ? 8.211 -12.008 -3.697 1 98.56 100 ASP B N 1
ATOM 2993 C CA . ASP B 1 100 ? 7.344 -11.086 -4.422 1 98.56 100 ASP B CA 1
ATOM 2994 C C . ASP B 1 100 ? 7.34 -9.703 -3.771 1 98.56 100 ASP B C 1
ATOM 2996 O O . ASP B 1 100 ? 7.078 -9.578 -2.574 1 98.56 100 ASP B O 1
ATOM 3000 N N . GLY B 1 101 ? 7.594 -8.695 -4.551 1 98 101 GLY B N 1
ATOM 3001 C CA . GLY B 1 101 ? 7.762 -7.359 -4.004 1 98 101 GLY B CA 1
ATOM 3002 C C . GLY B 1 101 ? 9.18 -7.07 -3.555 1 98 101 GLY B C 1
ATOM 3003 O O . GLY B 1 101 ? 9.398 -6.57 -2.449 1 98 101 GLY B O 1
ATOM 3004 N N . THR B 1 102 ? 10.141 -7.418 -4.375 1 97.75 102 THR B N 1
ATOM 3005 C CA . THR B 1 102 ? 11.555 -7.254 -4.027 1 97.75 102 THR B CA 1
ATOM 3006 C C . THR B 1 102 ? 11.883 -5.785 -3.771 1 97.75 102 THR B C 1
ATOM 3008 O O . THR B 1 102 ? 12.672 -5.469 -2.879 1 97.75 102 THR B O 1
ATOM 3011 N N . ASN B 1 103 ? 11.297 -4.883 -4.543 1 96.69 103 ASN B N 1
ATOM 3012 C CA . ASN B 1 103 ? 11.5 -3.461 -4.297 1 96.69 103 ASN B CA 1
ATOM 3013 C C . ASN B 1 103 ? 11.031 -3.059 -2.902 1 96.69 103 ASN B C 1
ATOM 3015 O O . ASN B 1 103 ? 11.727 -2.336 -2.191 1 96.69 103 ASN B O 1
ATOM 3019 N N . ASN B 1 104 ? 9.828 -3.475 -2.543 1 98.19 104 ASN B N 1
ATOM 3020 C CA . ASN B 1 104 ? 9.352 -3.256 -1.183 1 98.19 104 ASN B CA 1
ATOM 3021 C C . ASN B 1 104 ? 10.312 -3.842 -0.15 1 98.19 104 ASN B C 1
ATOM 3023 O O . ASN B 1 104 ? 10.609 -3.199 0.857 1 98.19 104 ASN B O 1
ATOM 3027 N N . TYR B 1 105 ? 10.805 -5.02 -0.457 1 98.38 105 TYR B N 1
ATOM 3028 C CA . TYR B 1 105 ? 11.664 -5.777 0.442 1 98.38 105 TYR B CA 1
ATOM 3029 C C . TYR B 1 105 ? 12.938 -5.004 0.761 1 98.38 105 TYR B C 1
ATOM 3031 O O . TYR B 1 105 ? 13.297 -4.844 1.93 1 98.38 105 TYR B O 1
ATOM 3039 N N . VAL B 1 106 ? 13.586 -4.516 -0.208 1 97 106 VAL B N 1
ATOM 3040 C CA . VAL B 1 106 ? 14.859 -3.828 -0.024 1 97 106 VAL B CA 1
ATOM 3041 C C . VAL B 1 106 ? 14.633 -2.488 0.673 1 97 106 VAL B C 1
ATOM 3043 O O . VAL B 1 106 ? 15.539 -1.953 1.317 1 97 106 VAL B O 1
ATOM 3046 N N . ARG B 1 107 ? 13.391 -2.006 0.661 1 97 107 ARG B N 1
ATOM 3047 C CA . ARG B 1 107 ? 13.055 -0.695 1.209 1 97 107 ARG B CA 1
ATOM 3048 C C . ARG B 1 107 ? 12.367 -0.828 2.562 1 97 107 ARG B C 1
ATOM 3050 O O . ARG B 1 107 ? 11.961 0.172 3.162 1 97 107 ARG B O 1
ATOM 3057 N N . LYS B 1 108 ? 12.102 -1.985 2.998 1 97.19 108 LYS B N 1
ATOM 3058 C CA . LYS B 1 108 ? 11.523 -2.295 4.305 1 97.19 108 LYS B CA 1
ATOM 3059 C C . LYS B 1 108 ? 10.055 -1.897 4.363 1 97.19 108 LYS B C 1
ATOM 3061 O O . LYS B 1 108 ? 9.562 -1.458 5.406 1 97.19 108 LYS B O 1
ATOM 3066 N N . ILE B 1 109 ? 9.391 -1.931 3.256 1 97.69 109 ILE B N 1
ATOM 3067 C CA . ILE B 1 109 ? 7.934 -1.854 3.191 1 97.69 109 ILE B CA 1
ATOM 3068 C C . ILE B 1 109 ? 7.336 -3.246 3.377 1 97.69 109 ILE B C 1
ATOM 3070 O O . ILE B 1 109 ? 7.648 -4.168 2.623 1 97.69 109 ILE B O 1
ATOM 3074 N N . PRO B 1 110 ? 6.492 -3.426 4.344 1 96.88 110 PRO B N 1
ATOM 3075 C CA . PRO B 1 110 ? 6.09 -4.781 4.719 1 96.88 110 PRO B CA 1
ATOM 3076 C C . PRO B 1 110 ? 5.008 -5.352 3.805 1 96.88 110 PRO B C 1
ATOM 3078 O O . PRO B 1 110 ? 4.078 -6.012 4.277 1 96.88 110 PRO B O 1
ATOM 3081 N N . HIS B 1 111 ? 4.992 -5.035 2.574 1 97.88 111 HIS B N 1
ATOM 3082 C CA . HIS B 1 111 ? 4.184 -5.652 1.527 1 97.88 111 HIS B CA 1
ATOM 3083 C C . HIS B 1 111 ? 5.047 -6.465 0.57 1 97.88 111 HIS B C 1
ATOM 3085 O O . HIS B 1 111 ? 5.191 -6.102 -0.601 1 97.88 111 HIS B O 1
ATOM 3091 N N . CYS B 1 112 ? 5.574 -7.523 1.052 1 98.56 112 CYS B N 1
ATOM 3092 C CA . CYS B 1 112 ? 6.395 -8.5 0.341 1 98.56 112 CYS B CA 1
ATOM 3093 C C . CYS B 1 112 ? 6.234 -9.891 0.945 1 98.56 112 CYS B C 1
ATOM 3095 O O . CYS B 1 112 ? 5.844 -10.023 2.105 1 98.56 112 CYS B O 1
ATOM 3097 N N . CYS B 1 113 ? 6.469 -10.844 0.137 1 98.88 113 CYS B N 1
ATOM 3098 C CA . CYS B 1 113 ? 6.148 -12.18 0.636 1 98.88 113 CYS B CA 1
ATOM 3099 C C . CYS B 1 113 ? 6.863 -13.25 -0.179 1 98.88 113 CYS B C 1
ATOM 3101 O O . CYS B 1 113 ? 7.445 -12.961 -1.225 1 98.88 113 CYS B O 1
ATOM 3103 N N . ILE B 1 114 ? 6.875 -14.438 0.402 1 98.94 114 ILE B N 1
ATOM 3104 C CA . ILE B 1 114 ? 7.191 -15.672 -0.308 1 98.94 114 ILE B CA 1
ATOM 3105 C C . ILE B 1 114 ? 5.918 -16.266 -0.906 1 98.94 114 ILE B C 1
ATOM 3107 O O . ILE B 1 114 ? 4.898 -16.391 -0.221 1 98.94 114 ILE B O 1
ATOM 3111 N N . SER B 1 115 ? 5.941 -16.609 -2.199 1 98.94 115 SER B N 1
ATOM 3112 C CA . SER B 1 115 ? 4.766 -17.172 -2.859 1 98.94 115 SER B CA 1
ATOM 3113 C C . SER B 1 115 ? 5.086 -18.516 -3.502 1 98.94 115 SER B C 1
ATOM 3115 O O . SER B 1 115 ? 6.047 -18.641 -4.266 1 98.94 115 SER B O 1
ATOM 3117 N N . VAL B 1 116 ? 4.293 -19.531 -3.172 1 98.94 116 VAL B N 1
ATOM 3118 C CA . VAL B 1 116 ? 4.461 -20.891 -3.705 1 98.94 116 VAL B CA 1
ATOM 3119 C C . VAL B 1 116 ? 3.111 -21.438 -4.168 1 98.94 116 VAL B C 1
ATOM 3121 O O . VAL B 1 116 ? 2.141 -21.422 -3.408 1 98.94 116 VAL B O 1
ATOM 3124 N N . GLY B 1 117 ? 3.051 -21.828 -5.41 1 98.88 117 GLY B N 1
ATOM 3125 C CA . GLY B 1 117 ? 1.909 -22.547 -5.949 1 98.88 117 GLY B CA 1
ATOM 3126 C C . GLY B 1 117 ? 2.266 -23.922 -6.469 1 98.88 117 GLY B C 1
ATOM 3127 O O . GLY B 1 117 ? 3.408 -24.172 -6.859 1 98.88 117 GLY B O 1
ATOM 3128 N N . LEU B 1 118 ? 1.298 -24.875 -6.445 1 98.88 118 LEU B N 1
ATOM 3129 C CA . LEU B 1 118 ? 1.437 -26.188 -7.059 1 98.88 118 LEU B CA 1
ATOM 3130 C C . LEU B 1 118 ? 0.389 -26.391 -8.148 1 98.88 118 LEU B C 1
ATOM 3132 O O . LEU B 1 118 ? -0.803 -26.188 -7.914 1 98.88 118 LEU B O 1
ATOM 3136 N N . ALA B 1 119 ? 0.866 -26.703 -9.297 1 98.44 119 ALA B N 1
ATOM 3137 C CA . ALA B 1 119 ? -0.021 -27.125 -10.383 1 98.44 119 ALA B CA 1
ATOM 3138 C C . ALA B 1 119 ? 0.098 -28.625 -10.648 1 98.44 119 ALA B C 1
ATOM 3140 O O . ALA B 1 119 ? 1.203 -29.172 -10.664 1 98.44 119 ALA B O 1
ATOM 3141 N N . ILE B 1 120 ? -0.979 -29.312 -10.766 1 97.5 120 ILE B N 1
ATOM 3142 C CA . ILE B 1 120 ? -1.077 -30.703 -11.203 1 97.5 120 ILE B CA 1
ATOM 3143 C C . ILE B 1 120 ? -2.064 -30.797 -12.359 1 97.5 120 ILE B C 1
ATOM 3145 O O . ILE B 1 120 ? -3.174 -30.266 -12.289 1 97.5 120 ILE B O 1
ATOM 3149 N N . ASN B 1 121 ? -1.629 -31.484 -13.453 1 96.31 121 ASN B N 1
ATOM 3150 C CA . ASN B 1 121 ? -2.43 -31.547 -14.672 1 96.31 121 ASN B CA 1
ATOM 3151 C C . ASN B 1 121 ? -2.787 -30.156 -15.18 1 96.31 121 ASN B C 1
ATOM 3153 O O . ASN B 1 121 ? -3.934 -29.891 -15.555 1 96.31 121 ASN B O 1
ATOM 3157 N N . LYS B 1 122 ? -1.865 -29.219 -14.945 1 95.81 122 LYS B N 1
ATOM 3158 C CA . LYS B 1 122 ? -1.926 -27.844 -15.453 1 95.81 122 LYS B CA 1
ATOM 3159 C C . LYS B 1 122 ? -2.965 -27.031 -14.688 1 95.81 122 LYS B C 1
ATOM 3161 O O . LYS B 1 122 ? -3.377 -25.953 -15.148 1 95.81 122 LYS B O 1
ATOM 3166 N N . GLU B 1 123 ? -3.355 -27.578 -13.57 1 96.5 123 GLU B N 1
ATOM 3167 C CA . GLU B 1 123 ? -4.305 -26.875 -12.719 1 96.5 123 GLU B CA 1
ATOM 3168 C C . GLU B 1 123 ? -3.68 -26.531 -11.367 1 96.5 123 GLU B C 1
ATOM 3170 O O . GLU B 1 123 ? -3.016 -27.359 -10.75 1 96.5 123 GLU B O 1
ATOM 3175 N N . LEU B 1 124 ? -3.898 -25.328 -10.961 1 98.38 124 LEU B N 1
ATOM 3176 C CA . LEU B 1 124 ? -3.414 -24.922 -9.648 1 98.38 124 LEU B CA 1
ATOM 3177 C C . LEU B 1 124 ? -4.215 -25.594 -8.539 1 98.38 124 LEU B C 1
ATOM 3179 O O . LEU B 1 124 ? -5.445 -25.5 -8.508 1 98.38 124 LEU B O 1
ATOM 3183 N N . VAL B 1 125 ? -3.51 -26.219 -7.562 1 98.44 125 VAL B N 1
ATOM 3184 C CA . VAL B 1 125 ? -4.246 -27.031 -6.598 1 98.44 125 VAL B CA 1
ATOM 3185 C C . VAL B 1 125 ? -3.859 -26.625 -5.176 1 98.44 125 VAL B C 1
ATOM 3187 O O . VAL B 1 125 ? -4.562 -26.953 -4.219 1 98.44 125 VAL B O 1
ATOM 3190 N N . LEU B 1 126 ? -2.768 -25.969 -5.051 1 98.69 126 LEU B N 1
ATOM 3191 C CA . LEU B 1 126 ? -2.254 -25.578 -3.742 1 98.69 126 LEU B CA 1
ATOM 3192 C C . LEU B 1 126 ? -1.541 -24.234 -3.816 1 98.69 126 LEU B C 1
ATOM 3194 O O . LEU B 1 126 ? -0.865 -23.938 -4.805 1 98.69 126 LEU B O 1
ATOM 3198 N N . GLY B 1 127 ? -1.777 -23.375 -2.764 1 98.94 127 GLY B N 1
ATOM 3199 C CA . GLY B 1 127 ? -1.105 -22.094 -2.682 1 98.94 127 GLY B CA 1
ATOM 3200 C C . GLY B 1 127 ? -0.699 -21.719 -1.268 1 98.94 127 GLY B C 1
ATOM 3201 O O . GLY B 1 127 ? -1.44 -21.969 -0.316 1 98.94 127 GLY B O 1
ATOM 3202 N N . ILE B 1 128 ? 0.525 -21.172 -1.142 1 99 128 ILE B N 1
ATOM 3203 C CA . ILE B 1 128 ? 1.062 -20.641 0.105 1 99 128 ILE B CA 1
ATOM 3204 C C . ILE B 1 128 ? 1.707 -19.281 -0.151 1 99 128 ILE B C 1
ATOM 3206 O O . ILE B 1 128 ? 2.512 -19.125 -1.074 1 99 128 ILE B O 1
ATOM 3210 N N . VAL B 1 129 ? 1.303 -18.312 0.57 1 99 129 VAL B N 1
ATOM 3211 C CA . VAL B 1 129 ? 1.883 -16.969 0.555 1 99 129 VAL B CA 1
ATOM 3212 C C . VAL B 1 129 ? 2.232 -16.547 1.978 1 99 129 VAL B C 1
ATOM 3214 O O . VAL B 1 129 ? 1.36 -16.484 2.85 1 99 129 VAL B O 1
ATOM 3217 N N . TYR B 1 130 ? 3.514 -16.234 2.178 1 98.94 130 TYR B N 1
ATOM 3218 C CA . TYR B 1 130 ? 3.979 -15.945 3.529 1 98.94 130 TYR B CA 1
ATOM 3219 C C . TYR B 1 130 ? 4.688 -14.602 3.588 1 98.94 130 TYR B C 1
ATOM 3221 O O . TYR B 1 130 ? 5.68 -14.383 2.889 1 98.94 130 TYR B O 1
ATOM 3229 N N . ASN B 1 131 ? 4.117 -13.688 4.293 1 98.81 131 ASN B N 1
ATOM 3230 C CA . ASN B 1 131 ? 4.754 -12.422 4.645 1 98.81 131 ASN B CA 1
ATOM 3231 C C . ASN B 1 131 ? 5.352 -12.469 6.047 1 98.81 131 ASN B C 1
ATOM 3233 O O . ASN B 1 131 ? 4.684 -12.117 7.023 1 98.81 131 ASN B O 1
ATOM 3237 N N . PRO B 1 132 ? 6.633 -12.797 6.176 1 98.56 132 PRO B N 1
ATOM 3238 C CA . PRO B 1 132 ? 7.246 -12.93 7.496 1 98.56 132 PRO B CA 1
ATOM 3239 C C . PRO B 1 132 ? 7.273 -11.617 8.273 1 98.56 132 PRO B C 1
ATOM 3241 O O . PRO B 1 132 ? 7.156 -11.617 9.5 1 98.56 132 PRO B O 1
ATOM 3244 N N . SER B 1 133 ? 7.441 -10.523 7.578 1 96.88 133 SER B N 1
ATOM 3245 C CA . SER B 1 133 ? 7.555 -9.227 8.25 1 96.88 133 SER B CA 1
ATOM 3246 C C . SER B 1 133 ? 6.281 -8.898 9.016 1 96.88 133 SER B C 1
ATOM 3248 O O . SER B 1 133 ? 6.332 -8.234 10.055 1 96.88 133 SER B O 1
ATOM 3250 N N . ALA B 1 134 ? 5.141 -9.352 8.531 1 95.88 134 ALA B N 1
ATOM 3251 C CA . ALA B 1 134 ? 3.857 -9.133 9.188 1 95.88 134 ALA B CA 1
ATOM 3252 C C . ALA B 1 134 ? 3.395 -10.383 9.93 1 95.88 134 ALA B C 1
ATOM 3254 O O . ALA B 1 134 ? 2.354 -10.367 10.594 1 95.88 134 ALA B O 1
ATOM 3255 N N . ASN B 1 135 ? 4.133 -11.438 9.797 1 96.88 135 ASN B N 1
ATOM 3256 C CA . ASN B 1 135 ? 3.77 -12.742 10.344 1 96.88 135 ASN B CA 1
ATOM 3257 C C . ASN B 1 135 ? 2.395 -13.188 9.859 1 96.88 135 ASN B C 1
ATOM 3259 O O . ASN B 1 135 ? 1.53 -13.539 10.672 1 96.88 135 ASN B O 1
ATOM 3263 N N . GLU B 1 136 ? 2.191 -13.125 8.641 1 98.44 136 GLU B N 1
ATOM 3264 C CA . GLU B 1 136 ? 0.96 -13.578 7.996 1 98.44 136 GLU B CA 1
ATOM 3265 C C . GLU B 1 136 ? 1.233 -14.711 7.012 1 98.44 136 GLU B C 1
ATOM 3267 O O . GLU B 1 136 ? 1.92 -14.508 6.008 1 98.44 136 GLU B O 1
ATOM 3272 N N . LEU B 1 137 ? 0.776 -15.852 7.367 1 98.88 137 LEU B N 1
ATOM 3273 C CA . LEU B 1 137 ? 0.895 -17.031 6.516 1 98.88 137 LEU B CA 1
ATOM 3274 C C . LEU B 1 137 ? -0.462 -17.422 5.945 1 98.88 137 LEU B C 1
ATOM 3276 O O . LEU B 1 137 ? -1.324 -17.922 6.672 1 98.88 137 LEU B O 1
ATOM 3280 N N . TYR B 1 138 ? -0.615 -17.203 4.648 1 98.94 138 TYR B N 1
ATOM 3281 C CA . TYR B 1 138 ? -1.81 -17.609 3.92 1 98.94 138 TYR B CA 1
ATOM 3282 C C . TYR B 1 138 ? -1.604 -18.969 3.258 1 98.94 138 TYR B C 1
ATOM 3284 O O . TYR B 1 138 ? -0.529 -19.25 2.721 1 98.94 138 TYR B O 1
ATOM 3292 N N . SER B 1 139 ? -2.613 -19.766 3.283 1 98.94 139 SER B N 1
ATOM 3293 C CA . SER B 1 139 ? -2.471 -21.078 2.658 1 98.94 139 SER B CA 1
ATOM 3294 C C . SER B 1 139 ? -3.826 -21.656 2.248 1 98.94 139 SER B C 1
ATOM 3296 O O . SER B 1 139 ? -4.852 -21.312 2.836 1 98.94 139 SER B O 1
ATOM 3298 N N . ALA B 1 140 ? -3.789 -22.422 1.224 1 98.94 140 ALA B N 1
ATOM 3299 C CA . ALA B 1 140 ? -4.977 -23.125 0.746 1 98.94 140 ALA B CA 1
ATOM 3300 C C . ALA B 1 140 ? -4.594 -24.297 -0.143 1 98.94 140 ALA B C 1
ATOM 3302 O O . ALA B 1 140 ? -3.553 -24.281 -0.806 1 98.94 140 ALA B O 1
ATOM 3303 N N . TRP B 1 141 ? -5.434 -25.312 -0.179 1 98.56 141 TRP B N 1
ATOM 3304 C CA . TRP B 1 141 ? -5.371 -26.375 -1.174 1 98.56 141 TRP B CA 1
ATOM 3305 C C . TRP B 1 141 ? -6.773 -26.828 -1.585 1 98.56 141 TRP B C 1
ATOM 3307 O O . TRP B 1 141 ? -7.742 -26.578 -0.865 1 98.56 141 TRP B O 1
ATOM 3317 N N . GLN B 1 142 ? -6.887 -27.328 -2.689 1 97.44 142 GLN B N 1
ATOM 3318 C CA . GLN B 1 142 ? -8.141 -27.547 -3.408 1 97.44 142 GLN B CA 1
ATOM 3319 C C . GLN B 1 142 ? -9.172 -28.25 -2.527 1 97.44 142 GLN B C 1
ATOM 3321 O O . GLN B 1 142 ? -8.93 -29.359 -2.049 1 97.44 142 GLN B O 1
ATOM 3326 N N . GLY B 1 143 ? -10.25 -27.562 -2.305 1 97.44 143 GLY B N 1
ATOM 3327 C CA . GLY B 1 143 ? -11.414 -28.156 -1.663 1 97.44 143 GLY B CA 1
ATOM 3328 C C . GLY B 1 143 ? -11.398 -28.016 -0.153 1 97.44 143 GLY B C 1
ATOM 3329 O O . GLY B 1 143 ? -12.273 -28.547 0.534 1 97.44 143 GLY B O 1
ATOM 3330 N N . HIS B 1 144 ? -10.469 -27.219 0.423 1 98.44 144 HIS B N 1
ATOM 3331 C CA . HIS B 1 144 ? -10.352 -27.25 1.877 1 98.44 144 HIS B CA 1
ATOM 3332 C C . HIS B 1 144 ? -10.383 -25.844 2.457 1 98.44 144 HIS B C 1
ATOM 3334 O O . HIS B 1 144 ? -10.062 -25.641 3.631 1 98.44 144 HIS B O 1
ATOM 3340 N N . GLY B 1 145 ? -10.711 -24.844 1.696 1 98.75 145 GLY B N 1
ATOM 3341 C CA . GLY B 1 145 ? -10.805 -23.469 2.189 1 98.75 145 GLY B CA 1
ATOM 3342 C C . GLY B 1 145 ? -9.453 -22.781 2.271 1 98.75 145 GLY B C 1
ATOM 3343 O O . GLY B 1 145 ? -8.43 -23.375 1.935 1 98.75 145 GLY B O 1
ATOM 3344 N N . ALA B 1 146 ? -9.406 -21.594 2.59 1 98.94 146 ALA B N 1
ATOM 3345 C CA . ALA B 1 146 ? -8.211 -20.766 2.74 1 98.94 146 ALA B CA 1
ATOM 3346 C C . ALA B 1 146 ? -8.008 -20.359 4.195 1 98.94 146 ALA B C 1
ATOM 3348 O O . ALA B 1 146 ? -8.977 -20.172 4.934 1 98.94 146 ALA B O 1
ATOM 3349 N N . TYR B 1 147 ? -6.758 -20.188 4.578 1 98.94 147 TYR B N 1
ATOM 3350 C CA . TYR B 1 147 ? -6.43 -19.906 5.973 1 98.94 147 TYR B CA 1
ATOM 3351 C C . TYR B 1 147 ? -5.391 -18.797 6.082 1 98.94 147 TYR B C 1
ATOM 3353 O O . TYR B 1 147 ? -4.512 -18.688 5.227 1 98.94 147 TYR B O 1
ATOM 3361 N N . LEU B 1 148 ? -5.52 -18.016 7.086 1 98.81 148 LEU B N 1
ATOM 3362 C CA . LEU B 1 148 ? -4.5 -17.094 7.566 1 98.81 148 LEU B CA 1
ATOM 3363 C C . LEU B 1 148 ? -4.035 -17.484 8.969 1 98.81 148 LEU B C 1
ATOM 3365 O O . LEU B 1 148 ? -4.812 -17.422 9.922 1 98.81 148 LEU B O 1
ATOM 3369 N N . ASN B 1 149 ? -2.805 -17.891 9 1 98.44 149 ASN B N 1
ATOM 3370 C CA . ASN B 1 149 ? -2.244 -18.359 10.266 1 98.44 149 ASN B CA 1
ATOM 3371 C C . ASN B 1 149 ? -3.123 -19.422 10.898 1 98.44 149 ASN B C 1
ATOM 3373 O O . ASN B 1 149 ? -3.381 -19.391 12.109 1 98.44 149 ASN B O 1
ATOM 3377 N N . GLY B 1 150 ? -3.604 -20.266 10.094 1 98.06 150 GLY B N 1
ATOM 3378 C CA . GLY B 1 150 ? -4.359 -21.406 10.57 1 98.06 150 GLY B CA 1
ATOM 3379 C C . GLY B 1 150 ? -5.832 -21.109 10.789 1 98.06 150 GLY B C 1
ATOM 3380 O O . GLY B 1 150 ? -6.625 -22.016 11.039 1 98.06 150 GLY B O 1
ATOM 3381 N N . GLN B 1 151 ? -6.285 -19.891 10.688 1 98.25 151 GLN B N 1
ATOM 3382 C CA . GLN B 1 151 ? -7.684 -19.516 10.836 1 98.25 151 GLN B CA 1
ATOM 3383 C C . GLN B 1 151 ? -8.352 -19.344 9.477 1 98.25 151 GLN B C 1
ATOM 3385 O O . GLN B 1 151 ? -7.777 -18.75 8.562 1 98.25 151 GLN B O 1
ATOM 3390 N N . PRO B 1 152 ? -9.562 -19.875 9.273 1 98.69 152 PRO B N 1
ATOM 3391 C CA . PRO B 1 152 ? -10.242 -19.75 7.984 1 98.69 152 PRO B CA 1
ATOM 3392 C C . PRO B 1 152 ? -10.5 -18.281 7.605 1 98.69 152 PRO B C 1
ATOM 3394 O O . PRO B 1 152 ? -10.789 -17.453 8.477 1 98.69 152 PRO B O 1
ATOM 3397 N N . ILE B 1 153 ? -10.398 -18.016 6.402 1 98.62 153 ILE B N 1
ATOM 3398 C CA . ILE B 1 153 ? -10.68 -16.688 5.891 1 98.62 153 ILE B CA 1
ATOM 3399 C C . ILE B 1 153 ? -11.664 -16.781 4.73 1 98.62 153 ILE B C 1
ATOM 3401 O O . ILE B 1 153 ? -11.844 -17.844 4.141 1 98.62 153 ILE B O 1
ATOM 3405 N N . GLU B 1 154 ? -12.297 -15.648 4.414 1 98.69 154 GLU B N 1
ATOM 3406 C CA . GLU B 1 154 ? -13.227 -15.531 3.295 1 98.69 154 GLU B CA 1
ATOM 3407 C C . GLU B 1 154 ? -13.211 -14.125 2.713 1 98.69 154 GLU B C 1
ATOM 3409 O O . GLU B 1 154 ? -12.844 -13.164 3.396 1 98.69 154 GLU B O 1
ATOM 3414 N N . VAL B 1 155 ? -13.555 -14.023 1.528 1 98.75 155 VAL B N 1
ATOM 3415 C CA . VAL B 1 155 ? -13.609 -12.75 0.826 1 98.75 155 VAL B CA 1
ATOM 3416 C C . VAL B 1 155 ? -14.727 -11.883 1.411 1 98.75 155 VAL B C 1
ATOM 3418 O O . VAL B 1 155 ? -15.562 -12.375 2.176 1 98.75 155 VAL B O 1
ATOM 3421 N N . SER B 1 156 ? -14.68 -10.586 1.077 1 98.06 156 SER B N 1
ATOM 3422 C CA . SER B 1 156 ? -15.734 -9.664 1.489 1 98.06 156 SER B CA 1
ATOM 3423 C C . SER B 1 156 ? -17.031 -9.945 0.752 1 98.06 156 SER B C 1
ATOM 3425 O O . SER B 1 156 ? -17.078 -10.812 -0.126 1 98.06 156 SER B O 1
ATOM 3427 N N . ASN B 1 157 ? -18.078 -9.18 1.067 1 96.62 157 ASN B N 1
ATOM 3428 C CA . ASN B 1 157 ? -19.375 -9.328 0.422 1 96.62 157 ASN B CA 1
ATOM 3429 C C . ASN B 1 157 ? -19.609 -8.258 -0.64 1 96.62 157 ASN B C 1
ATOM 3431 O O . ASN B 1 157 ? -20.734 -8.055 -1.087 1 96.62 157 ASN B O 1
ATOM 3435 N N . ALA B 1 158 ? -18.516 -7.621 -1.043 1 96.94 158 ALA B N 1
ATOM 3436 C CA . ALA B 1 158 ? -18.672 -6.539 -2.012 1 96.94 158 ALA B CA 1
ATOM 3437 C C . ALA B 1 158 ? -19.141 -7.078 -3.361 1 96.94 158 ALA B C 1
ATOM 3439 O O . ALA B 1 158 ? -18.562 -8.016 -3.9 1 96.94 158 ALA B O 1
ATOM 3440 N N . LYS B 1 159 ? -20.156 -6.434 -3.939 1 97.38 159 LYS B N 1
ATOM 3441 C CA . LYS B 1 159 ? -20.719 -6.863 -5.215 1 97.38 159 LYS B CA 1
ATOM 3442 C C . LYS B 1 159 ? -20.734 -5.715 -6.223 1 97.38 159 LYS B C 1
ATOM 3444 O O . LYS B 1 159 ? -20.891 -5.938 -7.426 1 97.38 159 LYS B O 1
ATOM 3449 N N . LYS B 1 160 ? -20.594 -4.508 -5.676 1 97.25 160 LYS B N 1
ATOM 3450 C CA . LYS B 1 160 ? -20.641 -3.311 -6.512 1 97.25 160 LYS B CA 1
ATOM 3451 C C . LYS B 1 160 ? -19.297 -2.57 -6.469 1 97.25 160 LYS B C 1
ATOM 3453 O O . LYS B 1 160 ? -18.656 -2.498 -5.418 1 97.25 160 LYS B O 1
ATOM 3458 N N . ILE B 1 161 ? -18.969 -1.98 -7.578 1 97.12 161 ILE B N 1
ATOM 3459 C CA . ILE B 1 161 ? -17.656 -1.343 -7.707 1 97.12 161 ILE B CA 1
ATOM 3460 C C . ILE B 1 161 ? -17.594 -0.125 -6.789 1 97.12 161 ILE B C 1
ATOM 3462 O O . ILE B 1 161 ? -16.516 0.2 -6.262 1 97.12 161 ILE B O 1
ATOM 3466 N N . ASN B 1 162 ? -18.703 0.625 -6.57 1 95.38 162 ASN B N 1
ATOM 3467 C CA . ASN B 1 162 ? -18.688 1.823 -5.734 1 95.38 162 ASN B CA 1
ATOM 3468 C C . ASN B 1 162 ? -18.688 1.474 -4.25 1 95.38 162 ASN B C 1
ATOM 3470 O O . ASN B 1 162 ? -18.828 2.355 -3.402 1 95.38 162 ASN B O 1
ATOM 3474 N N . GLN B 1 163 ? -18.516 0.175 -3.926 1 95 163 GLN B N 1
ATOM 3475 C CA . GLN B 1 163 ? -18.328 -0.304 -2.561 1 95 163 GLN B CA 1
ATOM 3476 C C . GLN B 1 163 ? -17.031 -1.092 -2.424 1 95 163 GLN B C 1
ATOM 3478 O O . GLN B 1 163 ? -16.781 -1.718 -1.392 1 95 163 GLN B O 1
ATOM 3483 N N . ALA B 1 164 ? -16.266 -1.076 -3.482 1 98.06 164 ALA B N 1
ATOM 3484 C CA . ALA B 1 164 ? -15.102 -1.954 -3.566 1 98.06 164 ALA B CA 1
ATOM 3485 C C . ALA B 1 164 ? -13.805 -1.166 -3.391 1 98.06 164 ALA B C 1
ATOM 3487 O O . ALA B 1 164 ? -13.719 -0.008 -3.807 1 98.06 164 ALA B O 1
ATOM 3488 N N . LEU B 1 165 ? -12.945 -1.714 -2.688 1 98.5 165 LEU B N 1
ATOM 3489 C CA . LEU B 1 165 ? -11.555 -1.295 -2.76 1 98.5 165 LEU B CA 1
ATOM 3490 C C . LEU B 1 165 ? -10.812 -2.045 -3.863 1 98.5 165 LEU B C 1
ATOM 3492 O O . LEU B 1 165 ? -10.648 -3.264 -3.785 1 98.5 165 LEU B O 1
ATOM 3496 N N . VAL B 1 166 ? -10.328 -1.313 -4.891 1 98.75 166 VAL B N 1
ATOM 3497 C CA . VAL B 1 166 ? -9.742 -1.91 -6.086 1 98.75 166 VAL B CA 1
ATOM 3498 C C . VAL B 1 166 ? -8.227 -1.723 -6.074 1 98.75 166 VAL B C 1
ATOM 3500 O O . VAL B 1 166 ? -7.734 -0.605 -5.906 1 98.75 166 VAL B O 1
ATOM 3503 N N . CYS B 1 167 ? -7.508 -2.816 -6.234 1 98.75 167 CYS B N 1
ATOM 3504 C CA . CYS B 1 167 ? -6.055 -2.775 -6.316 1 98.75 167 CYS B CA 1
ATOM 3505 C C . CYS B 1 167 ? -5.59 -2.809 -7.77 1 98.75 167 CYS B C 1
ATOM 3507 O O . CYS B 1 167 ? -6.227 -3.439 -8.617 1 98.75 167 CYS B O 1
ATOM 3509 N N . TYR B 1 168 ? -4.551 -2.094 -8.039 1 98 168 TYR B N 1
ATOM 3510 C CA . TYR B 1 168 ? -3.93 -1.974 -9.352 1 98 168 TYR B CA 1
ATOM 3511 C C . TYR B 1 168 ? -2.426 -1.76 -9.234 1 98 168 TYR B C 1
ATOM 3513 O O . TYR B 1 168 ? -1.969 -0.996 -8.375 1 98 168 TYR B O 1
ATOM 3521 N N . GLU B 1 169 ? -1.629 -2.471 -10.023 1 96 169 GLU B N 1
ATOM 3522 C CA . GLU B 1 169 ? -0.19 -2.229 -10.008 1 96 169 GLU B CA 1
ATOM 3523 C C . GLU B 1 169 ? 0.18 -1.045 -10.898 1 96 169 GLU B C 1
ATOM 3525 O O . GLU B 1 169 ? 0.596 -1.228 -12.047 1 96 169 GLU B O 1
ATOM 3530 N N . ILE B 1 170 ? 0.252 0.083 -10.383 1 96.5 170 ILE B N 1
ATOM 3531 C CA . ILE B 1 170 ? 0.477 1.326 -11.109 1 96.5 170 ILE B CA 1
ATOM 3532 C C . ILE B 1 170 ? 1.91 1.365 -11.641 1 96.5 170 ILE B C 1
ATOM 3534 O O . ILE B 1 170 ? 2.205 2.066 -12.609 1 96.5 170 ILE B O 1
ATOM 3538 N N . SER B 1 171 ? 2.807 0.629 -11.008 1 96.19 171 SER B N 1
ATOM 3539 C CA . SER B 1 171 ? 4.215 0.624 -11.383 1 96.19 171 SER B CA 1
ATOM 3540 C C . SER B 1 171 ? 4.406 0.091 -12.805 1 96.19 171 SER B C 1
ATOM 3542 O O . SER B 1 171 ? 5.422 0.363 -13.445 1 96.19 171 SER B O 1
ATOM 3544 N N . LEU B 1 172 ? 3.453 -0.644 -13.359 1 95.56 172 LEU B N 1
ATOM 3545 C CA . LEU B 1 172 ? 3.555 -1.218 -14.695 1 95.56 172 LEU B CA 1
ATOM 3546 C C . LEU B 1 172 ? 3.49 -0.128 -15.766 1 95.56 172 LEU B C 1
ATOM 3548 O O . LEU B 1 172 ? 3.834 -0.367 -16.922 1 95.56 172 LEU B O 1
ATOM 3552 N N . ILE B 1 173 ? 3.062 1.054 -15.375 1 96.5 173 ILE B N 1
ATOM 3553 C CA . ILE B 1 173 ? 2.982 2.184 -16.297 1 96.5 173 ILE B CA 1
ATOM 3554 C C . ILE B 1 173 ? 4.383 2.557 -16.781 1 96.5 173 ILE B C 1
ATOM 3556 O O . ILE B 1 173 ? 4.539 3.178 -17.828 1 96.5 173 ILE B O 1
ATOM 3560 N N . VAL B 1 174 ? 5.395 2.141 -16.062 1 95.44 174 VAL B N 1
ATOM 3561 C CA . VAL B 1 174 ? 6.773 2.447 -16.438 1 95.44 174 VAL B CA 1
ATOM 3562 C C . VAL B 1 174 ? 7.125 1.743 -17.734 1 95.44 174 VAL B C 1
ATOM 3564 O O . VAL B 1 174 ? 8 2.197 -18.484 1 95.44 174 VAL B O 1
ATOM 3567 N N . VAL B 1 175 ? 6.477 0.595 -18 1 94.12 175 VAL B N 1
ATOM 3568 C CA . VAL B 1 175 ? 6.723 -0.171 -19.219 1 94.12 175 VAL B CA 1
ATOM 3569 C C . VAL B 1 175 ? 5.953 0.445 -20.391 1 94.12 175 VAL B C 1
ATOM 3571 O O . VAL B 1 175 ? 4.719 0.458 -20.391 1 94.12 175 VAL B O 1
ATOM 3574 N N . SER B 1 176 ? 6.66 0.846 -21.328 1 92.44 176 SER B N 1
ATOM 3575 C CA . SER B 1 176 ? 6.055 1.591 -22.438 1 92.44 176 SER B CA 1
ATOM 3576 C C . SER B 1 176 ? 4.977 0.769 -23.141 1 92.44 176 SER B C 1
ATOM 3578 O O . SER B 1 176 ? 3.918 1.292 -23.484 1 92.44 176 SER B O 1
ATOM 3580 N N . LYS B 1 177 ? 5.484 -0.618 -23.203 1 87.56 177 LYS B N 1
ATOM 3581 C CA . LYS B 1 177 ? 4.508 -1.512 -23.828 1 87.56 177 LYS B CA 1
ATOM 3582 C C . LYS B 1 177 ? 3.289 -1.7 -22.922 1 87.56 177 LYS B C 1
ATOM 3584 O O . LYS B 1 177 ? 3.41 -2.172 -21.797 1 87.56 177 LYS B O 1
ATOM 3589 N N . GLY B 1 178 ? 2.205 -1.143 -23.031 1 92 178 GLY B N 1
ATOM 3590 C CA . GLY B 1 178 ? 0.974 -1.309 -22.281 1 92 178 GLY B CA 1
ATOM 3591 C C . GLY B 1 178 ? 0.607 -0.086 -21.453 1 92 178 GLY B C 1
ATOM 3592 O O . GLY B 1 178 ? -0.458 -0.044 -20.844 1 92 178 GLY B O 1
ATOM 3593 N N . ARG B 1 179 ? 1.579 0.894 -21.375 1 94.94 179 ARG B N 1
ATOM 3594 C CA . ARG B 1 179 ? 1.377 2.086 -20.562 1 94.94 179 ARG B CA 1
ATOM 3595 C C . ARG B 1 179 ? 0.006 2.701 -20.812 1 94.94 179 ARG B C 1
ATOM 3597 O O . ARG B 1 179 ? -0.747 2.971 -19.875 1 94.94 179 ARG B O 1
ATOM 3604 N N . ASP B 1 180 ? -0.286 2.834 -22.094 1 94.38 180 ASP B N 1
ATOM 3605 C CA . ASP B 1 180 ? -1.539 3.467 -22.484 1 94.38 180 ASP B CA 1
ATOM 3606 C C . ASP B 1 180 ? -2.74 2.709 -21.922 1 94.38 180 ASP B C 1
ATOM 3608 O O . ASP B 1 180 ? -3.643 3.311 -21.344 1 94.38 180 ASP B O 1
ATOM 3612 N N . LYS B 1 181 ? -2.715 1.431 -22.062 1 95 181 LYS B N 1
ATOM 3613 C CA . LYS B 1 181 ? -3.779 0.57 -21.562 1 95 181 LYS B CA 1
ATOM 3614 C C . LYS B 1 181 ? -3.893 0.674 -20.031 1 95 181 LYS B C 1
ATOM 3616 O O . LYS B 1 181 ? -4.996 0.788 -19.5 1 95 181 LYS B O 1
ATOM 3621 N N . ASN B 1 182 ? -2.791 0.665 -19.406 1 96.62 182 ASN B N 1
ATOM 3622 C CA . ASN B 1 182 ? -2.781 0.696 -17.938 1 96.62 182 ASN B CA 1
ATOM 3623 C C . ASN B 1 182 ? -3.32 2.02 -17.406 1 96.62 182 ASN B C 1
ATOM 3625 O O . ASN B 1 182 ? -4.082 2.037 -16.438 1 96.62 182 ASN B O 1
ATOM 3629 N N . VAL B 1 183 ? -2.975 3.158 -18.047 1 96.5 183 VAL B N 1
ATOM 3630 C CA . VAL B 1 183 ? -3.436 4.469 -17.594 1 96.5 183 VAL B CA 1
ATOM 3631 C C . VAL B 1 183 ? -4.9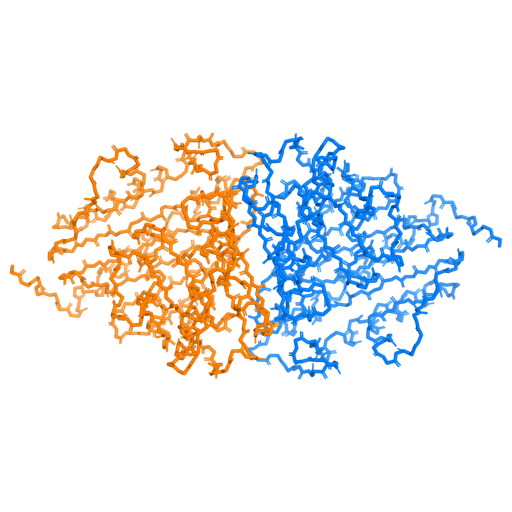49 4.57 -17.781 1 96.5 183 VAL B C 1
ATOM 3633 O O . VAL B 1 183 ? -5.656 5.023 -16.875 1 96.5 183 VAL B O 1
ATOM 3636 N N . LYS B 1 184 ? -5.453 4.102 -18.875 1 96.44 184 LYS B N 1
ATOM 3637 C CA . LYS B 1 184 ? -6.879 4.203 -19.172 1 96.44 184 LYS B CA 1
ATOM 3638 C C . LYS B 1 184 ? -7.699 3.297 -18.25 1 96.44 184 LYS B C 1
ATOM 3640 O O . LYS B 1 184 ? -8.758 3.695 -17.766 1 96.44 184 LYS B O 1
ATOM 3645 N N . ARG B 1 185 ? -7.199 2.121 -18.047 1 97.44 185 ARG B N 1
ATOM 3646 C CA . ARG B 1 185 ? -7.91 1.188 -17.188 1 97.44 185 ARG B CA 1
ATOM 3647 C C . ARG B 1 185 ? -7.895 1.66 -15.734 1 97.44 185 ARG B C 1
ATOM 3649 O O . ARG B 1 185 ? -8.898 1.555 -15.031 1 97.44 185 ARG B O 1
ATOM 3656 N N . LEU B 1 186 ? -6.746 2.156 -15.336 1 97.25 186 LEU B N 1
ATOM 3657 C CA . LEU B 1 186 ? -6.668 2.742 -14 1 97.25 186 LEU B CA 1
ATOM 3658 C C . LEU B 1 186 ? -7.676 3.875 -13.844 1 97.25 186 LEU B C 1
ATOM 3660 O O . LEU B 1 186 ? -8.367 3.961 -12.828 1 97.25 186 LEU B O 1
ATOM 3664 N N . TYR B 1 187 ? -7.746 4.75 -14.82 1 96.38 187 TYR B N 1
ATOM 3665 C CA . TYR B 1 187 ? -8.703 5.852 -14.836 1 96.38 187 TYR B CA 1
ATOM 3666 C C . TYR B 1 187 ? -10.125 5.336 -14.633 1 96.38 187 TYR B C 1
ATOM 3668 O O . TYR B 1 187 ? -10.836 5.789 -13.734 1 96.38 187 TYR B O 1
ATOM 3676 N N . LYS B 1 188 ? -10.547 4.371 -15.359 1 97.12 188 LYS B N 1
ATOM 3677 C CA . LYS B 1 188 ? -11.922 3.881 -15.305 1 97.12 188 LYS B CA 1
ATOM 3678 C C . LYS B 1 188 ? -12.211 3.209 -13.961 1 97.12 188 LYS B C 1
ATOM 3680 O O . LYS B 1 188 ? -13.266 3.432 -13.367 1 97.12 188 LYS B O 1
ATOM 3685 N N . LEU B 1 189 ? -11.289 2.428 -13.539 1 98.19 189 LEU B N 1
ATOM 3686 C CA . LEU B 1 189 ? -11.5 1.689 -12.297 1 98.19 189 LEU B CA 1
ATOM 3687 C C . LEU B 1 189 ? -11.5 2.631 -11.102 1 98.19 189 LEU B C 1
ATOM 3689 O O . LEU B 1 189 ? -12.398 2.568 -10.258 1 98.19 189 LEU B O 1
ATOM 3693 N N . ALA B 1 190 ? -10.555 3.535 -11.055 1 97.5 190 ALA B N 1
ATOM 3694 C CA . ALA B 1 190 ? -10.391 4.418 -9.898 1 97.5 190 ALA B CA 1
ATOM 3695 C C . ALA B 1 190 ? -11.523 5.441 -9.828 1 97.5 190 ALA B C 1
ATOM 3697 O O . ALA B 1 190 ? -11.906 5.875 -8.742 1 97.5 190 ALA B O 1
ATOM 3698 N N . SER B 1 191 ? -12.062 5.801 -10.914 1 96.81 191 SER B N 1
ATOM 3699 C CA . SER B 1 191 ? -13.148 6.777 -10.93 1 96.81 191 SER B CA 1
ATOM 3700 C C . SER B 1 191 ? -14.461 6.156 -10.461 1 96.81 191 SER B C 1
ATOM 3702 O O . SER B 1 191 ? -15.422 6.871 -10.18 1 96.81 191 SER B O 1
ATOM 3704 N N . SER B 1 192 ? -14.461 4.852 -10.273 1 96.69 192 SER B N 1
ATOM 3705 C CA . SER B 1 192 ? -15.719 4.168 -9.992 1 96.69 192 SER B CA 1
ATOM 3706 C C . SER B 1 192 ? -15.695 3.52 -8.609 1 96.69 192 SER B C 1
ATOM 3708 O O . SER B 1 192 ? -16.75 3.162 -8.07 1 96.69 192 SER B O 1
ATOM 3710 N N . ALA B 1 193 ? -14.555 3.381 -8.023 1 97.31 193 ALA B N 1
ATOM 3711 C CA . ALA B 1 193 ? -14.383 2.58 -6.812 1 97.31 193 ALA B CA 1
ATOM 3712 C C . ALA B 1 193 ? -14.398 3.461 -5.566 1 97.31 193 ALA B C 1
ATOM 3714 O O . ALA B 1 193 ? -14.109 4.656 -5.641 1 97.31 193 ALA B O 1
ATOM 3715 N N . THR B 1 194 ? -14.68 2.857 -4.379 1 94.88 194 THR B N 1
ATOM 3716 C CA . THR B 1 194 ? -14.602 3.537 -3.092 1 94.88 194 THR B CA 1
ATOM 3717 C C . THR B 1 194 ? -13.156 3.918 -2.766 1 94.88 194 THR B C 1
ATOM 3719 O O . THR B 1 194 ? -12.914 4.949 -2.135 1 94.88 194 THR B O 1
ATOM 3722 N N . GLY B 1 195 ? -12.281 3.109 -3.166 1 97 195 GLY B N 1
ATOM 3723 C CA . GLY B 1 195 ? -10.852 3.322 -2.992 1 97 195 GLY B CA 1
ATOM 3724 C C . GLY B 1 195 ? -10.008 2.523 -3.967 1 97 195 GLY B C 1
ATOM 3725 O O . GLY B 1 195 ? -10.508 1.604 -4.617 1 97 195 GLY B O 1
ATOM 3726 N N . THR B 1 196 ? -8.82 2.945 -4.156 1 98.31 196 THR B N 1
ATOM 3727 C CA . THR B 1 196 ? -7.855 2.252 -5 1 98.31 196 THR B CA 1
ATOM 3728 C C . THR B 1 196 ? -6.492 2.184 -4.316 1 98.31 196 THR B C 1
ATOM 3730 O O . THR B 1 196 ? -6.062 3.15 -3.684 1 98.31 196 THR B O 1
ATOM 3733 N N . ARG B 1 197 ? -5.844 1.045 -4.414 1 98.75 197 ARG B N 1
ATOM 3734 C CA . ARG B 1 197 ? -4.535 0.837 -3.799 1 98.75 197 ARG B CA 1
ATOM 3735 C C . ARG B 1 197 ? -3.564 0.195 -4.781 1 98.75 197 ARG B C 1
ATOM 3737 O O . ARG B 1 197 ? -3.98 -0.511 -5.703 1 98.75 197 ARG B O 1
ATOM 3744 N N . SER B 1 198 ? -2.354 0.452 -4.617 1 98.69 198 SER B N 1
ATOM 3745 C CA . SER B 1 198 ? -1.211 -0.183 -5.266 1 98.69 198 SER B CA 1
ATOM 3746 C C . SER B 1 198 ? -0.125 -0.534 -4.254 1 98.69 198 SER B C 1
ATOM 3748 O O . SER B 1 198 ? 0.651 0.331 -3.844 1 98.69 198 SER B O 1
ATOM 3750 N N . PHE B 1 199 ? -0.019 -1.822 -3.947 1 98.31 199 PHE B N 1
ATOM 3751 C CA . PHE B 1 199 ? 0.831 -2.236 -2.836 1 98.31 199 PHE B CA 1
ATOM 3752 C C . PHE B 1 199 ? 2.197 -2.684 -3.34 1 98.31 199 PHE B C 1
ATOM 3754 O O . PHE B 1 199 ? 3.154 -2.764 -2.564 1 98.31 199 PHE B O 1
ATOM 3761 N N . GLY B 1 200 ? 2.318 -3.072 -4.598 1 97.94 200 GLY B N 1
ATOM 3762 C CA . GLY B 1 200 ? 3.605 -3.453 -5.156 1 97.94 200 GLY B CA 1
ATOM 3763 C C . GLY B 1 200 ? 3.961 -4.906 -4.902 1 97.94 200 GLY B C 1
ATOM 3764 O O . GLY B 1 200 ? 5.137 -5.277 -4.934 1 97.94 200 GLY B O 1
ATOM 3765 N N . CYS B 1 201 ? 2.943 -5.703 -4.629 1 98.38 201 CYS B N 1
ATOM 3766 C CA . CYS B 1 201 ? 3.102 -7.125 -4.352 1 98.38 201 CYS B CA 1
ATOM 3767 C C . CYS B 1 201 ? 1.858 -7.902 -4.766 1 98.38 201 CYS B C 1
ATOM 3769 O O . CYS B 1 201 ? 0.865 -7.926 -4.039 1 98.38 201 CYS B O 1
ATOM 3771 N N . ALA B 1 202 ? 1.939 -8.578 -5.883 1 98.5 202 ALA B N 1
ATOM 3772 C CA . ALA B 1 202 ? 0.755 -9.172 -6.496 1 98.5 202 ALA B CA 1
ATOM 3773 C C . ALA B 1 202 ? 0.223 -10.328 -5.652 1 98.5 202 ALA B C 1
ATOM 3775 O O . ALA B 1 202 ? -0.973 -10.391 -5.359 1 98.5 202 ALA B O 1
ATOM 3776 N N . ALA B 1 203 ? 1.119 -11.242 -5.262 1 98.81 203 ALA B N 1
ATOM 3777 C CA . ALA B 1 203 ? 0.692 -12.422 -4.516 1 98.81 203 ALA B CA 1
ATOM 3778 C C . ALA B 1 203 ? -0.027 -12.031 -3.229 1 98.81 203 ALA B C 1
ATOM 3780 O O . ALA B 1 203 ? -1.098 -12.555 -2.92 1 98.81 203 ALA B O 1
ATOM 3781 N N . LEU B 1 204 ? 0.539 -11.094 -2.559 1 98.75 204 LEU B N 1
ATOM 3782 C CA . LEU B 1 204 ? -0.051 -10.656 -1.3 1 98.75 204 LEU B CA 1
ATOM 3783 C C . LEU B 1 204 ? -1.36 -9.914 -1.544 1 98.75 204 LEU B C 1
ATOM 3785 O O . LEU B 1 204 ? -2.287 -10 -0.736 1 98.75 204 LEU B O 1
ATOM 3789 N N . THR B 1 205 ? -1.452 -9.148 -2.602 1 98.81 205 THR B N 1
ATOM 3790 C CA . THR B 1 205 ? -2.686 -8.445 -2.939 1 98.81 205 THR B CA 1
ATOM 3791 C C . THR B 1 205 ? -3.834 -9.43 -3.133 1 98.81 205 THR B C 1
ATOM 3793 O O . THR B 1 205 ? -4.953 -9.188 -2.676 1 98.81 205 THR B O 1
ATOM 3796 N N . LEU B 1 206 ? -3.549 -10.555 -3.803 1 98.88 206 LEU B N 1
ATOM 3797 C CA . LEU B 1 206 ? -4.57 -11.586 -3.938 1 98.88 206 LEU B CA 1
ATOM 3798 C C . LEU B 1 206 ? -5.004 -12.109 -2.568 1 98.88 206 LEU B C 1
ATOM 3800 O O . LEU B 1 206 ? -6.191 -12.344 -2.34 1 98.88 206 LEU B O 1
ATOM 3804 N N . CYS B 1 207 ? -4.051 -12.242 -1.663 1 98.94 207 CYS B N 1
ATOM 3805 C CA . CYS B 1 207 ? -4.359 -12.719 -0.318 1 98.94 207 CYS B CA 1
ATOM 3806 C C . CYS B 1 207 ? -5.195 -11.695 0.441 1 98.94 207 CYS B C 1
ATOM 3808 O O . CYS B 1 207 ? -6.043 -12.062 1.258 1 98.94 207 CYS B O 1
ATOM 3810 N N . TYR B 1 208 ? -4.965 -10.406 0.188 1 98.88 208 TYR B N 1
ATOM 3811 C CA . TYR B 1 208 ? -5.766 -9.367 0.825 1 98.88 208 TYR B CA 1
ATOM 3812 C C . TYR B 1 208 ? -7.223 -9.453 0.381 1 98.88 208 TYR B C 1
ATOM 3814 O O . TYR B 1 208 ? -8.133 -9.195 1.171 1 98.88 208 TYR B O 1
ATOM 3822 N N . ILE B 1 209 ? -7.445 -9.805 -0.86 1 98.94 209 ILE B N 1
ATOM 3823 C CA . ILE B 1 209 ? -8.82 -10.031 -1.302 1 98.94 209 ILE B CA 1
ATOM 3824 C C . ILE B 1 209 ? -9.375 -11.273 -0.621 1 98.94 209 ILE B C 1
ATOM 3826 O O . ILE B 1 209 ? -10.516 -11.273 -0.139 1 98.94 209 ILE B O 1
ATOM 3830 N N . ALA B 1 210 ? -8.555 -12.305 -0.582 1 98.94 210 ALA B N 1
ATOM 3831 C CA . ALA B 1 210 ? -8.977 -13.57 0.018 1 98.94 210 ALA B CA 1
ATOM 3832 C C . ALA B 1 210 ? -9.375 -13.375 1.477 1 98.94 210 ALA B C 1
ATOM 3834 O O . ALA B 1 210 ? -10.25 -14.086 1.984 1 98.94 210 ALA B O 1
ATOM 3835 N N . ALA B 1 211 ? -8.773 -12.414 2.135 1 98.69 211 ALA B N 1
ATOM 3836 C CA . ALA B 1 211 ? -9.008 -12.172 3.557 1 98.69 211 ALA B CA 1
ATOM 3837 C C . ALA B 1 211 ? -10.07 -11.102 3.764 1 98.69 211 ALA B C 1
ATOM 3839 O O . ALA B 1 211 ? -10.328 -10.68 4.895 1 98.69 211 ALA B O 1
ATOM 3840 N N . GLY B 1 212 ? -10.625 -10.602 2.717 1 98.44 212 GLY B N 1
ATOM 3841 C CA . GLY B 1 212 ? -11.688 -9.609 2.818 1 98.44 212 GLY B CA 1
ATOM 3842 C C . GLY B 1 212 ? -11.172 -8.203 3.061 1 98.44 212 GLY B C 1
ATOM 3843 O O . GLY B 1 212 ? -11.938 -7.312 3.428 1 98.44 212 GLY B O 1
ATOM 3844 N N . ARG B 1 213 ? -9.875 -7.949 2.857 1 98.25 213 ARG B N 1
ATOM 3845 C CA . ARG B 1 213 ? -9.273 -6.641 3.082 1 98.25 213 ARG B CA 1
ATOM 3846 C C . ARG B 1 213 ? -9.422 -5.754 1.849 1 98.25 213 ARG B C 1
ATOM 3848 O O . ARG B 1 213 ? -9.5 -4.527 1.964 1 98.25 213 ARG B O 1
ATOM 3855 N N . CYS B 1 214 ? -9.359 -6.293 0.687 1 98.69 214 CYS B N 1
ATOM 3856 C CA . CYS B 1 214 ? -9.617 -5.68 -0.61 1 98.69 214 CYS B CA 1
ATOM 3857 C C . CYS B 1 214 ? -10.695 -6.445 -1.37 1 98.69 214 CYS B C 1
ATOM 3859 O O . CYS B 1 214 ? -11.125 -7.52 -0.939 1 98.69 214 CYS B O 1
ATOM 3861 N N . ASP B 1 215 ? -11.117 -5.91 -2.572 1 98.88 215 ASP B N 1
ATOM 3862 C CA . ASP B 1 215 ? -12.273 -6.531 -3.207 1 98.88 215 ASP B CA 1
ATOM 3863 C C . ASP B 1 215 ? -11.961 -6.938 -4.645 1 98.88 215 ASP B C 1
ATOM 3865 O O . ASP B 1 215 ? -12.617 -7.82 -5.199 1 98.88 215 ASP B O 1
ATOM 3869 N N . ALA B 1 216 ? -11.023 -6.246 -5.215 1 98.94 216 ALA B N 1
ATOM 3870 C CA . ALA B 1 216 ? -10.719 -6.52 -6.617 1 98.94 216 ALA B CA 1
ATOM 3871 C C . ALA B 1 216 ? -9.266 -6.188 -6.941 1 98.94 216 ALA B C 1
ATOM 3873 O O . ALA B 1 216 ? -8.656 -5.332 -6.289 1 98.94 216 ALA B O 1
ATOM 3874 N N . TYR B 1 217 ? -8.781 -6.859 -7.91 1 98.88 217 TYR B N 1
ATOM 3875 C CA . TYR B 1 217 ? -7.441 -6.645 -8.445 1 98.88 217 TYR B CA 1
ATOM 3876 C C . TYR B 1 217 ? -7.402 -6.914 -9.945 1 98.88 217 TYR B C 1
ATOM 3878 O O . TYR B 1 217 ? -7.91 -7.941 -10.406 1 98.88 217 TYR B O 1
ATOM 3886 N N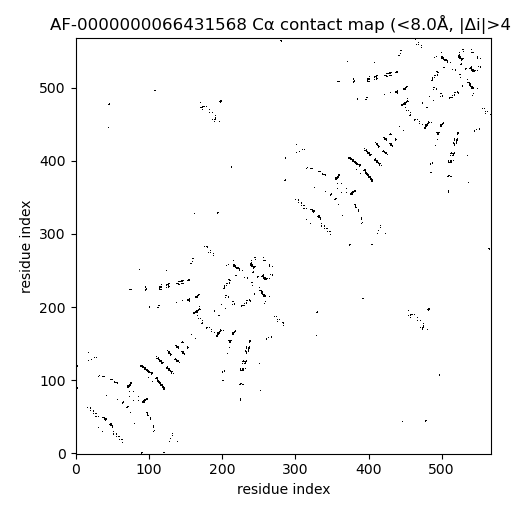 . HIS B 1 218 ? -6.855 -5.984 -10.703 1 98.62 218 HIS B N 1
ATOM 3887 C CA . HIS B 1 218 ? -6.555 -6.211 -12.109 1 98.62 218 HIS B CA 1
ATOM 3888 C C . HIS B 1 218 ? -5.082 -5.957 -12.406 1 98.62 218 HIS B C 1
ATOM 3890 O O . HIS B 1 218 ? -4.527 -4.938 -11.992 1 98.62 218 HIS B O 1
ATOM 3896 N N . VAL B 1 219 ? -4.527 -6.891 -13.109 1 97.69 219 VAL B N 1
ATOM 3897 C CA . VAL B 1 219 ? -3.129 -6.723 -13.484 1 97.69 219 VAL B CA 1
ATOM 3898 C C . VAL B 1 219 ? -2.807 -7.598 -14.695 1 97.69 219 VAL B C 1
ATOM 3900 O O . VAL B 1 219 ? -3.43 -8.641 -14.898 1 97.69 219 VAL B O 1
ATOM 3903 N N . GLU B 1 220 ? -1.967 -7.121 -15.555 1 96.81 220 GLU B N 1
ATOM 3904 C CA . GLU B 1 220 ? -1.438 -7.871 -16.688 1 96.81 220 GLU B CA 1
ATOM 3905 C C . GLU B 1 220 ? 0.086 -7.812 -16.734 1 96.81 220 GLU B C 1
ATOM 3907 O O . GLU B 1 220 ? 0.704 -7.07 -15.969 1 96.81 220 GLU B O 1
ATOM 3912 N N . ASN B 1 221 ? 0.654 -8.703 -17.594 1 93.88 221 ASN B N 1
ATOM 3913 C CA . ASN B 1 221 ? 2.08 -8.703 -17.891 1 93.88 221 ASN B CA 1
ATOM 3914 C C . ASN B 1 221 ? 2.918 -9.094 -16.672 1 93.88 221 ASN B C 1
ATOM 3916 O O . ASN B 1 221 ? 3.973 -8.5 -16.438 1 93.88 221 ASN B O 1
ATOM 3920 N N . LEU B 1 222 ? 2.371 -9.922 -15.859 1 95.38 222 LEU B N 1
ATOM 3921 C CA . LEU B 1 222 ? 3.123 -10.516 -14.766 1 95.38 222 LEU B CA 1
ATOM 3922 C C . LEU B 1 222 ? 3.658 -11.891 -15.164 1 95.38 222 LEU B C 1
ATOM 3924 O O . LEU B 1 222 ? 3.604 -12.266 -16.328 1 95.38 222 LEU B O 1
ATOM 3928 N N . LYS B 1 223 ? 4.328 -12.508 -14.336 1 96.06 223 LYS B N 1
ATOM 3929 C CA . LYS B 1 223 ? 4.828 -13.867 -14.516 1 96.06 223 LYS B CA 1
ATOM 3930 C C . LYS B 1 223 ? 4.008 -14.867 -13.703 1 96.06 223 LYS B C 1
ATOM 3932 O O . LYS B 1 223 ? 3.314 -14.484 -12.758 1 96.06 223 LYS B O 1
ATOM 3937 N N . PRO B 1 224 ? 4 -16.125 -14.086 1 97.44 224 PRO B N 1
ATOM 3938 C CA . PRO B 1 224 ? 3.188 -17.141 -13.406 1 97.44 224 PRO B CA 1
ATOM 3939 C C . PRO B 1 224 ? 3.43 -17.172 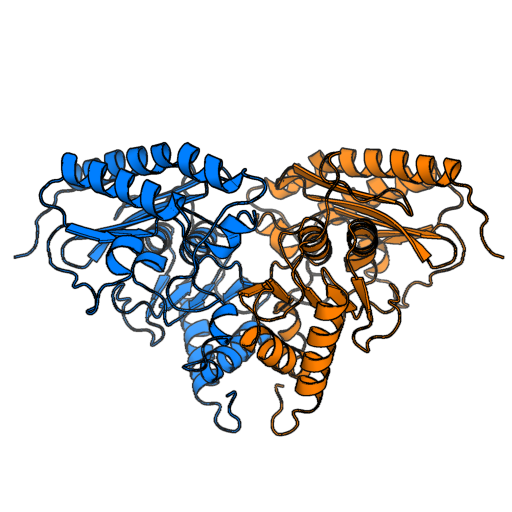-11.898 1 97.44 224 PRO B C 1
ATOM 3941 O O . PRO B 1 224 ? 2.484 -17.312 -11.117 1 97.44 224 PRO B O 1
ATOM 3944 N N . TRP B 1 225 ? 4.656 -16.953 -11.445 1 98.25 225 TRP B N 1
ATOM 3945 C CA . TRP B 1 225 ? 5.012 -17.109 -10.039 1 98.25 225 TRP B CA 1
ATOM 3946 C C . TRP B 1 225 ? 4.461 -15.945 -9.219 1 98.25 225 TRP B C 1
ATOM 3948 O O . TRP B 1 225 ? 4.352 -16.031 -7.992 1 98.25 225 TRP B O 1
ATOM 3958 N N . ASP B 1 226 ? 4.031 -14.867 -9.852 1 98.06 226 ASP B N 1
ATOM 3959 C CA . ASP B 1 226 ? 3.445 -13.727 -9.164 1 98.06 226 ASP B CA 1
ATOM 3960 C C . ASP B 1 226 ? 2.021 -14.031 -8.703 1 98.06 226 ASP B C 1
ATOM 3962 O O . ASP B 1 226 ? 1.507 -13.391 -7.785 1 98.06 226 ASP B O 1
ATOM 3966 N N . LEU B 1 227 ? 1.394 -15.031 -9.344 1 98.62 227 LEU B N 1
ATOM 3967 C CA . LEU B 1 227 ? -0.043 -15.18 -9.141 1 98.62 227 LEU B CA 1
ATOM 3968 C C . LEU B 1 227 ? -0.379 -16.578 -8.641 1 98.62 227 LEU B C 1
ATOM 3970 O O . LEU B 1 227 ? -1.433 -16.797 -8.039 1 98.62 227 LEU B O 1
ATOM 3974 N N . ALA B 1 228 ? 0.493 -17.578 -8.867 1 98.75 228 ALA B N 1
ATOM 3975 C CA . ALA B 1 228 ? 0.169 -18.984 -8.68 1 98.75 228 ALA B CA 1
ATOM 3976 C C . ALA B 1 228 ? -0.316 -19.266 -7.262 1 98.75 228 ALA B C 1
ATOM 3978 O O . ALA B 1 228 ? -1.4 -19.812 -7.062 1 98.75 228 ALA B O 1
ATOM 3979 N N . GLY B 1 229 ? 0.45 -18.859 -6.27 1 98.75 229 GLY B N 1
ATOM 3980 C CA . GLY B 1 229 ? 0.073 -19.094 -4.883 1 98.75 229 GLY B CA 1
ATOM 3981 C C . GLY B 1 229 ? -1.191 -18.359 -4.48 1 98.75 229 GLY B C 1
ATOM 3982 O O . GLY B 1 229 ? -2.141 -18.969 -3.984 1 98.75 229 GLY B O 1
ATOM 3983 N N . GLY B 1 230 ? -1.243 -17.062 -4.781 1 98.88 230 GLY B N 1
ATOM 3984 C CA . GLY B 1 230 ? -2.367 -16.219 -4.398 1 98.88 230 GLY B CA 1
ATOM 3985 C C . GLY B 1 230 ? -3.668 -16.625 -5.066 1 98.88 230 GLY B C 1
ATOM 3986 O O . GLY B 1 230 ? -4.742 -16.5 -4.473 1 98.88 230 GLY B O 1
ATOM 3987 N N . ALA B 1 231 ? -3.605 -17.125 -6.309 1 98.88 231 ALA B N 1
ATOM 3988 C CA . ALA B 1 231 ? -4.805 -17.484 -7.059 1 98.88 231 ALA B CA 1
ATOM 3989 C C . ALA B 1 231 ? -5.566 -18.609 -6.375 1 98.88 231 ALA B C 1
ATOM 3991 O O . ALA B 1 231 ? -6.797 -18.578 -6.281 1 98.88 231 ALA B O 1
ATOM 3992 N N . VAL B 1 232 ? -4.863 -19.625 -5.891 1 98.88 232 VAL B N 1
ATOM 3993 C CA . VAL B 1 232 ? -5.5 -20.75 -5.215 1 98.88 232 VAL B CA 1
ATOM 3994 C C . VAL B 1 232 ? -6.141 -20.281 -3.914 1 98.88 232 VAL B C 1
ATOM 3996 O O . VAL B 1 232 ? -7.281 -20.625 -3.607 1 98.88 232 VAL B O 1
ATOM 3999 N N . ILE B 1 233 ? -5.379 -19.469 -3.197 1 98.94 233 ILE B N 1
ATOM 4000 C CA . ILE B 1 233 ? -5.852 -18.969 -1.911 1 98.94 233 ILE B CA 1
ATOM 4001 C C . ILE B 1 233 ? -7.133 -18.172 -2.111 1 98.94 233 ILE B C 1
ATOM 4003 O O . ILE B 1 233 ? -8.109 -18.359 -1.384 1 98.94 233 ILE B O 1
ATOM 4007 N N . LEU B 1 234 ? -7.172 -17.297 -3.094 1 98.94 234 LEU B N 1
ATOM 4008 C CA . LEU B 1 234 ? -8.344 -16.469 -3.367 1 98.94 234 LEU B CA 1
ATOM 4009 C C . LEU B 1 234 ? -9.539 -17.344 -3.748 1 98.94 234 LEU B C 1
ATOM 4011 O O . LEU B 1 234 ? -10.641 -17.156 -3.223 1 98.94 234 LEU B O 1
ATOM 4015 N N . ARG B 1 235 ? -9.312 -18.281 -4.648 1 98.81 235 ARG B N 1
ATOM 4016 C CA . ARG B 1 235 ? -10.398 -19.172 -5.07 1 98.81 235 ARG B CA 1
ATOM 4017 C C . ARG B 1 235 ? -10.984 -19.922 -3.879 1 98.81 235 ARG B C 1
ATOM 4019 O O . ARG B 1 235 ? -12.203 -19.969 -3.709 1 98.81 235 ARG B O 1
ATOM 4026 N N . GLU B 1 236 ? -10.125 -20.516 -3.039 1 98.88 236 GLU B N 1
ATOM 4027 C CA . GLU B 1 236 ? -10.547 -21.312 -1.901 1 98.88 236 GLU B CA 1
ATOM 4028 C C . GLU B 1 236 ? -11.211 -20.469 -0.829 1 98.88 236 GLU B C 1
ATOM 4030 O O . GLU B 1 236 ? -11.977 -20.969 -0.005 1 98.88 236 GLU B O 1
ATOM 4035 N N . ALA B 1 237 ? -10.93 -19.156 -0.809 1 98.94 237 ALA B N 1
ATOM 4036 C CA . ALA B 1 237 ? -11.57 -18.219 0.12 1 98.94 237 ALA B CA 1
ATOM 4037 C C . ALA B 1 237 ? -12.938 -17.797 -0.389 1 98.94 237 ALA B C 1
ATOM 4039 O O . ALA B 1 237 ? -13.672 -17.078 0.305 1 98.94 237 ALA B O 1
ATOM 4040 N N . GLY B 1 238 ? -13.266 -18.156 -1.616 1 98.81 238 GLY B N 1
ATOM 4041 C CA . GLY B 1 238 ? -14.562 -17.844 -2.182 1 98.81 238 GLY B CA 1
ATOM 4042 C C . GLY B 1 238 ? -14.508 -16.75 -3.236 1 98.81 238 GLY B C 1
ATOM 4043 O O . GLY B 1 238 ? -15.547 -16.297 -3.727 1 98.81 238 GLY B O 1
ATOM 4044 N N . GLY B 1 239 ? -13.328 -16.328 -3.605 1 98.88 239 GLY B N 1
ATOM 4045 C CA . GLY B 1 239 ? -13.18 -15.289 -4.617 1 98.88 239 GLY B CA 1
ATOM 4046 C C . GLY B 1 239 ? -13.188 -15.836 -6.035 1 98.88 239 GLY B C 1
ATOM 4047 O O . GLY B 1 239 ? -13.406 -17.031 -6.242 1 98.88 239 GLY B O 1
ATOM 4048 N N . ARG B 1 240 ? -13.016 -14.914 -7 1 98.81 240 ARG B N 1
ATOM 4049 C CA . ARG B 1 240 ? -13.016 -15.234 -8.422 1 98.81 240 ARG B CA 1
ATOM 4050 C C . ARG B 1 240 ? -11.711 -14.797 -9.078 1 98.81 240 ARG B C 1
ATOM 4052 O O . ARG B 1 240 ? -11.18 -13.727 -8.781 1 98.81 240 ARG B O 1
ATOM 4059 N N . VAL B 1 241 ? -11.227 -15.656 -9.883 1 98.75 241 VAL B N 1
ATOM 4060 C CA . VAL B 1 241 ? -10.055 -15.359 -10.695 1 98.75 241 VAL B CA 1
ATOM 4061 C C . VAL B 1 241 ? -10.367 -15.617 -12.164 1 98.75 241 VAL B C 1
ATOM 4063 O O . VAL B 1 241 ? -10.641 -16.75 -12.562 1 98.75 241 VAL B O 1
ATOM 4066 N N . TYR B 1 242 ? -10.328 -14.57 -12.961 1 98.69 242 TYR B N 1
ATOM 4067 C CA . TYR B 1 242 ? -10.594 -14.648 -14.398 1 98.69 242 TYR B CA 1
ATOM 4068 C C . TYR B 1 242 ? -9.43 -14.086 -15.195 1 98.69 242 TYR B C 1
ATOM 4070 O O . TYR B 1 242 ? -8.609 -13.32 -14.672 1 98.69 242 TYR B O 1
ATOM 4078 N N . HIS B 1 243 ? -9.359 -14.586 -16.438 1 98.19 243 HIS B N 1
ATOM 4079 C CA . HIS B 1 243 ? -8.578 -13.812 -17.391 1 98.19 243 HIS B CA 1
ATOM 4080 C C . HIS B 1 243 ? -9.18 -12.422 -17.594 1 98.19 243 HIS B C 1
ATOM 4082 O O . HIS B 1 243 ? -10.383 -12.227 -17.406 1 98.19 243 HIS B O 1
ATOM 4088 N N . THR B 1 244 ? -8.383 -11.484 -18 1 98.06 244 THR B N 1
ATOM 4089 C CA . THR B 1 244 ? -8.82 -10.109 -18.203 1 98.06 244 THR B CA 1
ATOM 4090 C C . THR B 1 244 ? -10.016 -10.062 -19.156 1 98.06 244 THR B C 1
ATOM 4092 O O . THR B 1 244 ? -10.891 -9.211 -19 1 98.06 244 THR B O 1
ATOM 4095 N N . SER B 1 245 ? -10.086 -10.977 -20.109 1 96.25 245 SER B N 1
ATOM 4096 C CA . SER B 1 245 ? -11.148 -11.023 -21.109 1 96.25 245 SER B CA 1
ATOM 4097 C C . SER B 1 245 ? -12.445 -11.57 -20.531 1 96.25 245 SER B C 1
ATOM 4099 O O . SER B 1 245 ? -13.5 -11.484 -21.156 1 96.25 245 SER B O 1
ATOM 4101 N N . GLY B 1 246 ? -12.391 -12.117 -19.328 1 97.31 246 GLY B N 1
ATOM 4102 C CA . GLY B 1 246 ? -13.531 -12.797 -18.734 1 97.31 246 GLY B CA 1
ATOM 4103 C C . GLY B 1 246 ? -13.484 -14.297 -18.906 1 97.31 246 GLY B C 1
ATOM 4104 O O . GLY B 1 246 ? -14.273 -15.023 -18.297 1 97.31 246 GLY B O 1
ATOM 4105 N N . ALA B 1 247 ? -12.477 -14.75 -19.672 1 97.44 247 ALA B N 1
ATOM 4106 C CA . ALA B 1 247 ? -12.297 -16.188 -19.875 1 97.44 247 ALA B CA 1
ATOM 4107 C C . ALA B 1 247 ? -11.68 -16.828 -18.625 1 97.44 247 ALA B C 1
ATOM 4109 O O . ALA B 1 247 ? -11.383 -16.141 -17.641 1 97.44 247 ALA B O 1
ATOM 4110 N N . ARG B 1 248 ? -11.578 -18.156 -18.703 1 97.25 248 ARG B N 1
ATOM 4111 C CA . ARG B 1 248 ? -10.961 -18.906 -17.609 1 97.25 248 ARG B CA 1
ATOM 4112 C C . ARG B 1 248 ? -9.516 -18.469 -17.406 1 97.25 248 ARG B C 1
ATOM 4114 O O . ARG B 1 248 ? -8.789 -18.234 -18.375 1 97.25 248 ARG B O 1
ATOM 4121 N N . PHE B 1 249 ? -9.125 -18.422 -16.172 1 97.44 249 PHE B N 1
ATOM 4122 C CA . PHE B 1 249 ? -7.77 -18 -15.82 1 97.44 249 PHE B CA 1
ATOM 4123 C C . PHE B 1 249 ? -6.766 -19.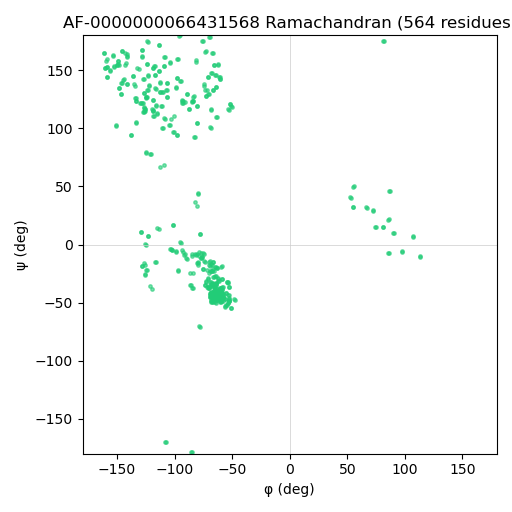094 -16.172 1 97.44 249 PHE B C 1
ATOM 4125 O O . PHE B 1 249 ? -7.016 -20.281 -15.953 1 97.44 249 PHE B O 1
ATOM 4132 N N . ASP B 1 250 ? -5.715 -18.672 -16.812 1 96.38 250 ASP B N 1
ATOM 4133 C CA . ASP B 1 250 ? -4.535 -19.469 -17.125 1 96.38 250 ASP B CA 1
ATOM 4134 C C . ASP B 1 250 ? -3.285 -18.875 -16.469 1 96.38 250 ASP B C 1
ATOM 4136 O O . ASP B 1 250 ? -2.844 -17.797 -16.844 1 96.38 250 ASP B O 1
ATOM 4140 N N . VAL B 1 251 ? -2.672 -19.625 -15.531 1 97.06 251 VAL B N 1
ATOM 4141 C CA . VAL B 1 251 ? -1.561 -19.094 -14.758 1 97.06 251 VAL B CA 1
ATOM 4142 C C . VAL B 1 251 ? -0.369 -18.828 -15.68 1 97.06 251 VAL B C 1
ATOM 4144 O O . VAL B 1 251 ? 0.486 -18 -15.375 1 97.06 251 VAL B O 1
ATOM 4147 N N . MET B 1 252 ? -0.305 -19.484 -16.828 1 96.56 252 MET B N 1
ATOM 4148 C CA . MET B 1 252 ? 0.796 -19.297 -17.766 1 96.56 252 MET B CA 1
ATOM 4149 C C . MET B 1 252 ? 0.541 -18.094 -18.672 1 96.56 252 MET B C 1
ATOM 4151 O O . MET B 1 252 ? 1.419 -17.688 -19.438 1 96.56 252 MET B O 1
ATOM 4155 N N . LYS B 1 253 ? -0.598 -17.531 -18.625 1 94.62 253 LYS B N 1
ATOM 4156 C CA . LYS B 1 253 ? -0.978 -16.25 -19.203 1 94.62 253 LYS B CA 1
ATOM 4157 C C . LYS B 1 253 ? -1.493 -15.297 -18.109 1 94.62 253 LYS B C 1
ATOM 4159 O O . LYS B 1 253 ? -2.688 -15 -18.062 1 94.62 253 LYS B O 1
ATOM 4164 N N . PRO B 1 254 ? -0.622 -14.75 -17.406 1 94.81 254 PRO B N 1
ATOM 4165 C CA . PRO B 1 254 ? -0.951 -14.172 -16.094 1 94.81 254 PRO B CA 1
ATOM 4166 C C . PRO B 1 254 ? -1.597 -12.789 -16.203 1 94.81 254 PRO B C 1
ATOM 4168 O O . PRO B 1 254 ? -1.214 -11.867 -15.477 1 94.81 254 PRO B O 1
ATOM 4171 N N . ASP B 1 255 ? -2.559 -12.57 -17.141 1 97 255 ASP B N 1
ATOM 4172 C CA . ASP B 1 255 ? -3.496 -11.453 -17.203 1 97 255 ASP B CA 1
ATOM 4173 C C . ASP B 1 255 ? -4.789 -11.781 -16.453 1 97 255 ASP B C 1
ATOM 4175 O O . ASP B 1 255 ? -5.473 -12.75 -16.797 1 97 255 ASP B O 1
ATOM 4179 N N . CYS B 1 256 ? -5.098 -10.93 -15.484 1 98.06 256 CYS B N 1
ATOM 4180 C CA . CYS B 1 256 ? -6.199 -11.461 -14.688 1 98.06 256 CYS B CA 1
ATOM 4181 C C . CYS B 1 256 ? -7.059 -10.328 -14.133 1 98.06 256 CYS B C 1
ATOM 4183 O O . CYS B 1 256 ? -6.641 -9.172 -14.125 1 98.06 256 CYS B O 1
ATOM 4185 N N . VAL B 1 257 ? -8.273 -10.641 -13.805 1 98.81 257 VAL B N 1
ATOM 4186 C CA . VAL B 1 257 ? -9.219 -9.938 -12.945 1 98.81 257 VAL B CA 1
ATOM 4187 C C . VAL B 1 257 ? -9.602 -10.812 -11.766 1 98.81 257 VAL B C 1
ATOM 4189 O O . VAL B 1 257 ? -10.133 -11.914 -11.945 1 98.81 257 VAL B O 1
ATOM 4192 N N . CYS B 1 258 ? -9.234 -10.391 -10.586 1 98.88 258 CYS B N 1
ATOM 4193 C CA . CYS B 1 258 ? -9.523 -11.094 -9.344 1 98.88 258 CYS B CA 1
ATOM 4194 C C . CYS B 1 258 ? -10.5 -10.305 -8.484 1 98.88 258 CYS B C 1
ATOM 4196 O O . CYS B 1 258 ? -10.328 -9.094 -8.297 1 98.88 258 CYS B O 1
ATOM 4198 N N . THR B 1 259 ? -11.57 -10.984 -7.969 1 98.94 259 THR B N 1
ATOM 4199 C CA . THR B 1 259 ? -12.578 -10.234 -7.223 1 98.94 259 THR B CA 1
ATOM 4200 C C . THR B 1 259 ? -13.156 -11.086 -6.094 1 98.94 259 THR B C 1
ATOM 4202 O O . THR B 1 259 ? -12.969 -12.305 -6.07 1 98.94 259 THR B O 1
ATOM 4205 N N . SER B 1 260 ? -13.875 -10.414 -5.191 1 98.75 260 SER B N 1
ATOM 4206 C CA . SER B 1 260 ? -14.539 -11.055 -4.062 1 98.75 260 SER B CA 1
ATOM 4207 C C . SER B 1 260 ? -15.852 -11.711 -4.492 1 98.75 260 SER B C 1
ATOM 4209 O O . SER B 1 260 ? -16.406 -12.539 -3.768 1 98.75 260 SER B O 1
ATOM 4211 N N . SER B 1 261 ? -16.391 -11.352 -5.711 1 98.75 261 SER B N 1
ATOM 4212 C CA . SER B 1 261 ? -17.656 -11.898 -6.156 1 98.75 261 SER B CA 1
ATOM 4213 C C . SER B 1 261 ? -17.75 -11.922 -7.68 1 98.75 261 SER B C 1
ATOM 4215 O O . SER B 1 261 ? -16.984 -11.258 -8.367 1 98.75 261 SER B O 1
ATOM 4217 N N . GLU B 1 262 ? -18.719 -12.734 -8.109 1 98.5 262 GLU B N 1
ATOM 4218 C CA . GLU B 1 262 ? -18.984 -12.828 -9.547 1 98.5 262 GLU B CA 1
ATOM 4219 C C . GLU B 1 262 ? -19.516 -11.508 -10.094 1 98.5 262 GLU B C 1
ATOM 4221 O O . GLU B 1 262 ? -19.125 -11.086 -11.188 1 98.5 262 GLU B O 1
ATOM 4226 N N . GLU B 1 263 ? -20.359 -10.867 -9.367 1 98.62 263 GLU B N 1
ATOM 4227 C CA . GLU B 1 263 ? -20.953 -9.602 -9.781 1 98.62 263 GLU B CA 1
ATOM 4228 C C . GLU B 1 263 ? -19.891 -8.516 -9.961 1 98.62 263 GLU B C 1
ATOM 4230 O O . GLU B 1 263 ? -19.906 -7.785 -10.945 1 98.62 263 GLU B O 1
ATOM 4235 N N . LEU B 1 264 ? -19.016 -8.484 -9 1 98.75 264 LEU B N 1
ATOM 4236 C CA . LEU B 1 264 ? -17.938 -7.504 -9.07 1 98.75 264 LEU B CA 1
ATOM 4237 C C . LEU B 1 264 ? -17.016 -7.781 -10.25 1 98.75 264 LEU B C 1
ATOM 4239 O O . LEU B 1 264 ? -16.531 -6.852 -10.906 1 98.75 264 LEU B O 1
ATOM 4243 N N . ALA B 1 265 ? -16.766 -9.016 -10.578 1 98.75 265 ALA B N 1
ATOM 4244 C CA . ALA B 1 265 ? -15.93 -9.383 -11.727 1 98.75 265 ALA B CA 1
ATOM 4245 C C . ALA B 1 265 ? -16.531 -8.859 -13.023 1 98.75 265 ALA B C 1
ATOM 4247 O O . ALA B 1 265 ? -15.82 -8.297 -13.859 1 98.75 265 ALA B O 1
ATOM 4248 N N . LYS B 1 266 ? -17.797 -9.047 -13.164 1 98.31 266 LYS B N 1
ATOM 4249 C CA . LYS B 1 266 ? -18.469 -8.562 -14.359 1 98.31 266 LYS B CA 1
ATOM 4250 C C . LYS B 1 266 ? -18.328 -7.047 -14.492 1 98.31 266 LYS B C 1
ATOM 4252 O O . LYS B 1 266 ? -18.047 -6.539 -15.578 1 98.31 266 LYS B O 1
ATOM 4257 N N . SER B 1 267 ? -18.516 -6.367 -13.383 1 98.19 267 SER B N 1
ATOM 4258 C CA . SER B 1 267 ? -18.391 -4.914 -13.375 1 98.19 267 SER B CA 1
ATOM 4259 C C . SER B 1 267 ? -16.984 -4.473 -13.742 1 98.19 267 SER B C 1
ATOM 4261 O O . SER B 1 267 ? -16.797 -3.553 -14.547 1 98.19 267 SER B O 1
ATOM 4263 N N . VAL B 1 268 ? -15.992 -5.086 -13.156 1 98.69 268 VAL B N 1
ATOM 4264 C CA . VAL B 1 268 ? -14.594 -4.73 -13.391 1 98.69 268 VAL B CA 1
ATOM 4265 C C . VAL B 1 268 ? -14.234 -4.996 -14.852 1 98.69 268 VAL B C 1
ATOM 4267 O O . VAL B 1 268 ? -13.609 -4.156 -15.5 1 98.69 268 VAL B O 1
ATOM 4270 N N . ILE B 1 269 ? -14.617 -6.133 -15.375 1 98.62 269 ILE B N 1
ATOM 4271 C CA . ILE B 1 269 ? -14.305 -6.504 -16.75 1 98.62 269 ILE B CA 1
ATOM 4272 C C . ILE B 1 269 ? -14.969 -5.52 -17.719 1 98.62 269 ILE B C 1
ATOM 4274 O O . ILE B 1 269 ? -14.359 -5.105 -18.703 1 98.62 269 ILE B O 1
ATOM 4278 N N . GLN B 1 270 ? -16.188 -5.129 -17.406 1 98.38 270 GLN B N 1
ATOM 4279 C CA . GLN B 1 270 ? -16.875 -4.16 -18.234 1 98.38 270 GLN B CA 1
ATOM 4280 C C . GLN B 1 270 ? -16.156 -2.82 -18.25 1 98.38 270 GLN B C 1
ATOM 4282 O O . GLN B 1 270 ? -16.047 -2.172 -19.297 1 98.38 270 GLN B O 1
ATOM 4287 N N . LEU B 1 271 ? -15.727 -2.402 -17.125 1 98.25 271 LEU B N 1
ATOM 4288 C CA . LEU B 1 271 ? -14.984 -1.148 -17.031 1 98.25 271 LEU B CA 1
ATOM 4289 C C . LEU B 1 271 ? -13.688 -1.228 -17.828 1 98.25 271 LEU B C 1
ATOM 4291 O O . LEU B 1 271 ? -13.297 -0.26 -18.484 1 98.25 271 LEU B O 1
ATOM 4295 N N . ILE B 1 272 ? -13 -2.344 -17.734 1 98.12 272 ILE B N 1
ATOM 4296 C CA . ILE B 1 272 ? -11.766 -2.559 -18.484 1 98.12 272 ILE B CA 1
ATOM 4297 C C . ILE B 1 272 ? -12.055 -2.49 -19.984 1 98.12 272 ILE B C 1
ATOM 4299 O O . ILE B 1 272 ? -11.32 -1.84 -20.719 1 98.12 272 ILE B O 1
ATOM 4303 N N . GLU B 1 273 ? -13.102 -3.156 -20.406 1 97.62 273 GLU B N 1
ATOM 4304 C CA . GLU B 1 273 ? -13.5 -3.102 -21.812 1 97.62 273 GLU B CA 1
ATOM 4305 C C . GLU B 1 273 ? -13.781 -1.668 -22.25 1 97.62 273 GLU B C 1
ATOM 4307 O O . GLU B 1 273 ? -13.406 -1.265 -23.344 1 97.62 273 GLU B O 1
ATOM 4312 N N . GLY B 1 274 ? -14.508 -0.939 -21.422 1 96.56 274 GLY B N 1
ATOM 4313 C CA . GLY B 1 274 ? -14.766 0.464 -21.703 1 96.56 274 GLY B CA 1
ATOM 4314 C C . GLY B 1 274 ? -13.492 1.286 -21.844 1 96.56 274 GLY B C 1
ATOM 4315 O O . GLY B 1 274 ? -13.406 2.156 -22.703 1 96.56 274 GLY B O 1
ATOM 4316 N N . ALA B 1 275 ? -12.578 1.031 -20.969 1 96.38 275 ALA B N 1
ATOM 4317 C CA . ALA B 1 275 ? -11.297 1.726 -21.031 1 96.38 275 ALA B CA 1
ATOM 4318 C C . ALA B 1 275 ? -10.57 1.417 -22.344 1 96.38 275 ALA B C 1
ATOM 4320 O O . ALA B 1 275 ? -9.992 2.311 -22.969 1 96.38 275 ALA B O 1
ATOM 4321 N N . ASP B 1 276 ? -10.594 0.172 -22.719 1 95.5 276 ASP B N 1
ATOM 4322 C CA . ASP B 1 276 ? -9.875 -0.283 -23.906 1 95.5 276 ASP B CA 1
ATOM 4323 C C . ASP B 1 276 ? -10.477 0.32 -25.188 1 95.5 276 ASP B C 1
ATOM 4325 O O . ASP B 1 276 ? -9.836 0.324 -26.234 1 95.5 276 ASP B O 1
ATOM 4329 N N . GLN B 1 277 ? -11.641 0.86 -25.125 1 94.62 277 GLN B N 1
ATOM 4330 C CA . GLN B 1 277 ? -12.312 1.463 -26.266 1 94.62 277 GLN B CA 1
ATOM 4331 C C . GLN B 1 277 ? -11.969 2.945 -26.391 1 94.62 277 GLN B C 1
ATOM 4333 O O . GLN B 1 277 ? -12.25 3.568 -27.422 1 94.62 277 GLN B O 1
ATOM 4338 N N . ILE B 1 278 ? -11.375 3.463 -25.391 1 90.44 278 ILE B N 1
ATOM 4339 C CA . ILE B 1 278 ? -10.984 4.867 -25.453 1 90.44 278 ILE B CA 1
ATOM 4340 C C . ILE B 1 278 ? -9.867 5.035 -26.484 1 90.44 278 ILE B C 1
ATOM 4342 O O . ILE B 1 278 ? -8.789 4.449 -26.344 1 90.44 278 ILE B O 1
ATOM 4346 N N . SER B 1 279 ? -9.93 5.742 -27.594 1 83.94 279 SER B N 1
ATOM 4347 C CA . SER B 1 279 ? -8.938 5.836 -28.672 1 83.94 279 SER B CA 1
ATOM 4348 C C . SER B 1 279 ? -8.555 7.285 -28.938 1 83.94 279 SER B C 1
ATOM 4350 O O . SER B 1 279 ? -7.645 7.555 -29.719 1 83.94 279 SER B O 1
ATOM 4352 N N . GLY B 1 280 ? -9.055 8.297 -28.281 1 78.44 280 GLY B N 1
ATOM 4353 C CA . GLY B 1 280 ? -8.828 9.695 -28.609 1 78.44 280 GLY B CA 1
ATOM 4354 C C . GLY B 1 280 ? -7.484 10.211 -28.141 1 78.44 280 GLY B C 1
ATOM 4355 O O . GLY B 1 280 ? -7.078 11.32 -28.5 1 78.44 280 GLY B O 1
ATOM 4356 N N . TYR B 1 281 ? -6.777 9.375 -27.391 1 80.38 281 TYR B N 1
ATOM 4357 C CA . TYR B 1 281 ? -5.453 9.773 -26.922 1 80.38 281 TYR B CA 1
ATOM 4358 C C . TYR B 1 281 ? -4.617 8.555 -26.547 1 80.38 281 TYR B C 1
ATOM 4360 O O . TYR B 1 281 ? -5.16 7.48 -26.281 1 80.38 281 TYR B O 1
ATOM 4368 N N . THR B 1 282 ? -3.242 8.773 -26.688 1 81.12 282 THR B N 1
ATOM 4369 C CA . THR B 1 282 ? -2.299 7.723 -26.344 1 81.12 282 THR B CA 1
ATOM 4370 C C . THR B 1 282 ? -1.25 8.242 -25.359 1 81.12 282 THR B C 1
ATOM 4372 O O . THR B 1 282 ? -0.844 9.406 -25.438 1 81.12 282 THR B O 1
ATOM 4375 N N . PHE B 1 283 ? -0.901 7.312 -24.422 1 80.94 283 PHE B N 1
ATOM 4376 C CA . PHE B 1 283 ? 0.188 7.562 -23.484 1 80.94 283 PHE B CA 1
ATOM 4377 C C . PHE B 1 283 ? 1.445 6.809 -23.891 1 80.94 283 PHE B C 1
ATOM 4379 O O . PHE B 1 283 ? 1.41 5.59 -24.078 1 80.94 283 PHE B O 1
ATOM 4386 N N . LYS B 1 284 ? 2.453 7.547 -24.391 1 75.25 284 LYS B N 1
ATOM 4387 C CA . LYS B 1 284 ? 3.672 6.883 -24.859 1 75.25 284 LYS B CA 1
ATOM 4388 C C . LYS B 1 284 ? 4.828 7.133 -23.891 1 75.25 284 LYS B C 1
ATOM 4390 O O . LYS B 1 284 ? 4.867 8.164 -23.219 1 75.25 284 LYS B O 1
#

Sequence (568 aa):
MSYRIGEEKLEVYYQVSLELVRKCGPLFLEGFQKPKTDYEVKSAFYDLVTVYDKQIEATLTDGLLKTFPESKIIGEEAMANAKTPPELTDAPTWIIDPIDGTNNYVRKIPHCCISVGLAINKELVLGIVYNPSANELYSAWQGHGAYLNGQPIEVSNAKKINQALVCYEISLIVVSKGRDKNVKRLYKLASSATGTRSFGCAALTLCYIAAGRCDAYHVENLKPWDLAGGAVILREAGGRVYHTSGARFDVMKPDCVCTSSEELAKSVIQLIEGADQISGYTFKMSYRIGEEKLEVYYQVSLELVRKCGPLFLEGFQKPKTDYEVKSAFYDLVTVYDKQIEATLTDGLLKTFPESKIIGEEAMANAKTPPELTDAPTWIIDPIDGTNNYVRKIPHCCISVGLAINKELVLGIVYNPSANELYSAWQGHGAYLNGQPIEVSNAKKINQALVCYEISLIVVSKGRDKNVKRLYKLASSATGTRSFGCAALTLCYIAAGRCDAYHVENLKPWDLAGGAVILREAGGRVYHTSGARFDVMKPDCVCTSSEELAKSVIQLIEGADQISGYTFK

Solvent-accessible surface area (backbone atoms only — not comparable to full-atom values): 28004 Å² total; per-residue (Å²): 120,81,60,86,72,56,70,66,58,51,48,51,54,49,54,53,49,51,51,50,56,58,65,40,32,63,59,54,45,57,50,42,69,37,92,74,42,70,71,44,68,75,85,44,86,59,37,60,44,38,70,57,38,54,50,42,40,48,52,47,50,53,53,48,40,71,77,38,69,80,46,45,77,49,39,51,75,78,44,68,78,50,91,61,80,84,78,83,51,34,50,45,29,40,27,29,18,48,48,38,18,42,68,30,36,56,32,60,40,81,43,35,27,31,25,34,12,32,24,46,54,68,34,75,42,28,11,32,37,34,22,58,86,71,68,44,40,36,35,19,40,74,93,70,37,13,25,49,72,83,39,78,39,37,30,38,87,47,49,46,54,58,67,18,38,36,34,39,63,54,37,57,33,37,38,61,83,53,17,36,58,50,54,38,31,48,51,46,51,23,45,46,25,37,31,31,34,15,75,56,23,63,31,58,50,35,42,33,20,15,56,32,45,32,29,33,38,47,50,62,89,56,53,42,32,46,41,38,6,18,51,34,21,14,42,40,14,57,24,40,66,24,16,55,87,67,46,81,57,44,60,90,53,39,32,30,35,33,19,22,23,71,57,28,41,54,52,51,42,50,41,42,54,55,26,72,64,61,71,82,64,83,55,122,120,82,60,87,74,53,72,68,57,51,48,50,54,48,53,54,51,52,52,51,56,58,65,40,31,63,58,54,43,56,50,42,69,37,92,76,42,70,68,44,71,74,84,44,84,62,36,58,44,38,70,56,37,54,52,42,41,49,53,46,51,52,53,48,40,72,76,37,67,81,46,45,78,48,38,54,75,77,46,69,78,50,90,61,82,84,79,82,51,36,51,44,29,39,26,29,18,48,48,38,19,43,69,31,35,54,30,61,40,82,43,33,28,31,26,36,13,33,24,47,54,67,34,75,41,28,10,33,37,35,22,58,86,71,68,43,40,36,34,20,40,75,93,67,37,13,27,51,71,82,38,79,40,38,27,38,86,44,49,47,54,58,67,18,37,37,36,38,63,56,37,56,33,38,39,61,84,54,18,37,58,49,52,38,31,47,51,46,50,23,44,45,24,35,30,31,37,16,74,57,23,62,32,59,51,35,41,34,22,16,56,32,45,32,32,32,37,47,51,62,88,54,53,39,32,47,41,38,8,18,52,32,22,14,44,41,13,58,24,40,67,23,16,56,88,67,46,80,56,42,57,89,52,39,33,30,36,34,19,21,25,72,58,27,41,55,53,52,40,48,40,42,53,55,27,71,63,59,72,84,64,83,54,122

Organism: Drosophila melanogaster (NCBI:txid7227)

Secondary structure (DSSP, 8-state):
------HHHHHHHHHHHHHHHHHTHHHHHHHHHSSS---EESSSTT-EE-HHHHHHHHHHHHHHHHH-TT-EEEETTTTTT-SS-----SS-EEEEEEEE-HHHHHHT-S--EEEEEEEETTEEEEEEEEETTTTEEEEEETTS-EEETTEEE------SGGG-EEEE-GGGGGSHHHHHHHHHHHHHHHTTSSEEEB-S-HHHHHHHHHTTS--EEEE-S--HHHHHHHHHHHHHTT-EEEETTSSB--TTS--EEEESSHHHHHHHHHHHHHHHT--S----/------HHHHHHHHHHHHHHHHHTHHHHHHHHHSSS---EESSSTT-EE-HHHHHHHHHHHHHHHHH-TT-EEEETTTTTT-SS-----SS-EEEEEEEE-HHHHHHT-S--EEEEEEEETTEEEEEEEEETTTTEEEEEETTS-EEETTEEE------SGGG-EEEE-GGGGGSHHHHHHHHHHHHHHHTTSSEEEB-S-HHHHHHHHHTTS--EEEE-S--HHHHHHHHHHHHHTT-EEEETTSSB--TTS--EEEESSHHHHHHHHHHHHHHHT--S----